Protein AF-A0A1E5NXL1-F1 (afdb_monomer_lite)

Foldseek 3Di:
DDDDDDDDDDDDDDDDPPPDDDDPPDDDDDDDDDDDDDPVVVVVVVVVLLLVLLVLVLLLWFFDQKFFAALVRHTQDDPDGDGDPVVNVVCCVVVVGLWMKTFTPPQKKKKWAADPAQPLLVVLVVQLVVLLVVQVKQWDKDAQDDDHSTMMIIIGGPDPVSVVVSVVSLVVSCVVVVHDCVRTPIDRMGGGQNIANNNPRDRGHDPCSSVSSVPCDVVSVVPPRPPDLPDPPPDDLDLDADWFDAFPQDPPDPPDLLVCQLDVDPPNDPDLLVLLQVNLLLCVLNRDTLVRSVVSLCDPSRVSNPVCNVVDSSCCSRRRRNVSSCLLRSQAFDFDPDDLFQLCLPWLQQLLVLCLVQPLVVDDLLLLLLLNLLSNQVSSQCSRGPQNKDFDDLLVSCLLAVDDSVSNVVSVVVCCVSQQKPFGDPFDLVVFLPGGGMIHGPPSSGDSVLSPFGQLAPRAYDDPQSQLNLLSSLLRSDVDFADLLRSLVSSCNDPDPDDDPVSSVSSVVSVVVSVQQQSWDADPVRTIHGPSDHGDDDPVRVVSSVVSVVVSVVVSVVRNVVRVVVVVVVVVVVVVVVLVVLLVVLVVVVVVVVVVLVPDDPVRNVVVVVVVVVVLVPDDPVVNVVVVVVVVVQVVCSVVSNHD

Sequence (644 aa):
MSRTPLGAAPAAASIPKQTAFLEPLFAVTVQPKSAKRLAGDDTANAEERARLAALLLDDLLFAAPVFCIDSGNAKVPTDRPLKFLSEAAELVRAGQAASYVATLRENVVAVDIDGDDDDWSTSALEHLTDRAEELGAWYLTRRSGGGAGRWHLIAVLPTQAARDALKLTVDTVRTHWGATARQIDWRRTLRPLSAPHRKSGRVALPEFIEMAKNTLPAWAENLPRYSGGRRRGMVLQRETPVTPWRRSFSSIPSGEFWERLRNPGADYYGDRSLSELLSTARLIIAGYDGEAAWKVVDDVRHRGFARARQRGHRWWVKHCWNPAAEYVDSQRGSRTKNAPADRWKRVVGPLLAGVRELHWGGWTVAMRHSAEKTLGAIGDRMARQGLGCCPLPQRDVEEETVQSRNTISKVLRQLVDDGVLVKTREYDQASGTEASDEFSLNLLTLDFRAEKTEPPCSHSPAPRSRSWYTLAVTLALHPRPLTVTELYHLSGYTPCPKPTRAQLTNVETGLDALLELRVARRTEQGEWELTGQAARETPSMKKRKEATAARIENERRAFRSVWKATREKLHRRWEEQREKALQRRAASDQKRRDGWWSSLSAEQRKSRREEWQARFRALTPAQQKLRVVELRDRRYLAELGAAA

Radius of gyration: 36.06 Å; chains: 1; bounding box: 96×86×107 Å

pLDDT: mean 72.76, std 17.88, range [26.98, 95.25]

Organism: NCBI:txid36818

Structure (mmCIF, N/CA/C/O backbone):
data_AF-A0A1E5NXL1-F1
#
_entry.id   AF-A0A1E5NXL1-F1
#
loop_
_atom_site.group_PDB
_atom_site.id
_atom_site.type_symbol
_atom_site.label_atom_id
_atom_site.label_alt_id
_atom_site.label_comp_id
_atom_site.label_asym_id
_atom_site.label_entity_id
_atom_site.label_seq_id
_atom_site.pdbx_PDB_ins_code
_atom_site.Cartn_x
_atom_site.Cartn_y
_atom_site.Cartn_z
_atom_site.occupancy
_atom_site.B_iso_or_equiv
_atom_site.auth_seq_id
_atom_site.auth_comp_id
_atom_site.auth_asym_id
_atom_site.auth_atom_id
_atom_site.pdbx_PDB_model_num
ATOM 1 N N . MET A 1 1 ? 9.407 -61.250 -54.028 1.00 41.34 1 MET A N 1
ATOM 2 C CA . MET A 1 1 ? 9.338 -60.345 -52.862 1.00 41.34 1 MET A CA 1
ATOM 3 C C . MET A 1 1 ? 9.579 -58.935 -53.350 1.00 41.34 1 MET A C 1
ATOM 5 O O . MET A 1 1 ? 10.596 -58.653 -53.964 1.00 41.34 1 MET A O 1
ATOM 9 N N . SER A 1 2 ? 8.543 -58.131 -53.199 1.00 30.80 2 SER A N 1
ATOM 10 C CA . SER A 1 2 ? 8.236 -56.931 -53.962 1.00 30.80 2 SER A CA 1
ATOM 11 C C . SER A 1 2 ? 8.831 -55.691 -53.303 1.00 30.80 2 SER A C 1
ATOM 13 O O . SER A 1 2 ? 8.689 -55.547 -52.092 1.00 30.80 2 SER A O 1
ATOM 15 N N . ARG A 1 3 ? 9.413 -54.774 -54.083 1.00 32.62 3 ARG A N 1
ATOM 16 C CA . ARG A 1 3 ? 9.440 -53.331 -53.778 1.00 32.62 3 ARG A CA 1
ATOM 17 C C . ARG A 1 3 ? 9.835 -52.539 -55.023 1.00 32.62 3 ARG A C 1
ATOM 19 O O . ARG A 1 3 ? 10.994 -52.236 -55.270 1.00 32.62 3 ARG A O 1
ATOM 26 N N . THR A 1 4 ? 8.817 -52.237 -55.813 1.00 34.06 4 THR A N 1
ATOM 27 C CA . THR A 1 4 ? 8.808 -51.203 -56.845 1.00 34.06 4 THR A CA 1
ATOM 28 C C . THR A 1 4 ? 8.890 -49.823 -56.174 1.00 34.06 4 THR A C 1
ATOM 30 O O . THR A 1 4 ? 8.103 -49.576 -55.257 1.00 34.06 4 THR A O 1
ATOM 33 N N . PRO A 1 5 ? 9.767 -48.903 -56.610 1.00 37.28 5 PRO A N 1
ATOM 34 C CA . PRO A 1 5 ? 9.640 -47.486 -56.302 1.00 37.28 5 PRO A CA 1
ATOM 35 C C . PRO A 1 5 ? 8.824 -46.797 -57.408 1.00 37.28 5 PRO A C 1
ATOM 37 O O . PRO A 1 5 ? 9.291 -46.598 -58.526 1.00 37.28 5 PRO A O 1
ATOM 40 N N . LEU A 1 6 ? 7.576 -46.456 -57.083 1.00 33.88 6 LEU A N 1
ATOM 41 C CA . LEU A 1 6 ? 6.816 -45.376 -57.726 1.00 33.88 6 LEU A CA 1
ATOM 42 C C . LEU A 1 6 ? 7.484 -44.050 -57.312 1.00 33.88 6 LEU A C 1
ATOM 44 O O . LEU A 1 6 ? 7.923 -43.929 -56.175 1.00 33.88 6 LEU A O 1
ATOM 48 N N . GLY A 1 7 ? 7.602 -43.001 -58.110 1.00 29.94 7 GLY A N 1
ATOM 49 C CA . GLY A 1 7 ? 6.957 -42.647 -59.362 1.00 29.94 7 GLY A CA 1
ATOM 50 C C . GLY A 1 7 ? 7.024 -41.118 -59.449 1.00 29.94 7 GLY A C 1
ATOM 51 O O . GLY A 1 7 ? 6.900 -40.431 -58.438 1.00 29.94 7 GLY A O 1
ATOM 52 N N . ALA A 1 8 ? 7.317 -40.626 -60.646 1.00 30.50 8 ALA A N 1
ATOM 53 C CA . ALA A 1 8 ? 7.637 -39.255 -61.016 1.00 30.50 8 ALA A CA 1
ATOM 54 C C . ALA A 1 8 ? 6.763 -38.141 -60.404 1.00 30.50 8 ALA A C 1
ATOM 56 O O . ALA A 1 8 ? 5.544 -38.253 -60.287 1.00 30.50 8 ALA A O 1
ATOM 57 N N . ALA A 1 9 ? 7.418 -37.009 -60.139 1.00 34.19 9 ALA A N 1
ATOM 58 C CA . ALA A 1 9 ? 6.791 -35.702 -60.027 1.00 34.19 9 ALA A CA 1
ATOM 59 C C . ALA A 1 9 ? 6.187 -35.262 -61.373 1.00 34.19 9 ALA A C 1
ATOM 61 O O . ALA A 1 9 ? 6.841 -35.416 -62.409 1.00 34.19 9 ALA A O 1
ATOM 62 N N . PRO A 1 10 ? 5.019 -34.601 -61.348 1.00 33.00 10 PRO A N 1
ATOM 63 C CA . PRO A 1 10 ? 4.682 -33.631 -62.372 1.00 33.00 10 PRO A CA 1
ATOM 64 C C . PRO A 1 10 ? 4.396 -32.241 -61.786 1.00 33.00 10 PRO A C 1
ATOM 66 O O . PRO A 1 10 ? 3.635 -32.067 -60.839 1.00 33.00 10 PRO A O 1
ATOM 69 N N . ALA A 1 11 ? 5.069 -31.276 -62.410 1.00 29.41 11 ALA A N 1
ATOM 70 C CA . ALA A 1 11 ? 4.646 -29.927 -62.772 1.00 29.41 11 ALA A CA 1
ATOM 71 C C . ALA A 1 11 ? 3.667 -29.163 -61.859 1.00 29.41 11 ALA A C 1
ATOM 73 O O . ALA A 1 11 ? 2.485 -29.474 -61.730 1.00 29.41 11 ALA A O 1
ATOM 74 N N . ALA A 1 12 ? 4.176 -28.034 -61.362 1.00 33.84 12 ALA A N 1
ATOM 75 C CA . ALA A 1 12 ? 3.412 -26.933 -60.807 1.00 33.84 12 ALA A CA 1
ATOM 76 C C . ALA A 1 12 ? 2.339 -26.436 -61.794 1.00 33.84 12 ALA A C 1
ATOM 78 O O . ALA A 1 12 ? 2.654 -25.849 -62.829 1.00 33.84 12 ALA A O 1
ATOM 79 N N . ALA A 1 13 ? 1.070 -26.627 -61.434 1.00 30.72 13 ALA A N 1
ATOM 80 C CA . ALA A 1 13 ? -0.042 -25.900 -62.024 1.00 30.72 13 ALA A CA 1
ATOM 81 C C . ALA A 1 13 ? -0.185 -24.550 -61.304 1.00 30.72 13 ALA A C 1
ATOM 83 O O . ALA A 1 13 ? -0.409 -24.477 -60.095 1.00 30.72 13 ALA A O 1
ATOM 84 N N . SER A 1 14 ? -0.014 -23.474 -62.065 1.00 34.94 14 SER A N 1
ATOM 85 C CA . SER A 1 14 ? -0.216 -22.087 -61.659 1.00 34.94 14 SER A CA 1
ATOM 86 C C . SER A 1 14 ? -1.673 -21.831 -61.267 1.00 34.94 14 SER A C 1
ATOM 88 O O . SER A 1 14 ? -2.561 -21.882 -62.117 1.00 34.94 14 SER A O 1
ATOM 90 N N . ILE A 1 15 ? -1.916 -21.503 -59.998 1.00 32.22 15 ILE A N 1
ATOM 91 C CA . ILE A 1 15 ? -3.207 -20.978 -59.538 1.00 32.22 15 ILE A CA 1
ATOM 92 C C . ILE A 1 15 ? -3.289 -19.491 -59.936 1.00 32.22 15 ILE A C 1
ATOM 94 O O . ILE A 1 15 ? -2.342 -18.741 -59.674 1.00 32.22 15 ILE A O 1
ATOM 98 N N . PRO A 1 16 ? -4.381 -19.042 -60.581 1.00 30.12 16 PRO A N 1
ATOM 99 C CA . PRO A 1 16 ? -4.521 -17.673 -61.059 1.00 30.12 16 PRO A CA 1
ATOM 100 C C . PRO A 1 16 ? -4.574 -16.682 -59.891 1.00 30.12 16 PRO A C 1
ATOM 102 O O . PRO A 1 16 ? -5.363 -16.829 -58.958 1.00 30.12 16 PRO A O 1
ATOM 105 N N . LYS A 1 17 ? -3.744 -15.634 -59.967 1.00 31.50 17 LYS A N 1
ATOM 106 C CA . LYS A 1 17 ? -3.854 -14.442 -59.121 1.00 31.50 17 LYS A CA 1
ATOM 107 C C . LYS A 1 17 ? -5.204 -13.775 -59.398 1.00 31.50 17 LYS A C 1
ATOM 109 O O . LYS A 1 17 ? -5.334 -13.048 -60.377 1.00 31.50 17 LYS A O 1
ATOM 114 N N . GLN A 1 18 ? -6.191 -13.987 -58.531 1.00 29.14 18 GLN A N 1
ATOM 115 C CA . GLN A 1 18 ? -7.307 -13.053 -58.416 1.00 29.14 18 GLN A CA 1
ATOM 116 C C . GLN A 1 18 ? -6.764 -11.751 -57.823 1.00 29.14 18 GLN A C 1
ATOM 118 O O . GLN A 1 18 ? -6.480 -11.640 -56.633 1.00 29.14 18 GLN A O 1
ATOM 123 N N . THR A 1 19 ? -6.566 -10.772 -58.698 1.00 33.81 19 THR A N 1
ATOM 124 C CA . THR A 1 19 ? -6.398 -9.362 -58.362 1.00 33.81 19 THR A CA 1
ATOM 125 C C . THR A 1 19 ? -7.672 -8.865 -57.684 1.00 33.81 19 THR A C 1
ATOM 127 O O . THR A 1 19 ? -8.650 -8.543 -58.356 1.00 33.81 19 THR A O 1
ATOM 130 N N . ALA A 1 20 ? -7.674 -8.815 -56.352 1.00 29.14 20 ALA A N 1
ATOM 131 C CA . ALA A 1 20 ? -8.644 -8.011 -55.625 1.00 29.14 20 ALA A CA 1
ATOM 132 C C . ALA A 1 20 ? -8.283 -6.535 -55.838 1.00 29.14 20 ALA A C 1
ATOM 134 O O . ALA A 1 20 ? -7.178 -6.096 -55.516 1.00 29.14 20 ALA A O 1
ATOM 135 N N . PHE A 1 21 ? -9.214 -5.816 -56.456 1.00 27.53 21 PHE A N 1
ATOM 136 C CA . PHE A 1 21 ? -9.178 -4.383 -56.697 1.00 27.53 21 PHE A CA 1
ATOM 137 C C . PHE A 1 21 ? -8.856 -3.622 -55.403 1.00 27.53 21 PHE A C 1
ATOM 139 O O . PHE A 1 21 ? -9.572 -3.725 -54.409 1.00 27.53 21 PHE A O 1
ATOM 146 N N . LEU A 1 22 ? -7.773 -2.845 -55.430 1.00 32.06 22 LEU A N 1
ATOM 147 C CA . LEU A 1 22 ? -7.512 -1.785 -54.463 1.00 32.06 22 LEU A CA 1
ATOM 148 C C . LEU A 1 22 ? -8.349 -0.570 -54.873 1.00 32.06 22 LEU A C 1
ATOM 150 O O . LEU A 1 22 ? -7.892 0.247 -55.669 1.00 32.06 22 LEU A O 1
ATOM 154 N N . GLU A 1 23 ? -9.561 -0.446 -54.335 1.00 30.27 23 GLU A N 1
ATOM 155 C CA . GLU A 1 23 ? -10.211 0.862 -54.262 1.00 30.27 23 GLU A CA 1
ATOM 156 C C . GLU A 1 23 ? -9.774 1.573 -52.970 1.00 30.27 23 GLU A C 1
ATOM 158 O O . GLU A 1 23 ? -9.881 1.006 -51.877 1.00 30.27 23 GLU A O 1
ATOM 163 N N . PRO A 1 24 ? -9.240 2.803 -53.055 1.00 31.83 24 PRO A N 1
ATOM 164 C CA . PRO A 1 24 ? -8.893 3.587 -51.881 1.00 31.83 24 PRO A CA 1
ATOM 165 C C . PRO A 1 24 ? -10.165 4.080 -51.177 1.00 31.83 24 PRO A C 1
ATOM 167 O O . PRO A 1 24 ? -10.949 4.840 -51.735 1.00 31.83 24 PRO A O 1
ATOM 170 N N . LEU A 1 25 ? -10.325 3.702 -49.907 1.00 31.19 25 LEU A N 1
ATOM 171 C CA . LEU A 1 25 ? -11.473 4.029 -49.048 1.00 31.19 25 LEU A CA 1
ATOM 172 C C . LEU A 1 25 ? -11.627 5.519 -48.665 1.00 31.19 25 LEU A C 1
ATOM 174 O O . LEU A 1 25 ? -12.449 5.828 -47.808 1.00 31.19 25 LEU A O 1
ATOM 178 N N . PHE A 1 26 ? -10.893 6.455 -49.279 1.00 27.98 26 PHE A N 1
ATOM 179 C CA . PHE A 1 26 ? -11.054 7.892 -49.015 1.00 27.98 26 PHE A CA 1
ATOM 180 C C . PHE A 1 26 ? -10.758 8.745 -50.256 1.00 27.98 26 PHE A C 1
ATOM 182 O O . PHE A 1 26 ? -9.610 9.097 -50.525 1.00 27.98 26 PHE A O 1
ATOM 189 N N . ALA A 1 27 ? -11.808 9.149 -50.973 1.00 27.00 27 ALA A N 1
ATOM 190 C CA . ALA A 1 27 ? -11.757 10.325 -51.834 1.00 27.00 27 ALA A CA 1
ATOM 191 C C . ALA A 1 27 ? -12.098 11.557 -50.983 1.00 27.00 27 ALA A C 1
ATOM 193 O O . ALA A 1 27 ? -13.247 11.770 -50.600 1.00 27.00 27 ALA A O 1
ATOM 194 N N . VAL A 1 28 ? -11.092 12.374 -50.663 1.00 31.36 28 VAL A N 1
ATOM 195 C CA . VAL A 1 28 ? -11.318 13.710 -50.101 1.00 31.36 28 VAL A CA 1
ATOM 196 C C . VAL A 1 28 ? -11.787 14.607 -51.241 1.00 31.36 28 VAL A C 1
ATOM 198 O O . VAL A 1 28 ? -10.992 15.017 -52.081 1.00 31.36 28 VAL A O 1
ATOM 201 N N . THR A 1 29 ? -13.080 14.919 -51.273 1.00 26.98 29 THR A N 1
ATOM 202 C CA . THR A 1 29 ? -13.615 16.033 -52.064 1.00 26.98 29 THR A CA 1
ATOM 203 C C . THR A 1 29 ? -14.220 17.058 -51.118 1.00 26.98 29 THR A C 1
ATOM 205 O O . THR A 1 29 ? -15.041 16.750 -50.256 1.00 26.98 29 THR A O 1
ATOM 208 N N . VAL A 1 30 ? -13.741 18.290 -51.243 1.00 31.78 30 VAL A N 1
ATOM 209 C CA . VAL A 1 30 ? -14.092 19.426 -50.397 1.00 31.78 30 VAL A CA 1
ATOM 210 C C . VAL A 1 30 ? -15.080 20.323 -51.159 1.00 31.78 30 VAL A C 1
ATOM 212 O O . VAL A 1 30 ? -14.736 20.811 -52.230 1.00 31.78 30 VAL A O 1
ATOM 215 N N . GLN A 1 31 ? -16.232 20.584 -50.508 1.00 29.88 31 GLN A N 1
ATOM 216 C CA . GLN A 1 31 ? -17.220 21.692 -50.658 1.00 29.88 31 GLN A CA 1
ATOM 217 C C . GLN A 1 31 ? -18.302 21.600 -51.766 1.00 29.88 31 GLN A C 1
ATOM 219 O O . GLN A 1 31 ? -18.046 20.965 -52.783 1.00 29.88 31 GLN A O 1
ATOM 224 N N . PRO A 1 32 ? -19.467 22.310 -51.656 1.00 38.00 32 PRO A N 1
ATOM 225 C CA . PRO A 1 32 ? -20.030 23.103 -50.539 1.00 38.00 32 PRO A CA 1
ATOM 226 C C . PRO A 1 32 ? -21.518 22.801 -50.167 1.00 38.00 32 PRO A C 1
ATOM 228 O O . PRO A 1 32 ? -22.251 22.109 -50.861 1.00 38.00 32 PRO A O 1
ATOM 231 N N . LYS A 1 33 ? -21.942 23.390 -49.033 1.00 44.25 33 LYS A N 1
ATOM 232 C CA . LYS A 1 33 ? -23.295 23.581 -48.445 1.00 44.25 33 LYS A CA 1
ATOM 233 C C . LYS A 1 33 ? -24.540 23.279 -49.318 1.00 44.25 33 LYS A C 1
ATOM 235 O O . LYS A 1 33 ? -24.760 23.958 -50.312 1.00 44.25 33 LYS A O 1
ATOM 240 N N . SER A 1 34 ? -25.483 22.474 -48.798 1.00 33.47 34 SER A N 1
ATOM 241 C CA . SER A 1 34 ? -26.908 22.867 -48.639 1.00 33.47 34 SER A CA 1
ATOM 242 C C . SER A 1 34 ? -27.799 21.786 -47.987 1.00 33.47 34 SER A C 1
ATOM 244 O O . SER A 1 34 ? -27.753 20.605 -48.306 1.00 33.47 34 SER A O 1
ATOM 246 N N . ALA A 1 35 ? -28.590 22.260 -47.020 1.00 42.88 35 ALA A N 1
ATOM 247 C CA . ALA A 1 35 ? -29.854 21.775 -46.461 1.00 42.88 35 ALA A CA 1
ATOM 248 C C . ALA A 1 35 ? -30.411 20.389 -46.873 1.00 42.88 35 ALA A C 1
ATOM 250 O O . ALA A 1 35 ? -31.180 20.271 -47.823 1.00 42.88 35 ALA A O 1
ATOM 251 N N . LYS A 1 36 ? -30.161 19.375 -46.032 1.00 35.50 36 LYS A N 1
ATOM 252 C CA . LYS A 1 36 ? -31.090 18.254 -45.756 1.00 35.50 36 LYS A CA 1
ATOM 253 C C . LYS A 1 36 ? -30.729 17.564 -44.426 1.00 35.50 36 LYS A C 1
ATOM 255 O O . LYS A 1 36 ? -30.568 16.355 -44.335 1.00 35.50 36 LYS A O 1
ATOM 260 N N . ARG A 1 37 ? -30.546 18.363 -43.370 1.00 45.03 37 ARG A N 1
ATOM 261 C CA . ARG A 1 37 ? -30.479 17.876 -41.983 1.00 45.03 37 ARG A CA 1
ATOM 262 C C . ARG A 1 37 ? -31.889 17.890 -41.424 1.00 45.03 37 ARG A C 1
ATOM 264 O O . ARG A 1 37 ? -32.493 18.951 -41.503 1.00 45.03 37 ARG A O 1
ATOM 271 N N . LEU A 1 38 ? -32.375 16.756 -40.910 1.00 43.38 38 LEU A N 1
ATOM 272 C CA . LEU A 1 38 ? -33.259 16.674 -39.726 1.00 43.38 38 LEU A CA 1
ATOM 273 C C . LEU A 1 38 ? -33.779 15.252 -39.410 1.00 43.38 38 LEU A C 1
ATOM 275 O O . LEU A 1 38 ? -34.341 15.081 -38.345 1.00 43.38 38 LEU A O 1
ATOM 279 N N . ALA A 1 39 ? -33.557 14.220 -40.243 1.00 40.97 39 ALA A N 1
ATOM 280 C CA . ALA A 1 39 ? -33.940 12.829 -39.893 1.00 40.97 39 ALA A CA 1
ATOM 281 C C . ALA A 1 39 ? -32.762 11.828 -39.847 1.00 40.97 39 ALA A C 1
ATOM 283 O O . ALA A 1 39 ? -32.745 10.916 -39.024 1.00 40.97 39 ALA A O 1
ATOM 284 N N . GLY A 1 40 ? -31.741 12.012 -40.694 1.00 40.09 40 GLY A N 1
ATOM 285 C CA . GLY A 1 40 ? -30.530 11.175 -40.677 1.00 40.09 40 GLY A CA 1
ATOM 286 C C . GLY A 1 40 ? -29.548 11.511 -39.546 1.00 40.09 40 GLY A C 1
ATOM 287 O O . GLY A 1 40 ? -28.794 10.644 -39.122 1.00 40.09 40 GLY A O 1
ATOM 288 N N . ASP A 1 41 ? -29.579 12.747 -39.031 1.00 46.12 41 ASP A N 1
ATOM 289 C CA . ASP A 1 41 ? -28.693 13.177 -37.937 1.00 46.12 41 ASP A CA 1
ATOM 290 C C . ASP A 1 41 ? -29.116 12.567 -36.587 1.00 46.12 41 ASP A C 1
ATOM 292 O O . ASP A 1 41 ? -28.248 12.257 -35.780 1.00 46.12 41 ASP A O 1
ATOM 296 N N . ASP A 1 42 ? -30.411 12.327 -36.340 1.00 51.91 42 ASP A N 1
ATOM 297 C CA . ASP A 1 42 ? -30.883 11.779 -35.055 1.00 51.91 42 ASP A CA 1
ATOM 298 C C . ASP A 1 42 ? -30.646 10.271 -34.916 1.00 51.91 42 ASP A C 1
ATOM 300 O O . ASP A 1 42 ? -30.300 9.803 -33.830 1.00 51.91 42 ASP A O 1
ATOM 304 N N . THR A 1 43 ? -30.771 9.516 -36.012 1.00 55.75 43 THR A N 1
ATOM 305 C CA . THR A 1 43 ? -30.518 8.064 -36.050 1.00 55.75 43 THR A CA 1
ATOM 306 C C . THR A 1 43 ? -29.026 7.750 -36.009 1.00 55.75 43 THR A C 1
ATOM 308 O O . THR A 1 43 ? -28.606 6.944 -35.182 1.00 55.75 43 THR A O 1
ATOM 311 N N . ALA A 1 44 ? -28.202 8.456 -36.792 1.00 54.56 44 ALA A N 1
ATOM 312 C CA . ALA A 1 44 ? -26.744 8.337 -36.719 1.00 54.56 44 ALA A CA 1
ATOM 313 C C . ALA A 1 44 ? -26.203 8.732 -35.331 1.00 54.56 44 ALA A C 1
ATOM 315 O O . ALA A 1 44 ? -25.274 8.113 -34.813 1.00 54.56 44 ALA A O 1
ATOM 316 N N . ASN A 1 45 ? -26.815 9.732 -34.691 1.00 64.50 45 ASN A N 1
ATOM 317 C CA . ASN A 1 45 ? -26.476 10.138 -33.330 1.00 64.50 45 ASN A CA 1
ATOM 318 C C . ASN A 1 45 ? -26.969 9.111 -32.288 1.00 64.50 45 ASN A C 1
ATOM 320 O O . ASN A 1 45 ? -26.273 8.877 -31.307 1.00 64.50 45 ASN A O 1
ATOM 324 N N . ALA A 1 46 ? -28.110 8.443 -32.496 1.00 68.12 46 ALA A N 1
ATOM 325 C CA . ALA A 1 46 ? -28.575 7.351 -31.632 1.00 68.12 46 ALA A CA 1
ATOM 326 C C . ALA A 1 46 ? -27.683 6.102 -31.719 1.00 68.12 46 ALA A C 1
ATOM 328 O O . ALA A 1 46 ? -27.295 5.553 -30.692 1.00 68.12 46 ALA A O 1
ATOM 329 N N . GLU A 1 47 ? -27.290 5.686 -32.924 1.00 71.25 47 GLU A N 1
ATOM 330 C CA . GLU A 1 47 ? -26.373 4.557 -33.113 1.00 71.25 47 GLU A CA 1
ATOM 331 C C . GLU A 1 47 ? -24.997 4.831 -32.492 1.00 71.25 47 GLU A C 1
ATOM 333 O O . GLU A 1 47 ? -24.431 3.965 -31.818 1.00 71.25 47 GLU A O 1
ATOM 338 N N . GLU A 1 48 ? -24.473 6.050 -32.648 1.00 67.81 48 GLU A N 1
ATOM 339 C CA . GLU A 1 48 ? -23.201 6.438 -32.037 1.00 67.81 48 GLU A CA 1
ATOM 340 C C . GLU A 1 48 ? -23.307 6.535 -30.505 1.00 67.81 48 GLU A C 1
ATOM 342 O O . GLU A 1 48 ? -22.408 6.075 -29.798 1.00 67.81 48 GLU A O 1
ATOM 347 N N . ARG A 1 49 ? -24.421 7.038 -29.951 1.00 69.31 49 ARG A N 1
ATOM 348 C CA . ARG A 1 49 ? -24.668 7.026 -28.496 1.00 69.31 49 ARG A CA 1
ATOM 349 C C . ARG A 1 49 ? -24.759 5.608 -27.936 1.00 69.31 49 ARG A C 1
ATOM 351 O O . ARG A 1 49 ? -24.103 5.321 -26.931 1.00 69.31 49 ARG A O 1
ATOM 358 N N . ALA A 1 50 ? -25.486 4.710 -28.599 1.00 71.69 50 ALA A N 1
ATOM 359 C CA . ALA A 1 50 ? -25.584 3.301 -28.224 1.00 71.69 50 ALA A CA 1
ATOM 360 C C . ALA A 1 50 ? -24.213 2.606 -28.272 1.00 71.69 50 ALA A C 1
ATOM 362 O O . ALA A 1 50 ? -23.846 1.857 -27.361 1.00 71.69 50 ALA A O 1
ATOM 363 N N . ARG A 1 51 ? -23.403 2.912 -29.291 1.00 70.81 51 ARG A N 1
ATOM 364 C CA . ARG A 1 51 ? -22.029 2.416 -29.423 1.00 70.81 51 ARG A CA 1
ATOM 365 C C . ARG A 1 51 ? -21.115 2.926 -28.310 1.00 70.81 51 ARG A C 1
ATOM 367 O O . ARG A 1 51 ? -20.367 2.139 -27.729 1.00 70.81 51 ARG A O 1
ATOM 374 N N . LEU A 1 52 ? -21.175 4.216 -27.986 1.00 63.75 52 LEU A N 1
ATOM 375 C CA . LEU A 1 52 ? -20.420 4.797 -26.873 1.00 63.75 52 LEU A CA 1
ATOM 376 C C . LEU A 1 52 ? -20.863 4.204 -25.530 1.00 63.75 52 LEU A C 1
ATOM 378 O O . LEU A 1 52 ? -20.018 3.916 -24.683 1.00 63.75 52 LEU A O 1
ATOM 382 N N . ALA A 1 53 ? -22.163 3.967 -25.337 1.00 67.06 53 ALA A N 1
ATOM 383 C CA . ALA A 1 53 ? -22.681 3.295 -24.149 1.00 67.06 53 ALA A CA 1
ATOM 384 C C . ALA A 1 53 ? -22.146 1.862 -24.023 1.00 67.06 53 ALA A C 1
ATOM 386 O O . ALA A 1 53 ? -21.708 1.472 -22.941 1.00 67.06 53 ALA A O 1
ATOM 387 N N . ALA A 1 54 ? -22.093 1.116 -25.129 1.00 73.62 54 ALA A N 1
ATOM 388 C CA . ALA A 1 54 ? -21.519 -0.224 -25.166 1.00 73.62 54 ALA A CA 1
ATOM 389 C C . ALA A 1 54 ? -20.022 -0.236 -24.821 1.00 73.62 54 ALA A C 1
ATOM 391 O O . ALA A 1 54 ? -19.592 -1.085 -24.048 1.00 73.62 54 ALA A O 1
ATOM 392 N N . LEU A 1 55 ? -19.237 0.717 -25.337 1.00 68.69 55 LEU A N 1
ATOM 393 C CA . LEU A 1 55 ? -17.810 0.843 -25.008 1.00 68.69 55 LEU A CA 1
ATOM 394 C C . LEU A 1 55 ? -17.584 1.164 -23.523 1.00 68.69 55 LEU A C 1
ATOM 396 O O . LEU A 1 55 ? -16.708 0.582 -22.890 1.00 68.69 55 LEU A O 1
ATOM 400 N N . LEU A 1 56 ? -18.398 2.055 -22.952 1.00 64.25 56 LEU A N 1
ATOM 401 C CA . LEU A 1 56 ? -18.315 2.404 -21.532 1.00 64.25 56 LEU A CA 1
ATOM 402 C C . LEU A 1 56 ? -18.696 1.225 -20.632 1.00 64.25 56 LEU A C 1
ATOM 404 O O . LEU A 1 56 ? -18.015 0.962 -19.642 1.00 64.25 56 LEU A O 1
ATOM 408 N N . LEU A 1 57 ? -19.759 0.500 -20.983 1.00 73.88 57 LEU A N 1
ATOM 409 C CA . LEU A 1 57 ? -20.137 -0.724 -20.284 1.00 73.88 57 LEU A CA 1
ATOM 410 C C . LEU A 1 57 ? -19.064 -1.804 -20.435 1.00 73.88 57 LEU A C 1
ATOM 412 O O . LEU A 1 57 ? -18.743 -2.475 -19.459 1.00 73.88 57 LEU A O 1
ATOM 416 N N . ASP A 1 58 ? -18.446 -1.935 -21.606 1.00 79.56 58 ASP A N 1
ATOM 417 C CA . ASP A 1 58 ? -17.361 -2.889 -21.815 1.00 79.56 58 ASP A CA 1
ATOM 418 C C . ASP A 1 58 ? -16.167 -2.628 -20.895 1.00 79.56 58 ASP A C 1
ATOM 420 O O . ASP A 1 58 ? -15.661 -3.556 -20.258 1.00 79.56 58 ASP A O 1
ATOM 424 N N . ASP A 1 59 ? -15.767 -1.365 -20.753 1.00 67.56 59 ASP A N 1
ATOM 425 C CA . ASP A 1 59 ? -14.707 -0.962 -19.828 1.00 67.56 59 ASP A CA 1
ATOM 426 C C . ASP A 1 59 ? -15.058 -1.265 -18.363 1.00 67.56 59 ASP A C 1
ATOM 428 O O . ASP A 1 59 ? -14.164 -1.554 -17.556 1.00 67.56 59 ASP A O 1
ATOM 432 N N . LEU A 1 60 ? -16.342 -1.214 -17.998 1.00 71.19 60 LEU A N 1
ATOM 433 C CA . LEU A 1 60 ? -16.830 -1.474 -16.640 1.00 71.19 60 LEU A CA 1
ATOM 434 C C . LEU A 1 60 ? -17.024 -2.965 -16.342 1.00 71.19 60 LEU A C 1
ATOM 436 O O . LEU A 1 60 ? -16.827 -3.370 -15.197 1.00 71.19 60 LEU A O 1
ATOM 440 N N . LEU A 1 61 ? -17.363 -3.778 -17.345 1.00 79.75 61 LEU A N 1
ATOM 441 C CA . LEU A 1 61 ? -17.727 -5.192 -17.188 1.00 79.75 61 LEU A CA 1
ATOM 442 C C . LEU A 1 61 ? -16.560 -6.153 -17.462 1.00 79.75 61 LEU A C 1
ATOM 444 O O . LEU A 1 61 ? -16.451 -7.202 -16.818 1.00 79.75 61 LEU A O 1
ATOM 448 N N . PHE A 1 62 ? -15.653 -5.789 -18.370 1.00 79.06 62 PHE A N 1
ATOM 449 C CA . PHE A 1 62 ? -14.579 -6.662 -18.841 1.00 79.06 62 PHE A CA 1
ATOM 450 C C . PHE A 1 62 ? -13.190 -6.215 -18.370 1.00 79.06 62 PHE A C 1
ATOM 452 O O . PHE A 1 62 ? -12.936 -5.065 -18.004 1.00 79.06 62 PHE A O 1
ATOM 459 N N . ALA A 1 63 ? -12.274 -7.176 -18.350 1.00 69.38 63 ALA A N 1
ATOM 460 C CA . ALA A 1 63 ? -10.875 -7.050 -17.986 1.00 69.38 63 ALA A CA 1
ATOM 461 C C . ALA A 1 63 ? -10.001 -7.962 -18.866 1.00 69.38 63 ALA A C 1
ATOM 463 O O . ALA A 1 63 ? -10.471 -8.844 -19.591 1.00 69.38 63 ALA A O 1
ATOM 464 N N . ALA A 1 64 ? -8.690 -7.754 -18.781 1.00 59.00 64 ALA A N 1
ATOM 465 C CA . ALA A 1 64 ? -7.709 -8.669 -19.347 1.00 59.00 64 ALA A CA 1
ATOM 466 C C . ALA A 1 64 ? -7.683 -10.009 -18.570 1.00 59.00 64 ALA A C 1
ATOM 468 O O . ALA A 1 64 ? -7.983 -10.022 -17.373 1.00 59.00 64 ALA A O 1
ATOM 469 N N . PRO A 1 65 ? -7.263 -11.126 -19.197 1.00 60.25 65 PRO A N 1
ATOM 470 C CA . PRO A 1 65 ? -6.748 -11.244 -20.567 1.00 60.25 65 PRO A CA 1
ATOM 471 C C . PRO A 1 65 ? -7.822 -11.089 -21.657 1.00 60.25 65 PRO A C 1
ATOM 473 O O . PRO A 1 65 ? -8.969 -11.499 -21.472 1.00 60.25 65 PRO A O 1
ATOM 476 N N . VAL A 1 66 ? -7.407 -10.531 -22.801 1.00 73.25 66 VAL A N 1
ATOM 477 C CA . VAL A 1 66 ? -8.190 -10.417 -24.042 1.00 73.25 66 VAL A CA 1
ATOM 478 C C . VAL A 1 66 ? -7.501 -11.245 -25.124 1.00 73.25 66 VAL A C 1
ATOM 480 O O . VAL A 1 66 ? -6.271 -11.284 -25.194 1.00 73.25 66 VAL A O 1
ATOM 483 N N . PHE A 1 67 ? -8.271 -11.927 -25.965 1.00 82.19 67 PHE A N 1
ATOM 484 C CA . PHE A 1 67 ? -7.727 -12.631 -27.122 1.00 82.19 67 PHE A CA 1
ATOM 485 C C . PHE A 1 67 ? -8.658 -12.547 -28.325 1.00 82.19 67 PHE A C 1
ATOM 487 O O . PHE A 1 67 ? -9.879 -12.484 -28.192 1.00 82.19 67 PHE A O 1
ATOM 494 N N . CYS A 1 68 ? -8.057 -12.566 -29.507 1.00 87.12 68 CYS A N 1
ATOM 495 C CA . CYS A 1 68 ? -8.769 -12.570 -30.772 1.00 87.12 68 CYS A CA 1
ATOM 496 C C . CYS A 1 68 ? -9.181 -13.989 -31.172 1.00 87.12 68 CYS A C 1
ATOM 498 O O . CYS A 1 68 ? -8.505 -14.965 -30.836 1.00 87.12 68 CYS A O 1
ATOM 500 N N . ILE A 1 69 ? -10.284 -14.091 -31.907 1.00 88.19 69 ILE A N 1
ATOM 501 C CA . ILE A 1 69 ? -10.769 -15.335 -32.502 1.00 88.19 69 ILE A CA 1
ATOM 502 C C . ILE A 1 69 ? -11.047 -15.145 -33.992 1.00 88.19 69 ILE A C 1
ATOM 504 O O . ILE A 1 69 ? -11.388 -14.046 -34.439 1.00 88.19 69 ILE A O 1
ATOM 508 N N . ASP A 1 70 ? -10.907 -16.222 -34.755 1.00 90.25 70 ASP A N 1
ATOM 509 C CA . ASP A 1 70 ? -11.289 -16.273 -36.161 1.00 90.25 70 ASP A CA 1
ATOM 510 C C . ASP A 1 70 ? -12.784 -16.615 -36.331 1.00 90.25 70 ASP A C 1
ATOM 512 O O . ASP A 1 70 ? -13.544 -16.760 -35.362 1.00 90.25 70 ASP A O 1
ATOM 516 N N . SER A 1 71 ? -13.237 -16.720 -37.582 1.00 87.50 71 SER A N 1
ATOM 517 C CA . SER A 1 71 ? -14.626 -17.060 -37.915 1.00 87.50 71 SER A CA 1
ATOM 518 C C . SER A 1 71 ? -15.015 -18.482 -37.479 1.00 87.50 71 SER A C 1
ATOM 520 O O . SER A 1 71 ? -16.189 -18.740 -37.177 1.00 87.50 71 SER A O 1
ATOM 522 N N . GLY A 1 72 ? -14.025 -19.375 -37.366 1.00 84.94 72 GLY A N 1
ATOM 523 C CA . GLY A 1 72 ? -14.125 -20.749 -36.875 1.00 84.94 72 GLY A CA 1
ATOM 524 C C . GLY A 1 72 ? -14.137 -20.881 -35.349 1.00 84.94 72 GLY A C 1
ATOM 525 O O . GLY A 1 72 ? -14.278 -21.992 -34.847 1.00 84.94 72 GLY A O 1
ATOM 526 N N . ASN A 1 73 ? -14.071 -19.768 -34.606 1.00 82.56 73 ASN A N 1
ATOM 527 C CA . ASN A 1 73 ? -13.965 -19.738 -33.143 1.00 82.56 73 ASN A CA 1
ATOM 528 C C . ASN A 1 73 ? -12.630 -20.271 -32.594 1.00 82.56 73 ASN A C 1
ATOM 530 O O . ASN A 1 73 ? -12.552 -20.607 -31.410 1.00 82.56 73 ASN A O 1
ATOM 534 N N . ALA A 1 74 ? -11.587 -20.343 -33.419 1.00 85.25 74 ALA A N 1
ATOM 535 C CA . ALA A 1 74 ? -10.245 -20.659 -32.962 1.00 85.25 74 ALA A CA 1
ATOM 536 C C . ALA A 1 74 ? -9.524 -19.381 -32.526 1.00 85.25 74 ALA A C 1
ATOM 538 O O . ALA A 1 74 ? -9.736 -18.294 -33.066 1.00 85.25 74 ALA A O 1
ATOM 539 N N . LYS A 1 75 ? -8.676 -19.506 -31.503 1.00 86.25 75 LYS A N 1
ATOM 540 C CA . LYS A 1 75 ? -7.883 -18.388 -30.991 1.00 86.25 75 LYS A CA 1
ATOM 541 C C . LYS A 1 75 ? -6.845 -17.972 -32.034 1.00 86.25 75 LYS A C 1
ATOM 543 O O . LYS A 1 75 ? -6.013 -18.786 -32.424 1.00 86.25 75 LYS A O 1
ATOM 548 N N . VAL A 1 76 ? -6.856 -16.697 -32.415 1.00 85.31 76 VAL A N 1
ATOM 549 C CA . VAL A 1 76 ? -5.862 -16.114 -33.322 1.00 85.31 76 VAL A CA 1
ATOM 550 C C . VAL A 1 76 ? -4.567 -15.868 -32.539 1.00 85.31 76 VAL A C 1
ATOM 552 O O . VAL A 1 76 ? -4.608 -15.201 -31.497 1.00 85.31 76 VAL A O 1
ATOM 555 N N . PRO A 1 77 ? -3.418 -16.404 -32.990 1.00 76.69 77 PRO A N 1
ATOM 556 C CA . PRO A 1 77 ? -2.128 -16.108 -32.385 1.00 76.69 77 PRO A CA 1
ATOM 557 C C . PRO A 1 77 ? -1.781 -14.630 -32.562 1.00 76.69 77 PRO A C 1
ATOM 559 O O . PRO A 1 77 ? -1.866 -14.094 -33.663 1.00 76.69 77 PRO A O 1
ATOM 562 N N . THR A 1 78 ? -1.352 -13.984 -31.483 1.00 71.00 78 THR A N 1
ATOM 563 C CA . THR A 1 78 ? -0.810 -12.624 -31.517 1.00 71.00 78 THR A CA 1
ATOM 564 C C . THR A 1 78 ? 0.661 -12.657 -31.114 1.00 71.00 78 THR A C 1
ATOM 566 O O . THR A 1 78 ? 1.082 -13.495 -30.315 1.00 71.00 78 THR A O 1
ATOM 569 N N . ASP A 1 79 ? 1.447 -11.740 -31.671 1.00 67.31 79 ASP A N 1
ATOM 570 C CA . ASP A 1 79 ? 2.869 -11.531 -31.364 1.00 67.31 79 ASP A CA 1
ATOM 571 C C . ASP A 1 79 ? 3.116 -11.244 -29.872 1.00 67.31 79 ASP A C 1
ATOM 573 O O . ASP A 1 79 ? 4.141 -11.622 -29.300 1.00 67.31 79 ASP A O 1
ATOM 577 N N . ARG A 1 80 ? 2.141 -10.606 -29.220 1.00 60.81 80 ARG A N 1
ATOM 578 C CA . ARG A 1 80 ? 2.103 -10.332 -27.785 1.00 60.81 80 ARG A CA 1
ATOM 579 C C . ARG A 1 80 ? 0.681 -10.494 -27.238 1.00 60.81 80 ARG A C 1
ATOM 581 O O . ARG A 1 80 ? -0.284 -10.251 -27.963 1.00 60.81 80 ARG A O 1
ATOM 588 N N . PRO A 1 81 ? 0.504 -10.869 -25.960 1.00 59.34 81 PRO A N 1
ATOM 589 C CA . PRO A 1 81 ? -0.826 -10.878 -25.361 1.00 59.34 81 PRO A CA 1
ATOM 590 C C . PRO A 1 81 ? -1.449 -9.471 -25.324 1.00 59.34 81 PRO A C 1
ATOM 592 O O . PRO A 1 81 ? -0.774 -8.491 -24.996 1.00 59.34 81 PRO A O 1
ATOM 595 N N . LEU A 1 82 ? -2.737 -9.391 -25.656 1.00 55.88 82 LEU A N 1
ATOM 596 C CA . LEU A 1 82 ? -3.492 -8.140 -25.737 1.00 55.88 82 LEU A CA 1
ATOM 597 C C . LEU A 1 82 ? -3.888 -7.670 -24.335 1.00 55.88 82 LEU A C 1
ATOM 599 O O . LEU A 1 82 ? -4.384 -8.452 -23.516 1.00 55.88 82 LEU A O 1
ATOM 603 N N . LYS A 1 83 ? -3.643 -6.390 -24.054 1.00 56.81 83 LYS A N 1
ATOM 604 C CA . LYS A 1 83 ? -3.823 -5.774 -22.732 1.00 56.81 83 LYS A CA 1
ATOM 605 C C . LYS A 1 83 ? -5.101 -4.958 -22.639 1.00 56.81 83 LYS A C 1
ATOM 607 O O . LYS A 1 83 ? -5.624 -4.798 -21.538 1.00 56.81 83 LYS A O 1
ATOM 612 N N . PHE A 1 84 ? -5.587 -4.460 -23.771 1.00 60.16 84 PHE A N 1
ATOM 613 C CA . PHE A 1 84 ? -6.773 -3.617 -23.847 1.00 60.16 84 PHE A CA 1
ATOM 614 C C . PHE A 1 84 ? -7.763 -4.149 -24.881 1.00 60.16 84 PHE A C 1
ATOM 616 O O . PHE A 1 84 ? -7.377 -4.758 -25.879 1.00 60.16 84 PHE A O 1
ATOM 623 N N . LEU A 1 85 ? -9.048 -3.869 -24.658 1.00 64.56 85 LEU A N 1
ATOM 624 C CA . LEU A 1 85 ? -10.102 -4.152 -25.634 1.00 64.56 85 LEU A CA 1
ATOM 625 C C . LEU A 1 85 ? -9.857 -3.407 -26.953 1.00 64.56 85 LEU A C 1
ATOM 627 O O . LEU A 1 85 ? -10.104 -3.960 -28.020 1.00 64.56 85 LEU A O 1
ATOM 631 N N . SER A 1 86 ? -9.298 -2.193 -26.884 1.00 70.75 86 SER A N 1
ATOM 632 C CA . SER A 1 86 ? -8.950 -1.381 -28.054 1.00 70.75 86 SER A CA 1
ATOM 633 C C . SER A 1 86 ? -7.903 -2.041 -28.955 1.00 70.75 86 SER A C 1
ATOM 635 O O . SER A 1 86 ? -8.069 -2.017 -30.169 1.00 70.75 86 SER A O 1
ATOM 637 N N . GLU A 1 87 ? -6.880 -2.692 -28.386 1.00 74.44 87 GLU A N 1
ATOM 638 C CA . GLU A 1 87 ? -5.862 -3.423 -29.160 1.00 74.44 87 GLU A CA 1
ATOM 639 C C . GLU A 1 87 ? -6.494 -4.602 -29.919 1.00 74.44 87 GLU A C 1
ATOM 641 O O . GLU A 1 87 ? -6.198 -4.832 -31.088 1.00 74.44 87 GLU A O 1
ATOM 646 N N . ALA A 1 88 ? -7.416 -5.330 -29.283 1.00 76.50 88 ALA A N 1
ATOM 647 C CA . ALA A 1 88 ? -8.142 -6.416 -29.939 1.00 76.50 88 ALA A CA 1
ATOM 648 C C . ALA A 1 88 ? -9.105 -5.903 -31.022 1.00 76.50 88 ALA A C 1
ATOM 650 O O . ALA A 1 88 ? -9.219 -6.501 -32.092 1.00 76.50 88 ALA A O 1
ATOM 651 N N . ALA A 1 89 ? -9.756 -4.765 -30.773 1.00 78.00 89 ALA A N 1
ATOM 652 C CA . ALA A 1 89 ? -10.603 -4.098 -31.752 1.00 78.00 89 ALA A CA 1
ATOM 653 C C . ALA A 1 89 ? -9.800 -3.574 -32.957 1.00 78.00 89 ALA A C 1
ATOM 655 O O . ALA A 1 89 ? -10.310 -3.579 -34.073 1.00 78.00 89 ALA A O 1
ATOM 656 N N . GLU A 1 90 ? -8.549 -3.140 -32.775 1.00 80.75 90 GLU A N 1
ATOM 657 C CA . GLU A 1 90 ? -7.642 -2.775 -33.874 1.00 80.75 90 GLU A CA 1
ATOM 658 C C . GLU A 1 90 ? -7.298 -3.967 -34.761 1.00 80.75 90 GLU A C 1
ATOM 660 O O . GLU A 1 90 ? -7.401 -3.845 -35.978 1.00 80.75 90 GLU A O 1
ATOM 665 N N . LEU A 1 91 ? -6.986 -5.127 -34.179 1.00 81.62 91 LEU A N 1
ATOM 666 C CA . LEU A 1 91 ? -6.714 -6.343 -34.953 1.00 81.62 91 LEU A CA 1
ATOM 667 C C . LEU A 1 91 ? -7.935 -6.793 -35.763 1.00 81.62 91 LEU A C 1
ATOM 669 O O . LEU A 1 91 ? -7.801 -7.209 -36.913 1.00 81.62 91 LEU A O 1
ATOM 673 N N . VAL A 1 92 ? -9.136 -6.668 -35.194 1.00 85.31 92 VAL A N 1
ATOM 674 C CA . VAL A 1 92 ? -10.374 -6.947 -35.932 1.00 85.31 92 VAL A CA 1
ATOM 675 C C . VAL A 1 92 ? -10.620 -5.908 -37.031 1.00 85.31 92 VAL A C 1
ATOM 677 O O . VAL A 1 92 ? -10.948 -6.281 -38.154 1.00 85.31 92 VAL A O 1
ATOM 680 N N . ARG A 1 93 ? -10.392 -4.614 -36.762 1.00 82.25 93 ARG A N 1
ATOM 681 C CA . ARG A 1 93 ? -10.495 -3.547 -37.778 1.00 82.25 93 ARG A CA 1
ATOM 682 C C . ARG A 1 93 ? -9.489 -3.714 -38.917 1.00 82.25 93 ARG A C 1
ATOM 684 O O . ARG A 1 93 ? -9.820 -3.413 -40.056 1.00 82.25 93 ARG A O 1
ATOM 691 N N . ALA A 1 94 ? -8.293 -4.214 -38.620 1.00 82.38 94 ALA A N 1
ATOM 692 C CA . ALA A 1 94 ? -7.261 -4.527 -39.603 1.00 82.38 94 ALA A CA 1
ATOM 693 C C . ALA A 1 94 ? -7.534 -5.833 -40.378 1.00 82.38 94 ALA A C 1
ATOM 695 O O . ALA A 1 94 ? -6.712 -6.233 -41.200 1.00 82.38 94 ALA A O 1
ATOM 696 N N . GLY A 1 95 ? -8.648 -6.526 -40.104 1.00 85.06 95 GLY A N 1
ATOM 697 C CA . GLY A 1 95 ? -9.007 -7.795 -40.745 1.00 85.06 95 GLY A CA 1
ATOM 698 C C . GLY A 1 95 ? -8.147 -8.985 -40.312 1.00 85.06 95 GLY A C 1
ATOM 699 O O . GLY A 1 95 ? -8.219 -10.050 -40.917 1.00 85.06 95 GLY A O 1
ATOM 700 N N . GLN A 1 96 ? -7.335 -8.829 -39.265 1.00 85.44 96 GLN A N 1
ATOM 701 C CA . GLN A 1 96 ? -6.429 -9.866 -38.758 1.00 85.44 96 GLN A CA 1
ATOM 702 C C . GLN A 1 96 ? -7.134 -10.856 -37.819 1.00 85.44 96 GLN A C 1
ATOM 704 O O . GLN A 1 96 ? -6.598 -11.918 -37.510 1.00 85.44 96 GLN A O 1
ATOM 709 N N . ALA A 1 97 ? -8.341 -10.521 -37.361 1.00 89.31 97 ALA A N 1
ATOM 710 C CA . ALA A 1 97 ? -9.199 -11.380 -36.558 1.00 89.31 97 ALA A CA 1
ATOM 711 C C . ALA A 1 97 ? -10.675 -11.120 -36.875 1.00 89.31 97 ALA A C 1
ATOM 713 O O . ALA A 1 97 ? -11.040 -10.033 -37.313 1.00 89.31 97 ALA A O 1
ATOM 714 N N . ALA A 1 98 ? -11.540 -12.099 -36.608 1.00 89.00 98 ALA A N 1
ATOM 715 C CA . ALA A 1 98 ? -12.975 -11.966 -36.858 1.00 89.00 98 ALA A CA 1
ATOM 716 C C . ALA A 1 98 ? -13.742 -11.387 -35.656 1.00 89.00 98 ALA A C 1
ATOM 718 O O . ALA A 1 98 ? -14.807 -10.795 -35.817 1.00 89.00 98 ALA A O 1
ATOM 719 N N . SER A 1 99 ? -13.245 -11.602 -34.435 1.00 92.25 99 SER A N 1
ATOM 720 C CA . SER A 1 99 ? -13.832 -11.091 -33.191 1.00 92.25 99 SER A CA 1
ATOM 721 C C . SER A 1 99 ? -12.812 -11.160 -32.045 1.00 92.25 99 SER A C 1
ATOM 723 O O . SER A 1 99 ? -11.677 -11.605 -32.235 1.00 92.25 99 SER A O 1
ATOM 725 N N . TYR A 1 100 ? -13.209 -10.750 -30.841 1.00 88.75 100 TYR A N 1
ATOM 726 C CA . TYR A 1 100 ? -12.400 -10.864 -29.630 1.00 88.75 100 TYR A CA 1
ATOM 727 C C . TYR A 1 100 ? -13.233 -11.238 -28.404 1.00 88.75 100 TYR A C 1
ATOM 729 O O . TYR A 1 100 ? -14.425 -10.947 -28.310 1.00 88.75 100 TYR A O 1
ATOM 737 N N . VAL A 1 101 ? -12.577 -11.908 -27.460 1.00 87.12 101 VAL A N 1
ATOM 738 C CA . VAL A 1 101 ? -13.131 -12.389 -26.193 1.00 87.12 101 VAL A CA 1
ATOM 739 C C . VAL A 1 101 ? -12.316 -11.788 -25.057 1.00 87.12 101 VAL A C 1
ATOM 741 O O . VAL A 1 101 ? -11.086 -11.740 -25.128 1.00 87.12 101 VAL A O 1
ATOM 744 N N . ALA A 1 102 ? -12.998 -11.345 -24.007 1.00 80.25 102 ALA A N 1
ATOM 745 C CA . ALA A 1 102 ? -12.380 -10.774 -22.821 1.00 80.25 102 ALA A CA 1
ATOM 746 C C . ALA A 1 102 ? -12.839 -11.497 -21.554 1.00 80.25 102 ALA A C 1
ATOM 748 O O . ALA A 1 102 ? -13.822 -12.244 -21.547 1.00 80.25 102 ALA A O 1
ATOM 749 N N . THR A 1 103 ? -12.096 -11.282 -20.476 1.00 83.19 103 THR A N 1
ATOM 750 C CA . THR A 1 103 ? -12.393 -11.861 -19.166 1.00 83.19 103 THR A CA 1
ATOM 751 C C . THR A 1 103 ? -13.350 -10.953 -18.410 1.00 83.19 103 THR A C 1
ATOM 753 O O . THR A 1 103 ? -13.184 -9.740 -18.423 1.00 83.19 103 THR A O 1
ATOM 756 N N . LEU A 1 104 ? -14.358 -11.516 -17.755 1.00 83.81 104 LEU A N 1
ATOM 757 C CA . LEU A 1 104 ? -15.267 -10.748 -16.909 1.00 83.81 104 LEU A CA 1
ATOM 758 C C . LEU A 1 104 ? -14.557 -10.332 -15.618 1.00 83.81 104 LEU A C 1
ATOM 760 O O . LEU A 1 104 ? -13.704 -11.057 -15.096 1.00 83.81 104 LEU A O 1
ATOM 764 N N . ARG A 1 105 ? -14.899 -9.156 -15.094 1.00 76.75 105 ARG A N 1
ATOM 765 C CA . ARG A 1 105 ? -14.403 -8.706 -13.785 1.00 76.75 105 ARG A CA 1
ATOM 766 C C . ARG A 1 105 ? -14.953 -9.587 -12.662 1.00 76.75 105 ARG A C 1
ATOM 768 O O . ARG A 1 105 ? -15.951 -10.268 -12.827 1.00 76.75 105 ARG A O 1
ATOM 775 N N . GLU A 1 106 ? -14.288 -9.574 -11.509 1.00 73.81 106 GLU A N 1
ATOM 776 C CA . GLU A 1 106 ? -14.497 -10.550 -10.425 1.00 73.81 106 GLU A CA 1
ATOM 777 C C . GLU A 1 106 ? -15.953 -10.666 -9.933 1.00 73.81 106 GLU A C 1
ATOM 779 O O . GLU A 1 106 ? -16.433 -11.778 -9.714 1.00 73.81 106 GLU A O 1
ATOM 784 N N . ASN A 1 107 ? -16.667 -9.538 -9.852 1.00 73.62 107 ASN A N 1
ATOM 785 C CA . ASN A 1 107 ? -18.069 -9.466 -9.415 1.00 73.62 107 ASN A CA 1
ATOM 786 C C . ASN A 1 107 ? -19.076 -9.484 -10.578 1.00 73.62 107 ASN A C 1
ATOM 788 O O . ASN A 1 107 ? -20.268 -9.255 -10.373 1.00 73.62 107 ASN A O 1
ATOM 792 N N . VAL A 1 108 ? -18.592 -9.737 -11.796 1.00 86.69 108 VAL A N 1
ATOM 793 C CA . VAL A 1 108 ? -19.401 -9.854 -13.006 1.00 86.69 108 VAL A CA 1
ATOM 794 C C . VAL A 1 108 ? -19.448 -11.317 -13.408 1.00 86.69 108 VAL A C 1
ATOM 796 O O . VAL A 1 108 ? -18.427 -12.005 -13.488 1.00 86.69 108 VAL A O 1
ATOM 799 N N . VAL A 1 109 ? -20.648 -11.803 -13.670 1.00 90.31 109 VAL A N 1
ATOM 800 C CA . VAL A 1 109 ? -20.877 -13.167 -14.135 1.00 90.31 109 VAL A CA 1
ATOM 801 C C . VAL A 1 109 ? -21.630 -13.116 -15.445 1.00 90.31 109 VAL A C 1
ATOM 803 O O . VAL A 1 109 ? -22.404 -12.188 -15.682 1.00 90.31 109 VAL A O 1
ATOM 806 N N . ALA A 1 110 ? -21.391 -14.104 -16.300 1.00 93.94 110 ALA A N 1
ATOM 807 C CA . ALA A 1 110 ? -22.220 -14.300 -17.470 1.00 93.94 110 ALA A CA 1
ATOM 808 C C . ALA A 1 110 ? -22.759 -15.721 -17.510 1.00 93.94 110 ALA A C 1
ATOM 810 O O . ALA A 1 110 ? -22.038 -16.675 -17.207 1.00 93.94 110 ALA A O 1
ATOM 811 N N . VAL A 1 111 ? -24.013 -15.837 -17.921 1.00 95.06 111 VAL A N 1
ATOM 812 C CA . VAL A 1 111 ? -24.653 -17.103 -18.256 1.00 95.06 111 VAL A CA 1
ATOM 813 C C . VAL A 1 111 ? -24.890 -17.103 -19.759 1.00 95.06 111 VAL A C 1
ATOM 815 O O . VAL A 1 111 ? -25.499 -16.178 -20.296 1.00 95.06 111 VAL A O 1
ATOM 818 N N . ASP A 1 112 ? -24.335 -18.100 -20.436 1.00 93.94 112 ASP A N 1
ATOM 819 C CA . ASP A 1 112 ? -24.475 -18.316 -21.873 1.00 93.94 112 ASP A CA 1
ATOM 820 C C . ASP A 1 112 ? -25.504 -19.420 -22.093 1.00 93.94 112 ASP A C 1
ATOM 822 O O . ASP A 1 112 ? -25.286 -20.561 -21.688 1.00 93.94 112 ASP A O 1
ATOM 826 N N . ILE A 1 113 ? -26.644 -19.043 -22.664 1.00 92.31 113 ILE A N 1
ATOM 827 C CA . ILE A 1 113 ? -27.766 -19.923 -22.965 1.00 92.31 113 ILE A CA 1
ATOM 828 C C . ILE A 1 113 ? -27.712 -20.221 -24.465 1.00 92.31 113 ILE A C 1
ATOM 830 O O . ILE A 1 113 ? -27.847 -19.318 -25.292 1.00 92.31 113 ILE A O 1
ATOM 834 N N . ASP A 1 114 ? -27.485 -21.483 -24.808 1.00 90.50 114 ASP A N 1
ATOM 835 C CA . ASP A 1 114 ? -27.487 -22.021 -26.168 1.00 90.50 114 ASP A CA 1
ATOM 836 C C . ASP A 1 114 ? -28.636 -23.024 -26.288 1.00 90.50 114 ASP A C 1
ATOM 838 O O . ASP A 1 114 ? -28.437 -24.238 -26.185 1.00 90.50 114 ASP A O 1
ATOM 842 N N . GLY A 1 115 ? -29.851 -22.485 -26.414 1.00 83.00 115 GLY A N 1
ATOM 843 C CA . GLY A 1 115 ? -31.053 -23.266 -26.657 1.00 83.00 115 GLY A CA 1
ATOM 844 C C . GLY A 1 115 ? -31.250 -23.627 -28.125 1.00 83.00 115 GLY A C 1
ATOM 845 O O . GLY A 1 115 ? -30.677 -23.010 -29.024 1.00 83.00 115 GLY A O 1
ATOM 846 N N . ASP A 1 116 ? -32.050 -24.661 -28.350 1.00 80.44 116 ASP A N 1
ATOM 847 C CA . ASP A 1 116 ? -32.511 -25.132 -29.656 1.00 80.44 116 ASP A CA 1
ATOM 848 C C . ASP A 1 116 ? -33.831 -24.481 -30.105 1.00 80.44 116 ASP A C 1
ATOM 850 O O . ASP A 1 116 ? -34.079 -24.413 -31.310 1.00 80.44 116 ASP A O 1
ATOM 854 N N . ASP A 1 117 ? -34.611 -23.919 -29.175 1.00 78.31 117 ASP A N 1
ATOM 855 C CA . ASP A 1 117 ? -35.783 -23.081 -29.449 1.00 78.31 117 ASP A CA 1
ATOM 856 C C . ASP A 1 117 ? -35.868 -21.857 -28.514 1.00 78.31 117 ASP A C 1
ATOM 858 O O . ASP A 1 117 ? -35.146 -21.743 -27.517 1.00 78.31 117 ASP A O 1
ATOM 862 N N . ASP A 1 118 ? -36.705 -20.884 -28.886 1.00 78.00 118 ASP A N 1
ATOM 863 C CA . ASP A 1 118 ? -36.892 -19.636 -28.135 1.00 78.00 118 ASP A CA 1
ATOM 864 C C . ASP A 1 118 ? -37.756 -19.809 -26.875 1.00 78.00 118 ASP A C 1
ATOM 866 O O . ASP A 1 118 ? -37.614 -19.007 -25.952 1.00 78.00 118 ASP A O 1
ATOM 870 N N . ASP A 1 119 ? -38.607 -20.831 -26.796 1.00 77.81 119 ASP A N 1
ATOM 871 C CA . ASP A 1 119 ? -39.641 -20.920 -25.763 1.00 77.81 119 ASP A CA 1
ATOM 872 C C . ASP A 1 119 ? -39.023 -21.252 -24.401 1.00 77.81 119 ASP A C 1
ATOM 874 O O . ASP A 1 119 ? -39.147 -20.480 -23.442 1.00 77.81 119 ASP A O 1
ATOM 878 N N . TRP A 1 120 ? -38.276 -22.357 -24.300 1.00 83.94 120 TRP A N 1
ATOM 879 C CA . TRP A 1 120 ? -37.679 -22.730 -23.013 1.00 83.94 120 TRP A CA 1
ATOM 880 C C . TRP A 1 120 ? -36.484 -21.846 -22.657 1.00 83.94 120 TRP A C 1
ATOM 882 O O . TRP A 1 120 ? -36.241 -21.566 -21.485 1.00 83.94 120 TRP A O 1
ATOM 892 N N . SER A 1 121 ? -35.726 -21.384 -23.651 1.00 87.00 121 SER A N 1
ATOM 893 C CA . SER A 1 121 ? -34.530 -20.566 -23.427 1.00 87.00 121 SER A CA 1
ATOM 894 C C . SER A 1 121 ? -34.873 -19.152 -22.951 1.00 87.00 121 SER A C 1
ATOM 896 O O . SER A 1 121 ? -34.140 -18.599 -22.128 1.00 87.00 121 SER A O 1
ATOM 898 N N . THR A 1 122 ? -35.998 -18.588 -23.408 1.00 85.62 122 THR A N 1
ATOM 899 C CA . THR A 1 122 ? -36.540 -17.324 -22.888 1.00 85.62 122 THR A CA 1
ATOM 900 C C . THR A 1 122 ? -37.068 -17.521 -21.472 1.00 85.62 122 THR A C 1
ATOM 902 O O . THR A 1 122 ? -36.706 -16.754 -20.588 1.00 85.62 122 THR A O 1
ATOM 905 N N . SER A 1 123 ? -37.794 -18.609 -21.208 1.00 83.62 123 SER A N 1
ATOM 906 C CA . SER A 1 123 ? -38.289 -18.911 -19.859 1.00 83.62 123 SER A CA 1
ATOM 907 C C . SER A 1 123 ? -37.150 -19.193 -18.856 1.00 83.62 123 SER A C 1
ATOM 909 O O . SER A 1 123 ? -37.182 -18.779 -17.697 1.00 83.62 123 SER A O 1
ATOM 911 N N . ALA A 1 124 ? -36.069 -19.845 -19.296 1.00 87.44 124 ALA A N 1
ATOM 912 C CA . ALA A 1 124 ? -34.848 -20.011 -18.508 1.00 87.44 124 ALA A CA 1
ATOM 913 C C . ALA A 1 124 ? -34.134 -18.674 -18.257 1.00 87.44 124 ALA A C 1
ATOM 915 O O . ALA A 1 124 ? -33.600 -18.467 -17.167 1.00 87.44 124 ALA A O 1
A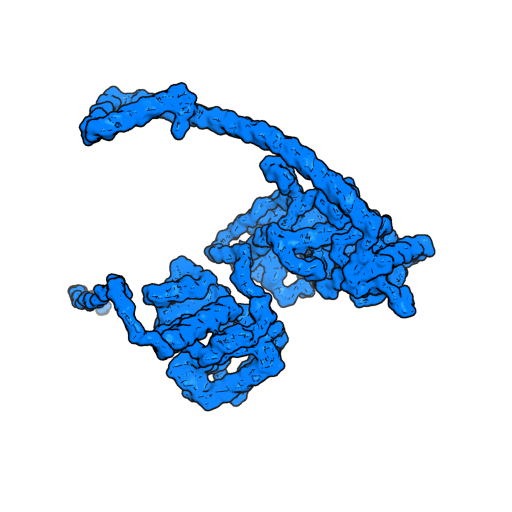TOM 916 N N . LEU A 1 125 ? -34.115 -17.773 -19.245 1.00 92.25 125 LEU A N 1
ATOM 917 C CA . LEU A 1 125 ? -33.564 -16.430 -19.088 1.00 92.25 125 LEU A CA 1
ATOM 918 C C . LEU A 1 125 ? -34.362 -15.619 -18.061 1.00 92.25 125 LEU A C 1
ATOM 920 O O . LEU A 1 125 ? -33.734 -15.037 -17.182 1.00 92.25 125 LEU A O 1
ATOM 924 N N . GLU A 1 126 ? -35.695 -15.637 -18.137 1.00 89.06 126 GLU A N 1
ATOM 925 C CA . GLU A 1 126 ? -36.612 -14.942 -17.219 1.00 89.06 126 GLU A CA 1
ATOM 926 C C . GLU A 1 126 ? -36.391 -15.373 -15.764 1.00 89.06 126 GLU A C 1
ATOM 928 O O . GLU A 1 126 ? -36.109 -14.543 -14.903 1.00 89.06 126 GLU A O 1
ATOM 933 N N . HIS A 1 127 ? -36.353 -16.682 -15.493 1.00 89.88 127 HIS A N 1
ATOM 934 C CA . HIS A 1 127 ? -36.061 -17.183 -14.145 1.00 89.88 127 HIS A CA 1
ATOM 935 C C . HIS A 1 127 ? -34.694 -16.727 -13.608 1.00 89.88 127 HIS A C 1
ATOM 937 O O . HIS A 1 127 ? -34.521 -16.513 -12.405 1.00 89.88 127 HIS A O 1
ATOM 943 N N . LEU A 1 128 ? -33.691 -16.599 -14.481 1.00 94.31 128 LEU A N 1
ATOM 944 C CA . LEU A 1 128 ? -32.364 -16.134 -14.085 1.00 94.31 128 LEU A CA 1
ATOM 945 C C . LEU A 1 128 ? -32.314 -14.616 -13.885 1.00 94.31 128 LEU A C 1
ATOM 947 O O . LEU A 1 128 ? -31.575 -14.162 -13.008 1.00 94.31 128 LEU A O 1
ATOM 951 N N . THR A 1 129 ? -33.067 -13.839 -14.668 1.00 93.62 129 THR A N 1
ATOM 952 C CA . THR A 1 129 ? -33.177 -12.385 -14.494 1.00 93.62 129 THR A CA 1
ATOM 953 C C . THR A 1 129 ? -33.955 -12.032 -13.237 1.00 93.62 129 THR A C 1
ATOM 955 O O . THR A 1 129 ? -33.449 -11.234 -12.451 1.00 93.62 129 THR A O 1
ATOM 958 N N . ASP A 1 130 ? -35.082 -12.698 -12.976 1.00 90.44 130 ASP A N 1
ATOM 959 C CA . ASP A 1 130 ? -35.888 -12.498 -11.765 1.00 90.44 130 ASP A CA 1
ATOM 960 C C . ASP A 1 130 ? -35.047 -12.770 -10.523 1.00 90.44 130 ASP A C 1
ATOM 962 O O . ASP A 1 130 ? -34.967 -11.965 -9.593 1.00 90.44 130 ASP A O 1
ATOM 966 N N . ARG A 1 131 ? -34.298 -13.878 -10.540 1.00 94.44 131 ARG A N 1
ATOM 967 C CA . ARG A 1 131 ? -33.414 -14.201 -9.428 1.00 94.44 131 ARG A CA 1
ATOM 968 C C . ARG A 1 131 ? -32.263 -13.212 -9.279 1.00 94.44 131 ARG A C 1
ATOM 970 O O . ARG A 1 131 ? -31.845 -12.925 -8.157 1.00 94.44 131 ARG A O 1
ATOM 977 N N . ALA A 1 132 ? -31.698 -12.723 -10.380 1.00 91.69 132 ALA A N 1
ATOM 978 C CA . ALA A 1 132 ? -30.667 -11.694 -10.318 1.00 91.69 132 ALA A CA 1
ATOM 979 C C . ALA A 1 132 ? -31.222 -10.411 -9.674 1.00 91.69 132 ALA A C 1
ATOM 981 O O . ALA A 1 132 ? -30.556 -9.828 -8.817 1.00 91.69 132 ALA A O 1
ATOM 982 N N . GLU A 1 133 ? -32.449 -10.027 -10.019 1.00 90.06 133 GLU A N 1
ATOM 983 C CA . GLU A 1 133 ? -33.149 -8.874 -9.454 1.00 90.06 133 GLU A CA 1
ATOM 984 C C . GLU A 1 133 ? -33.420 -9.029 -7.951 1.00 90.06 133 GLU A C 1
ATOM 986 O O . GLU A 1 133 ? -33.041 -8.155 -7.170 1.00 90.06 133 GLU A O 1
ATOM 991 N N . GLU A 1 134 ? -33.953 -10.175 -7.514 1.00 91.50 134 GLU A N 1
ATOM 992 C CA . GLU A 1 134 ? -34.161 -10.496 -6.091 1.00 91.50 134 GLU A CA 1
ATOM 993 C C . GLU A 1 134 ? -32.870 -10.399 -5.263 1.00 91.50 134 GLU A C 1
ATOM 995 O O . GLU A 1 134 ? -32.881 -10.020 -4.090 1.00 91.50 134 GLU A O 1
ATOM 1000 N N . LEU A 1 135 ? -31.735 -10.749 -5.872 1.00 90.81 135 LEU A N 1
ATOM 1001 C CA . LEU A 1 135 ? -30.411 -10.688 -5.252 1.00 90.81 135 LEU A CA 1
ATOM 1002 C C . LEU A 1 135 ? -29.797 -9.276 -5.278 1.00 90.81 135 LEU A C 1
ATOM 1004 O O . LEU A 1 135 ? -28.642 -9.100 -4.871 1.00 90.81 135 LEU A O 1
ATOM 1008 N N . GLY A 1 136 ? -30.544 -8.276 -5.754 1.00 87.56 136 GLY A N 1
ATOM 1009 C CA . GLY A 1 136 ? -30.101 -6.892 -5.887 1.00 87.56 136 GLY A CA 1
ATOM 1010 C C . GLY A 1 136 ? -29.004 -6.713 -6.937 1.00 87.56 136 GLY A C 1
ATOM 1011 O O . GLY A 1 136 ? -28.176 -5.804 -6.814 1.00 87.56 136 GLY A O 1
ATOM 1012 N N . ALA A 1 137 ? -28.933 -7.606 -7.927 1.00 89.19 137 ALA A N 1
ATOM 1013 C CA . ALA A 1 137 ? -27.979 -7.499 -9.017 1.00 89.19 137 ALA A CA 1
ATOM 1014 C C . ALA A 1 137 ? -28.469 -6.500 -10.067 1.00 89.19 137 ALA A C 1
ATOM 1016 O O . ALA A 1 137 ? -29.652 -6.422 -10.385 1.00 89.19 137 ALA A O 1
ATOM 1017 N N . TRP A 1 138 ? -27.524 -5.791 -10.676 1.00 91.81 138 TRP A N 1
ATOM 1018 C CA . TRP A 1 138 ? -27.774 -5.176 -11.975 1.00 91.81 138 TRP A CA 1
ATOM 1019 C C . TRP A 1 138 ? -27.523 -6.217 -13.058 1.00 91.81 138 TRP A C 1
ATOM 1021 O O . TRP A 1 138 ? -26.551 -6.971 -12.958 1.00 91.81 138 TRP A O 1
ATOM 1031 N N . TYR A 1 139 ? -28.349 -6.260 -14.097 1.00 92.00 139 TYR A N 1
ATOM 1032 C CA . TYR A 1 139 ? -28.166 -7.211 -15.184 1.00 92.00 139 TYR A CA 1
ATOM 1033 C C . TYR A 1 139 ? -28.455 -6.612 -16.559 1.00 92.00 139 TYR A C 1
ATOM 1035 O O . TYR A 1 139 ? -29.106 -5.583 -16.708 1.00 92.00 139 TYR A O 1
ATOM 1043 N N . LEU A 1 140 ? -27.933 -7.289 -17.577 1.00 91.94 140 LEU A N 1
ATOM 1044 C CA . LEU A 1 140 ? -28.123 -6.986 -18.983 1.00 91.94 140 LEU A CA 1
ATOM 1045 C C . LEU A 1 140 ? -28.270 -8.293 -19.752 1.00 91.94 140 LEU A C 1
ATOM 1047 O O . LEU A 1 140 ? -27.435 -9.191 -19.622 1.00 91.94 140 LEU A O 1
ATOM 1051 N N . THR A 1 141 ? -29.281 -8.372 -20.607 1.00 91.06 141 THR A N 1
ATOM 1052 C CA . THR A 1 141 ? -29.469 -9.496 -21.522 1.00 91.06 141 THR A CA 1
ATOM 1053 C C . THR A 1 141 ? -29.179 -9.076 -22.957 1.00 91.06 141 THR A C 1
ATOM 1055 O O . THR A 1 141 ? -29.319 -7.914 -23.340 1.00 91.06 141 THR A O 1
ATOM 1058 N N . ARG A 1 142 ? -28.713 -10.022 -23.772 1.00 87.75 142 ARG A N 1
ATOM 1059 C CA . ARG A 1 142 ? -28.611 -9.847 -25.226 1.00 87.75 142 ARG A CA 1
ATOM 1060 C C . ARG A 1 142 ? -28.622 -11.181 -25.940 1.00 87.75 142 ARG A C 1
ATOM 1062 O O . ARG A 1 142 ? -28.235 -12.196 -25.366 1.00 87.75 142 ARG A O 1
ATOM 1069 N N . ARG A 1 143 ? -28.919 -11.159 -27.234 1.00 84.62 143 ARG A N 1
ATOM 1070 C CA . ARG A 1 143 ? -28.731 -12.327 -28.098 1.00 84.62 143 ARG A CA 1
ATOM 1071 C C . ARG A 1 143 ? -27.235 -12.665 -28.228 1.00 84.62 143 ARG A C 1
ATOM 1073 O O . ARG A 1 143 ? -26.407 -11.783 -28.476 1.00 84.62 143 ARG A O 1
ATOM 1080 N N . SER A 1 144 ? -26.865 -13.935 -28.039 1.00 71.88 144 SER A N 1
ATOM 1081 C CA . SER A 1 144 ? -25.464 -14.401 -28.105 1.00 71.88 144 SER A CA 1
ATOM 1082 C C . SER A 1 144 ? -24.993 -14.725 -29.532 1.00 71.88 144 SER A C 1
ATOM 1084 O O . SER A 1 144 ? -23.784 -14.754 -29.802 1.00 71.88 144 SER A O 1
ATOM 1086 N N . GLY A 1 145 ? -25.938 -14.884 -30.466 1.00 65.81 145 GLY A N 1
ATOM 1087 C CA . GLY A 1 145 ? -25.745 -15.122 -31.898 1.00 65.81 145 GLY A CA 1
ATOM 1088 C C . GLY A 1 145 ? -27.049 -14.925 -32.685 1.00 65.81 145 GLY A C 1
ATOM 1089 O O . GLY A 1 145 ? -28.049 -14.502 -32.123 1.00 65.81 145 GLY A O 1
ATOM 1090 N N . GLY A 1 146 ? -27.040 -15.215 -33.990 1.00 59.28 146 GLY A N 1
ATOM 1091 C CA . GLY A 1 146 ? -28.198 -15.002 -34.879 1.00 59.28 146 GLY A CA 1
ATOM 1092 C C . GLY A 1 146 ? -29.190 -16.169 -34.986 1.00 59.28 146 GLY A C 1
ATOM 1093 O O . GLY A 1 146 ? -29.921 -16.217 -35.964 1.00 59.28 146 GLY A O 1
ATOM 1094 N N . GLY A 1 147 ? -29.155 -17.137 -34.066 1.00 67.12 147 GLY A N 1
ATOM 1095 C CA . GLY A 1 147 ? -30.108 -18.257 -34.031 1.00 67.12 147 GLY A CA 1
ATOM 1096 C C . GLY A 1 147 ? -31.117 -18.078 -32.898 1.00 67.12 147 GLY A C 1
ATOM 1097 O O . GLY A 1 147 ? -30.780 -17.434 -31.903 1.00 67.12 147 GLY A O 1
ATOM 1098 N N . ALA A 1 148 ? -32.316 -18.643 -33.055 1.00 74.81 148 ALA A N 1
ATOM 1099 C CA . ALA A 1 148 ? -33.318 -18.715 -31.992 1.00 74.81 148 ALA A CA 1
ATOM 1100 C C . ALA A 1 148 ? -32.745 -19.429 -30.754 1.00 74.81 148 ALA A C 1
ATOM 1102 O O . ALA A 1 148 ? -31.865 -20.279 -30.871 1.00 74.81 148 ALA A O 1
ATOM 1103 N N . GLY A 1 149 ? -33.192 -19.011 -29.577 1.00 81.56 149 GLY A N 1
ATOM 1104 C CA . GLY A 1 149 ? -32.876 -19.603 -28.282 1.00 81.56 149 GLY A CA 1
ATOM 1105 C C . GLY A 1 149 ? -31.528 -19.245 -27.655 1.00 81.56 149 GLY A C 1
ATOM 1106 O O . GLY A 1 149 ? -31.115 -19.823 -26.649 1.00 81.56 149 GLY A O 1
ATOM 1107 N N . ARG A 1 150 ? -30.811 -18.283 -28.245 1.00 87.50 150 ARG A N 1
ATOM 1108 C CA . ARG A 1 150 ? -29.417 -17.975 -27.899 1.00 87.50 150 ARG A CA 1
ATOM 1109 C C . ARG A 1 150 ? -29.258 -16.658 -27.157 1.00 87.50 150 ARG A C 1
ATOM 1111 O O . ARG A 1 150 ? -29.335 -15.585 -27.764 1.00 87.50 150 ARG A O 1
ATOM 1118 N N . TRP A 1 151 ? -28.953 -16.730 -25.865 1.00 89.44 151 TRP A N 1
ATOM 1119 C CA . TRP A 1 151 ? -28.914 -15.576 -24.969 1.00 89.44 151 TRP A CA 1
ATOM 1120 C C . TRP A 1 151 ? -27.632 -15.497 -24.143 1.00 89.44 151 TRP A C 1
ATOM 1122 O O . TRP A 1 151 ? -27.030 -16.494 -23.767 1.00 89.44 151 TRP A O 1
ATOM 1132 N N . HIS A 1 152 ? -27.223 -14.274 -23.828 1.00 91.75 152 HIS A N 1
ATOM 1133 C CA . HIS A 1 152 ? -26.284 -13.985 -22.758 1.00 91.75 152 HIS A CA 1
ATOM 1134 C C . HIS A 1 152 ? -27.009 -13.182 -21.683 1.00 91.75 152 HIS A C 1
ATOM 1136 O O . HIS A 1 152 ? -27.538 -12.112 -21.987 1.00 91.75 152 HIS A O 1
ATOM 1142 N N . LEU A 1 153 ? -26.940 -13.644 -20.441 1.00 94.06 153 LEU A N 1
ATOM 1143 C CA . LEU A 1 153 ? -27.205 -12.838 -19.254 1.00 94.06 153 LEU A CA 1
ATOM 1144 C C . LEU A 1 153 ? -25.866 -12.383 -18.683 1.00 94.06 153 LEU A C 1
ATOM 1146 O O . LEU A 1 153 ? -25.011 -13.220 -18.412 1.00 94.06 153 LEU A O 1
ATOM 1150 N N . ILE A 1 154 ? -25.674 -11.084 -18.490 1.00 94.19 154 ILE A N 1
ATOM 1151 C CA . ILE A 1 154 ? -24.527 -10.513 -17.780 1.00 94.19 154 ILE A CA 1
ATOM 1152 C C . ILE A 1 154 ? -25.065 -9.873 -16.507 1.00 94.19 154 ILE A C 1
ATOM 1154 O O . ILE A 1 154 ? -25.890 -8.972 -16.596 1.00 94.19 154 ILE A O 1
ATOM 1158 N N . ALA A 1 155 ? -24.599 -10.312 -15.340 1.00 92.81 155 ALA A N 1
ATOM 1159 C CA . ALA A 1 155 ? -25.053 -9.798 -14.051 1.00 92.81 155 ALA A CA 1
ATOM 1160 C C . ALA A 1 155 ? -23.878 -9.298 -13.204 1.00 92.81 155 ALA A C 1
ATOM 1162 O O . ALA A 1 155 ? -22.817 -9.926 -13.142 1.00 92.81 155 ALA A O 1
ATOM 1163 N N . VAL A 1 156 ? -24.083 -8.164 -12.537 1.00 90.50 156 VAL A N 1
ATOM 1164 C CA . VAL A 1 156 ? -23.158 -7.547 -11.588 1.00 90.50 156 VAL A CA 1
ATOM 1165 C C . VAL A 1 156 ? -23.757 -7.698 -10.199 1.00 90.50 156 VAL A C 1
ATOM 1167 O O . VAL A 1 156 ? -24.783 -7.098 -9.882 1.00 90.50 156 VAL A O 1
ATOM 1170 N N . LEU A 1 157 ? -23.112 -8.519 -9.376 1.00 86.31 157 LEU A N 1
ATOM 1171 C CA . LEU A 1 157 ? -23.646 -8.933 -8.082 1.00 86.31 157 LEU A CA 1
ATOM 1172 C C . LEU A 1 157 ? -22.987 -8.144 -6.942 1.00 86.31 157 LEU A C 1
ATOM 1174 O O . LEU A 1 157 ? -21.766 -7.957 -6.961 1.00 86.31 157 LEU A O 1
ATOM 1178 N N . PRO A 1 158 ? -23.757 -7.707 -5.929 1.00 79.62 158 PRO A N 1
ATOM 1179 C CA . PRO A 1 158 ? -23.238 -6.857 -4.858 1.00 79.62 158 PRO A CA 1
ATOM 1180 C C . PRO A 1 158 ? -22.322 -7.608 -3.880 1.00 79.62 158 PRO A C 1
ATOM 1182 O O . PRO A 1 158 ? -21.473 -6.995 -3.234 1.00 79.62 158 PRO A O 1
ATOM 1185 N N . THR A 1 159 ? -22.479 -8.932 -3.750 1.00 82.31 159 THR A N 1
ATOM 1186 C CA . THR A 1 159 ? -21.728 -9.756 -2.790 1.00 82.31 159 THR A CA 1
ATOM 1187 C C . THR A 1 159 ? -21.382 -11.139 -3.350 1.00 82.31 159 THR A C 1
ATOM 1189 O O . THR A 1 159 ? -22.042 -11.653 -4.255 1.00 82.31 159 THR A O 1
ATOM 1192 N N . GLN A 1 160 ? -20.369 -11.789 -2.765 1.00 82.69 160 GLN A N 1
ATOM 1193 C CA . GLN A 1 160 ? -20.002 -13.169 -3.104 1.00 82.69 160 GLN A CA 1
ATOM 1194 C C . GLN A 1 160 ? -21.121 -14.171 -2.749 1.00 82.69 160 GLN A C 1
ATOM 1196 O O . GLN A 1 160 ? -21.343 -15.118 -3.495 1.00 82.69 160 GLN A O 1
ATOM 1201 N N . ALA A 1 161 ? -21.892 -13.919 -1.684 1.00 86.06 161 ALA A N 1
ATOM 1202 C CA . ALA A 1 161 ? -23.050 -14.742 -1.328 1.00 86.06 161 ALA A CA 1
ATOM 1203 C C . ALA A 1 161 ? -24.156 -14.684 -2.398 1.00 86.06 161 ALA A C 1
ATOM 1205 O O . ALA A 1 161 ? -24.682 -15.723 -2.793 1.00 86.06 161 ALA A O 1
ATOM 1206 N N . ALA A 1 162 ? -24.456 -13.492 -2.931 1.00 86.69 162 ALA A N 1
ATOM 1207 C CA . ALA A 1 162 ? -25.393 -13.337 -4.047 1.00 86.69 162 ALA A CA 1
ATOM 1208 C C . ALA A 1 162 ? -24.907 -14.095 -5.295 1.00 86.69 162 ALA A C 1
ATOM 1210 O O . ALA A 1 162 ? -25.685 -14.754 -5.981 1.00 86.69 162 ALA A O 1
ATOM 1211 N N . ARG A 1 163 ? -23.597 -14.070 -5.560 1.00 89.38 163 ARG A N 1
ATOM 1212 C CA . ARG A 1 163 ? -22.988 -14.817 -6.666 1.00 89.38 163 ARG A CA 1
ATOM 1213 C C . ARG A 1 163 ? -23.154 -16.326 -6.538 1.00 89.38 163 ARG A C 1
ATOM 1215 O O . ARG A 1 163 ? -23.473 -16.981 -7.530 1.00 89.38 163 ARG A O 1
ATOM 1222 N N . ASP A 1 164 ? -22.945 -16.871 -5.348 1.00 90.19 164 ASP A N 1
ATOM 1223 C CA . ASP A 1 164 ? -23.102 -18.305 -5.110 1.00 90.19 164 ASP A CA 1
ATOM 1224 C C . ASP A 1 164 ? -24.581 -18.725 -5.171 1.00 90.19 164 ASP A C 1
ATOM 1226 O O . ASP A 1 164 ? -24.897 -19.763 -5.752 1.00 90.19 164 ASP A O 1
ATOM 1230 N N . ALA A 1 165 ? -25.499 -17.873 -4.695 1.00 92.00 165 ALA A N 1
ATOM 1231 C CA . ALA A 1 165 ? -26.942 -18.086 -4.815 1.00 92.00 165 ALA A CA 1
ATOM 1232 C C . ALA A 1 165 ? -27.432 -18.073 -6.275 1.00 92.00 165 ALA A C 1
ATOM 1234 O O . ALA A 1 165 ? -28.228 -18.930 -6.671 1.00 92.00 165 ALA A O 1
ATOM 1235 N N . LEU A 1 166 ? -26.938 -17.144 -7.103 1.00 94.31 166 LEU A N 1
ATOM 1236 C CA . LEU A 1 166 ? -27.277 -17.120 -8.528 1.00 94.31 166 LEU A CA 1
ATOM 1237 C C . LEU A 1 166 ? -26.705 -18.344 -9.253 1.00 94.31 166 LEU A C 1
ATOM 1239 O O . LEU A 1 166 ? -27.385 -18.942 -10.080 1.00 94.31 166 LEU A O 1
ATOM 1243 N N . LYS A 1 167 ? -25.482 -18.770 -8.912 1.00 94.88 167 LYS A N 1
ATOM 1244 C CA . LYS A 1 167 ? -24.890 -19.986 -9.483 1.00 94.88 167 LYS A CA 1
ATOM 1245 C C . LYS A 1 167 ? -25.710 -21.237 -9.149 1.00 94.88 167 LYS A C 1
ATOM 1247 O O . LYS A 1 167 ? -25.950 -22.046 -10.038 1.00 94.88 167 LYS A O 1
ATOM 1252 N N . LEU A 1 168 ? -26.178 -21.363 -7.907 1.00 93.88 168 LEU A N 1
ATOM 1253 C CA . LEU A 1 168 ? -27.088 -22.442 -7.519 1.00 93.88 168 LEU A CA 1
ATOM 1254 C C . LEU A 1 168 ? -28.378 -22.407 -8.350 1.00 93.88 168 LEU A C 1
ATOM 1256 O O . LEU A 1 168 ? -28.845 -23.443 -8.804 1.00 93.88 168 LEU A O 1
ATOM 1260 N N . THR A 1 169 ? -28.912 -21.213 -8.606 1.00 94.50 169 THR A N 1
ATOM 1261 C CA . THR A 1 169 ? -30.112 -21.038 -9.440 1.00 94.50 169 THR A CA 1
ATOM 1262 C C . THR A 1 169 ? -29.866 -21.485 -10.879 1.00 94.50 169 THR A C 1
ATOM 1264 O O . THR A 1 169 ? -30.708 -22.166 -11.450 1.00 94.50 169 THR A O 1
ATOM 1267 N N . VAL A 1 170 ? -28.693 -21.190 -11.449 1.00 95.25 170 VAL A N 1
ATOM 1268 C CA . VAL A 1 170 ? -28.292 -21.707 -12.769 1.00 95.25 170 VAL A CA 1
ATOM 1269 C C . VAL A 1 170 ? -28.304 -23.234 -12.795 1.00 95.25 170 VAL A C 1
ATOM 1271 O O . VAL A 1 170 ? -28.815 -23.820 -13.747 1.00 95.25 170 VAL A O 1
ATOM 1274 N N . ASP A 1 171 ? -27.787 -23.886 -11.754 1.00 93.50 171 ASP A N 1
ATOM 1275 C CA . ASP A 1 171 ? -27.797 -25.348 -11.664 1.00 93.50 171 ASP A CA 1
ATOM 1276 C C . ASP A 1 171 ? -29.231 -25.907 -11.494 1.00 93.50 171 ASP A C 1
ATOM 1278 O O . ASP A 1 171 ? -29.570 -26.927 -12.103 1.00 93.50 171 ASP A O 1
ATOM 1282 N N . THR A 1 172 ? -30.106 -25.209 -10.761 1.00 91.75 172 THR A N 1
ATOM 1283 C CA . THR A 1 172 ? -31.536 -25.548 -10.628 1.00 91.75 172 THR A CA 1
ATOM 1284 C C . THR A 1 172 ? -32.287 -25.415 -11.952 1.00 91.75 172 THR A C 1
ATOM 1286 O O . THR A 1 172 ? -32.957 -26.359 -12.365 1.00 91.75 172 THR A O 1
ATOM 1289 N N . VAL A 1 173 ? -32.149 -24.282 -12.649 1.00 90.00 173 VAL A N 1
ATOM 1290 C CA . VAL A 1 173 ? -32.779 -24.033 -13.959 1.00 90.00 173 VAL A CA 1
ATOM 1291 C C . VAL A 1 173 ? -32.292 -25.058 -14.978 1.00 90.00 173 VAL A C 1
ATOM 1293 O O . VAL A 1 173 ? -33.091 -25.635 -15.712 1.00 90.00 173 VAL A O 1
ATOM 1296 N N . ARG A 1 174 ? -30.988 -25.364 -14.973 1.00 92.50 174 ARG A N 1
ATOM 1297 C CA . ARG A 1 174 ? -30.413 -26.408 -15.825 1.00 92.50 174 ARG A CA 1
ATOM 1298 C C . ARG A 1 174 ? -31.061 -27.771 -15.570 1.00 92.50 174 ARG A C 1
ATOM 1300 O O . ARG A 1 174 ? -31.391 -28.472 -16.521 1.00 92.50 174 ARG A O 1
ATOM 1307 N N . THR A 1 175 ? -31.266 -28.128 -14.305 1.00 89.81 175 THR A N 1
ATOM 1308 C CA . THR A 1 175 ? -31.905 -29.395 -13.922 1.00 89.81 175 THR A CA 1
ATOM 1309 C C . THR A 1 175 ? -33.378 -29.431 -14.328 1.00 89.81 175 THR A C 1
ATOM 1311 O O . THR A 1 175 ? -33.825 -30.430 -14.881 1.00 89.81 175 THR A O 1
ATOM 1314 N N . HIS A 1 176 ? -34.115 -28.341 -14.096 1.00 86.06 176 HIS A N 1
ATOM 1315 C CA . HIS A 1 176 ? -35.540 -28.234 -14.410 1.00 86.06 176 HIS A CA 1
ATOM 1316 C C . HIS A 1 176 ? -35.830 -28.469 -15.898 1.00 86.06 176 HIS A C 1
ATOM 1318 O O . HIS A 1 176 ? -36.729 -29.233 -16.234 1.00 86.06 176 HIS A O 1
ATOM 1324 N N . TRP A 1 177 ? -35.021 -27.877 -16.780 1.00 83.94 177 TRP A N 1
ATOM 1325 C CA . TRP A 1 177 ? -35.180 -27.997 -18.233 1.00 83.94 177 TRP A CA 1
ATOM 1326 C C . TRP A 1 177 ? -34.418 -29.178 -18.853 1.00 83.94 177 TRP A C 1
ATOM 1328 O O . TRP A 1 177 ? -34.381 -29.311 -20.072 1.00 83.94 177 TRP A O 1
ATOM 1338 N N . GLY A 1 178 ? -33.758 -30.020 -18.049 1.00 85.69 178 GLY A N 1
ATOM 1339 C CA . GLY A 1 178 ? -32.923 -31.112 -18.565 1.00 85.69 178 GLY A CA 1
ATOM 1340 C C . GLY A 1 178 ? -31.752 -30.639 -19.442 1.00 85.69 178 GLY A C 1
ATOM 1341 O O . G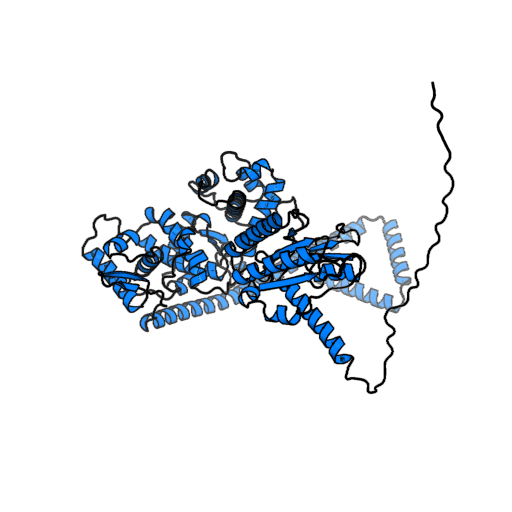LY A 1 178 ? -31.229 -31.407 -20.249 1.00 85.69 178 GLY A O 1
ATOM 1342 N N . ALA A 1 179 ? -31.335 -29.379 -19.300 1.00 88.31 179 ALA A N 1
ATOM 1343 C CA . ALA A 1 179 ? -30.311 -28.767 -20.132 1.00 88.31 179 ALA A CA 1
ATOM 1344 C C . ALA A 1 179 ? -28.905 -29.248 -19.740 1.00 88.31 179 ALA A C 1
ATOM 1346 O O . ALA A 1 179 ? -28.590 -29.527 -18.583 1.00 88.31 179 ALA A O 1
ATOM 1347 N N . THR A 1 180 ? -27.994 -29.307 -20.705 1.00 89.44 180 THR A N 1
ATOM 1348 C CA . THR A 1 180 ? -26.590 -29.632 -20.426 1.00 89.44 180 THR A CA 1
ATOM 1349 C C . THR A 1 180 ? -25.816 -28.413 -19.917 1.00 89.44 180 THR A C 1
ATOM 1351 O O . THR A 1 180 ? -26.180 -27.261 -20.154 1.00 89.44 180 THR A O 1
ATOM 1354 N N . ALA A 1 181 ? -24.656 -2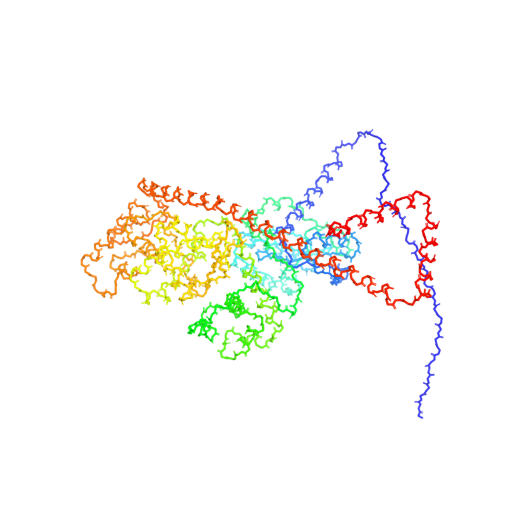8.646 -19.293 1.00 86.75 181 ALA A N 1
ATOM 1355 C CA . ALA A 1 181 ? -23.727 -27.571 -18.920 1.00 86.75 181 ALA A CA 1
ATOM 1356 C C . ALA A 1 181 ? -23.199 -26.760 -20.119 1.00 86.75 181 ALA A C 1
ATOM 1358 O O . ALA A 1 181 ? -22.637 -25.689 -19.925 1.00 86.75 181 ALA A O 1
ATOM 1359 N N . ARG A 1 182 ? -23.364 -27.267 -21.350 1.00 85.56 182 ARG A N 1
ATOM 1360 C CA . ARG A 1 182 ? -23.047 -26.530 -22.582 1.00 85.56 182 ARG A CA 1
ATOM 1361 C C . ARG A 1 182 ? -24.203 -25.653 -23.062 1.00 85.56 182 ARG A C 1
ATOM 1363 O O . ARG A 1 182 ? -23.926 -24.640 -23.686 1.00 85.56 182 ARG A O 1
ATOM 1370 N N . GLN A 1 183 ? -25.446 -26.051 -22.787 1.00 89.50 183 GLN A N 1
ATOM 1371 C CA . GLN A 1 183 ? -26.649 -25.304 -23.166 1.00 89.50 183 GLN A CA 1
ATOM 1372 C C . GLN A 1 183 ? -26.964 -24.176 -22.185 1.00 89.50 183 GLN A C 1
ATOM 1374 O O . GLN A 1 183 ? -27.496 -23.160 -22.595 1.00 89.50 183 GLN A O 1
ATOM 1379 N N . ILE A 1 184 ? -26.624 -24.321 -20.903 1.00 92.56 184 ILE A N 1
ATOM 1380 C CA . ILE A 1 184 ? -26.643 -23.215 -19.938 1.00 92.56 184 ILE A CA 1
ATOM 1381 C C . ILE A 1 184 ? -25.275 -23.200 -19.268 1.00 92.56 184 ILE A C 1
ATOM 1383 O O . ILE A 1 184 ? -25.045 -23.968 -18.334 1.00 92.56 184 ILE A O 1
ATOM 1387 N N . ASP A 1 185 ? -24.351 -22.377 -19.758 1.00 92.38 185 ASP A N 1
ATOM 1388 C CA . ASP A 1 185 ? -22.958 -22.342 -19.307 1.00 92.38 185 ASP A CA 1
ATOM 1389 C C . ASP A 1 185 ? -22.674 -21.130 -18.408 1.00 92.38 185 ASP A C 1
ATOM 1391 O O . ASP A 1 185 ? -23.015 -19.989 -18.719 1.00 92.38 185 ASP A O 1
ATOM 1395 N N . TRP A 1 186 ? -21.981 -21.377 -17.298 1.00 92.62 186 TRP A N 1
ATOM 1396 C CA . TRP A 1 186 ? -21.487 -20.342 -16.399 1.00 92.62 186 TRP A CA 1
ATOM 1397 C C . TRP A 1 186 ? -20.110 -19.863 -16.870 1.00 92.62 186 TRP A C 1
ATOM 1399 O O . TRP A 1 186 ? -19.083 -20.520 -16.669 1.00 92.62 186 TRP A O 1
ATOM 1409 N N . ARG A 1 187 ? -20.056 -18.674 -17.469 1.00 88.25 187 ARG A N 1
ATOM 1410 C CA . ARG A 1 187 ? -18.860 -18.160 -18.143 1.00 88.25 187 ARG A CA 1
ATOM 1411 C C . ARG A 1 187 ? -18.079 -17.175 -17.273 1.00 88.25 187 ARG A C 1
ATOM 1413 O O . ARG A 1 187 ? -18.631 -16.319 -16.586 1.00 88.25 187 ARG A O 1
ATOM 1420 N N . ARG A 1 188 ? -16.746 -17.247 -17.382 1.00 83.38 188 ARG A N 1
ATOM 1421 C CA . ARG A 1 188 ? -15.808 -16.191 -16.938 1.00 83.38 188 ARG A CA 1
ATOM 1422 C C . ARG A 1 188 ? -15.223 -15.371 -18.084 1.00 83.38 188 ARG A C 1
ATOM 1424 O O . ARG A 1 188 ? -14.596 -14.347 -17.839 1.00 83.38 188 ARG A O 1
ATOM 1431 N N . THR A 1 189 ? -15.405 -15.814 -19.320 1.00 87.19 189 THR A N 1
ATOM 1432 C CA . THR A 1 189 ? -14.953 -15.104 -20.516 1.00 87.19 189 THR A CA 1
ATOM 1433 C C . THR A 1 189 ? -16.103 -15.005 -21.494 1.00 87.19 189 THR A C 1
ATOM 1435 O O . THR A 1 189 ? -16.780 -16.002 -21.740 1.00 87.19 189 THR A O 1
ATOM 1438 N N . LEU A 1 190 ? -16.296 -13.825 -22.069 1.00 89.31 190 LEU A N 1
ATOM 1439 C CA . LEU A 1 190 ? -17.348 -13.560 -23.041 1.00 89.31 190 LEU A CA 1
ATOM 1440 C C . LEU A 1 190 ? -16.835 -12.576 -24.090 1.00 89.31 190 LEU A C 1
ATOM 1442 O O . LEU A 1 190 ? -15.880 -11.833 -23.854 1.00 89.31 190 LEU A O 1
ATOM 1446 N N . ARG A 1 191 ? -17.470 -12.555 -25.262 1.00 88.75 191 ARG A N 1
ATOM 1447 C CA . ARG A 1 191 ? -17.270 -11.455 -26.211 1.00 88.75 191 ARG A CA 1
ATOM 1448 C C . ARG A 1 191 ? -17.789 -10.158 -25.580 1.00 88.75 191 ARG A C 1
ATOM 1450 O O . ARG A 1 191 ? -18.898 -10.193 -25.052 1.00 88.75 191 ARG A O 1
ATOM 1457 N N . PRO A 1 192 ? -17.061 -9.040 -25.637 1.00 90.25 192 PRO A N 1
ATOM 1458 C CA . PRO A 1 192 ? -17.591 -7.740 -25.220 1.00 90.25 192 PRO A CA 1
ATOM 1459 C C . PRO A 1 192 ? -18.838 -7.306 -26.015 1.00 90.25 192 PRO A C 1
ATOM 1461 O O . PRO A 1 192 ? -19.196 -7.922 -27.026 1.00 90.25 192 PRO A O 1
ATOM 1464 N N . LEU A 1 193 ? -19.543 -6.282 -25.542 1.00 88.12 193 LEU A N 1
ATOM 1465 C CA . LEU A 1 193 ? -20.726 -5.691 -26.176 1.00 88.12 193 LEU A CA 1
ATOM 1466 C C . LEU A 1 193 ? -20.374 -5.032 -27.510 1.00 88.12 193 LEU A C 1
ATOM 1468 O O . LEU A 1 193 ? -21.089 -5.223 -28.486 1.00 88.12 193 LEU A O 1
ATOM 1472 N N . SER A 1 194 ? -19.233 -4.347 -27.569 1.00 84.62 194 SER A N 1
ATOM 1473 C CA . SER A 1 194 ? -18.687 -3.715 -28.776 1.00 84.62 194 SER A CA 1
ATOM 1474 C C . SER A 1 194 ? -18.049 -4.693 -29.770 1.00 84.62 194 SER A C 1
ATOM 1476 O O . SER A 1 194 ? -17.730 -4.302 -30.894 1.00 84.62 194 SER A O 1
ATOM 1478 N N . ALA A 1 195 ? -17.840 -5.957 -29.383 1.00 87.81 195 ALA A N 1
ATOM 1479 C CA . ALA A 1 195 ? -17.158 -6.927 -30.228 1.00 87.81 195 ALA A CA 1
ATOM 1480 C C . ALA A 1 195 ? -18.077 -7.418 -31.361 1.00 87.81 195 ALA A C 1
ATOM 1482 O O . ALA A 1 195 ? -19.195 -7.871 -31.093 1.00 87.81 195 ALA A O 1
ATOM 1483 N N . PRO A 1 196 ? -17.618 -7.412 -32.625 1.00 86.69 196 PRO A N 1
ATOM 1484 C CA . PRO A 1 196 ? -18.429 -7.893 -33.731 1.00 86.69 196 PRO A CA 1
ATOM 1485 C C . PRO A 1 196 ? -18.589 -9.410 -33.678 1.00 86.69 196 PRO A C 1
ATOM 1487 O O . PRO A 1 196 ? -17.733 -10.150 -33.184 1.00 86.69 196 PRO A O 1
ATOM 1490 N N . HIS A 1 197 ? -19.692 -9.906 -34.219 1.00 86.75 197 HIS A N 1
ATOM 1491 C CA . HIS A 1 197 ? -19.937 -11.332 -34.313 1.00 86.75 197 HIS A CA 1
ATOM 1492 C C . HIS A 1 197 ? -19.016 -11.982 -35.361 1.00 86.75 197 HIS A C 1
ATOM 1494 O O . HIS A 1 197 ? -19.032 -11.610 -36.530 1.00 86.75 197 HIS A O 1
ATOM 1500 N N . ARG A 1 198 ? -18.280 -13.032 -34.968 1.00 84.88 198 ARG A N 1
ATOM 1501 C CA . ARG A 1 198 ? -17.220 -13.673 -35.780 1.00 84.88 198 ARG A CA 1
ATOM 1502 C C . ARG A 1 198 ? -17.624 -14.144 -37.188 1.00 84.88 198 ARG A C 1
ATOM 1504 O O . ARG A 1 198 ? -16.757 -14.322 -38.030 1.00 84.88 198 ARG A O 1
ATOM 1511 N N . LYS A 1 199 ? -18.915 -14.407 -37.437 1.00 83.81 199 LYS A N 1
ATOM 1512 C CA . LYS A 1 199 ? -19.410 -14.833 -38.763 1.00 83.81 199 LYS A CA 1
ATOM 1513 C C . LYS A 1 199 ? -20.007 -13.697 -39.589 1.00 83.81 199 LYS A C 1
ATOM 1515 O O . LYS A 1 199 ? -19.921 -13.736 -40.805 1.00 83.81 199 LYS A O 1
ATOM 1520 N N . SER A 1 200 ? -20.657 -12.732 -38.942 1.00 80.56 200 SER A N 1
ATOM 1521 C CA . SER A 1 200 ? -21.438 -11.697 -39.633 1.00 80.56 200 SER A CA 1
ATOM 1522 C C . SER A 1 200 ? -20.766 -10.328 -39.616 1.00 80.56 200 SER A C 1
ATOM 1524 O O . SER A 1 200 ? -21.239 -9.426 -40.294 1.00 80.56 200 SER A O 1
ATOM 1526 N N . GLY A 1 201 ? -19.717 -10.135 -38.810 1.00 78.00 201 GLY A N 1
ATOM 1527 C CA . GLY A 1 201 ? -19.030 -8.853 -38.636 1.00 78.00 201 GLY A CA 1
ATOM 1528 C C . GLY A 1 201 ? -19.866 -7.770 -37.942 1.00 78.00 201 GLY A C 1
ATOM 1529 O O . GLY A 1 201 ? -19.346 -6.700 -37.646 1.00 78.00 201 GLY A O 1
ATOM 1530 N N . ARG A 1 202 ? -21.147 -8.032 -37.650 1.00 80.81 202 ARG A N 1
ATOM 1531 C CA . ARG A 1 202 ? -22.072 -7.068 -37.038 1.00 80.81 202 ARG A CA 1
ATOM 1532 C C . ARG A 1 202 ? -21.928 -7.041 -35.520 1.00 80.81 202 ARG A C 1
ATOM 1534 O O . ARG A 1 202 ? -21.762 -8.091 -34.896 1.00 80.81 202 ARG A O 1
ATOM 1541 N N . VAL A 1 203 ? -22.045 -5.853 -34.935 1.00 80.62 203 VAL A N 1
ATOM 1542 C CA . VAL A 1 203 ? -22.175 -5.653 -33.486 1.00 80.62 203 VAL A CA 1
ATOM 1543 C C . VAL A 1 203 ? -23.665 -5.659 -33.150 1.00 80.62 203 VAL A C 1
ATOM 1545 O O . VAL A 1 203 ? -24.407 -4.820 -33.648 1.00 80.62 203 VAL A O 1
ATOM 1548 N N . ALA A 1 204 ? -24.111 -6.629 -32.351 1.00 74.94 204 ALA A N 1
ATOM 1549 C CA . ALA A 1 204 ? -25.492 -6.704 -31.879 1.00 74.94 204 ALA A CA 1
ATOM 1550 C C . ALA A 1 204 ? -25.566 -6.093 -30.476 1.00 74.94 204 ALA A C 1
ATOM 1552 O O . ALA A 1 204 ? -25.159 -6.725 -29.495 1.00 74.94 204 ALA A O 1
ATOM 1553 N N . LEU A 1 205 ? -26.025 -4.844 -30.404 1.00 80.75 205 LEU A N 1
ATOM 1554 C CA . LEU A 1 205 ? -26.219 -4.142 -29.141 1.00 80.75 205 LEU A CA 1
ATOM 1555 C C . LEU A 1 205 ? -27.603 -4.470 -28.553 1.00 80.75 205 LEU A C 1
ATOM 1557 O O . LEU A 1 205 ? -28.556 -4.621 -29.315 1.00 80.75 205 LEU A O 1
ATOM 1561 N N . PRO A 1 206 ? -27.728 -4.586 -27.220 1.00 80.69 206 PRO A N 1
ATOM 1562 C CA . PRO A 1 206 ? -29.027 -4.641 -26.553 1.00 80.69 206 PRO A CA 1
ATOM 1563 C C . PRO A 1 206 ? -29.855 -3.380 -26.838 1.00 80.69 206 PRO A C 1
ATOM 1565 O O . PRO A 1 206 ? -29.303 -2.279 -26.838 1.00 80.69 206 PRO A O 1
ATOM 1568 N N . GLU A 1 207 ? -31.173 -3.527 -26.988 1.00 74.56 207 GLU A N 1
ATOM 1569 C CA . GLU A 1 207 ? -32.096 -2.411 -27.270 1.00 74.56 207 GLU A CA 1
ATOM 1570 C C . GLU A 1 207 ? -32.026 -1.301 -26.209 1.00 74.56 207 GLU A C 1
ATOM 1572 O O . GLU A 1 207 ? -32.100 -0.118 -26.528 1.00 74.56 207 GLU A O 1
ATOM 1577 N N . PHE A 1 208 ? -31.777 -1.666 -24.949 1.00 79.19 208 PHE A N 1
ATOM 1578 C CA . PHE A 1 208 ? -31.748 -0.735 -23.819 1.00 79.19 208 PHE A CA 1
ATOM 1579 C C . PHE A 1 208 ? -30.335 -0.378 -23.346 1.00 79.19 208 PHE A C 1
ATOM 1581 O O . PHE A 1 208 ? -30.148 -0.014 -22.187 1.00 79.19 208 PHE A O 1
ATOM 1588 N N . ILE A 1 209 ? -29.318 -0.481 -24.208 1.00 81.00 209 ILE A N 1
ATOM 1589 C CA . ILE A 1 209 ? -27.909 -0.298 -23.817 1.00 81.00 209 ILE A CA 1
ATOM 1590 C C . ILE A 1 209 ? -27.620 1.065 -23.160 1.00 81.00 209 ILE A C 1
ATOM 1592 O O . ILE A 1 209 ? -26.842 1.141 -22.207 1.00 81.00 209 ILE A O 1
ATOM 1596 N N . GLU A 1 210 ? -28.268 2.142 -23.615 1.00 77.06 210 GLU A N 1
ATOM 1597 C CA . GLU A 1 210 ? -28.110 3.479 -23.026 1.00 77.06 210 GLU A CA 1
ATOM 1598 C C . GLU A 1 210 ? -28.716 3.562 -21.617 1.00 77.06 210 GLU A C 1
ATOM 1600 O O . GLU A 1 210 ? -28.099 4.112 -20.704 1.00 77.06 210 GLU A O 1
ATOM 1605 N N . MET A 1 211 ? -29.894 2.964 -21.412 1.00 76.25 211 MET A N 1
ATOM 1606 C CA . MET A 1 211 ? -30.533 2.882 -20.096 1.00 76.25 211 MET A CA 1
ATOM 1607 C C . MET A 1 211 ? -29.741 1.969 -19.158 1.00 76.25 211 MET A C 1
ATOM 1609 O O . MET A 1 211 ? -29.515 2.314 -18.000 1.00 76.25 211 MET A O 1
ATOM 1613 N N . ALA A 1 212 ? -29.255 0.837 -19.665 1.00 77.25 212 ALA A N 1
ATOM 1614 C CA . ALA A 1 212 ? -28.423 -0.106 -18.931 1.00 77.25 212 ALA A CA 1
ATOM 1615 C C . ALA A 1 212 ? -27.163 0.586 -18.385 1.00 77.25 212 ALA A C 1
ATOM 1617 O O . ALA A 1 212 ? -26.842 0.461 -17.206 1.00 77.25 212 ALA A O 1
ATOM 1618 N N . LYS A 1 213 ? -26.497 1.406 -19.208 1.00 75.12 213 LYS A N 1
ATOM 1619 C CA . LYS A 1 213 ? -25.354 2.223 -18.778 1.00 75.12 213 LYS A CA 1
ATOM 1620 C C . LYS A 1 213 ? -25.705 3.126 -17.588 1.00 75.12 213 LYS A C 1
ATOM 1622 O O . LYS A 1 213 ? -24.914 3.218 -16.659 1.00 75.12 213 LYS A O 1
ATOM 1627 N N . ASN A 1 214 ? -26.860 3.788 -17.620 1.00 73.44 214 ASN A N 1
ATOM 1628 C CA . ASN A 1 214 ? -27.254 4.766 -16.599 1.00 73.44 214 ASN A CA 1
ATOM 1629 C C . ASN A 1 214 ? -27.845 4.131 -15.328 1.00 73.44 214 ASN A C 1
ATOM 1631 O O . ASN A 1 214 ? -27.913 4.782 -14.291 1.00 73.44 214 ASN A O 1
ATOM 1635 N N . THR A 1 215 ? -28.299 2.882 -15.414 1.00 76.56 215 THR A N 1
ATOM 1636 C CA . THR A 1 215 ? -28.887 2.126 -14.296 1.00 76.56 215 THR A CA 1
ATOM 1637 C C . THR A 1 215 ? -27.865 1.261 -13.571 1.00 76.56 215 THR A C 1
ATOM 1639 O O . THR A 1 215 ? -28.190 0.685 -12.533 1.00 76.56 215 THR A O 1
ATOM 1642 N N . LEU A 1 216 ? -26.631 1.177 -14.086 1.00 70.00 216 LEU A N 1
ATOM 1643 C CA . LEU A 1 216 ? -25.547 0.491 -13.403 1.00 70.00 216 LEU A CA 1
ATOM 1644 C C . LEU A 1 216 ? -25.336 1.156 -12.030 1.00 70.00 216 LEU A C 1
ATOM 1646 O O . LEU A 1 216 ? -25.064 2.355 -11.967 1.00 70.00 216 LEU A O 1
ATOM 1650 N N . PRO A 1 217 ? -25.462 0.419 -10.912 1.00 63.59 217 PRO A N 1
ATOM 1651 C CA . PRO A 1 217 ? -25.401 1.028 -9.597 1.00 63.59 217 PRO A CA 1
ATOM 1652 C C . PRO A 1 217 ? -24.082 1.765 -9.364 1.00 63.59 217 PRO A C 1
ATOM 1654 O O . PRO A 1 217 ? -23.013 1.288 -9.737 1.00 63.59 217 PRO A O 1
ATOM 1657 N N . ALA A 1 218 ? -24.116 2.890 -8.650 1.00 59.03 218 ALA A N 1
ATOM 1658 C CA . ALA A 1 218 ? -22.901 3.657 -8.360 1.00 59.03 218 ALA A CA 1
ATOM 1659 C C . ALA A 1 218 ? -21.842 2.831 -7.596 1.00 59.03 218 ALA A C 1
ATOM 1661 O O . ALA A 1 218 ? -20.642 3.066 -7.733 1.00 59.03 218 ALA A O 1
ATOM 1662 N N . TRP A 1 219 ? -22.251 1.828 -6.808 1.00 55.94 219 TRP A N 1
ATOM 1663 C CA . TRP A 1 219 ? -21.310 0.884 -6.197 1.00 55.94 219 TRP A CA 1
ATOM 1664 C C . TRP A 1 219 ? -20.611 0.011 -7.244 1.00 55.94 219 TRP A C 1
ATOM 1666 O O . TRP A 1 219 ? -19.434 -0.285 -7.074 1.00 55.94 219 TRP A O 1
ATOM 1676 N N . ALA A 1 220 ? -21.297 -0.338 -8.338 1.00 58.62 220 ALA A N 1
ATOM 1677 C CA . ALA A 1 220 ? -20.750 -1.064 -9.477 1.00 58.62 220 ALA A CA 1
ATOM 1678 C C . ALA A 1 220 ? -19.765 -0.196 -10.280 1.00 58.62 220 ALA A C 1
ATOM 1680 O O . ALA A 1 220 ? -18.723 -0.670 -10.725 1.00 58.62 220 ALA A O 1
ATOM 1681 N N . GLU A 1 221 ? -20.018 1.110 -10.379 1.00 52.03 221 GLU A N 1
ATOM 1682 C CA . GLU A 1 221 ? -19.083 2.070 -10.976 1.00 52.03 221 GLU A CA 1
ATOM 1683 C C . GLU A 1 221 ? -17.828 2.328 -10.129 1.00 52.03 221 GLU A C 1
ATOM 1685 O O . GLU A 1 221 ? -16.773 2.677 -10.675 1.00 52.03 221 GLU A O 1
ATOM 1690 N N . ASN A 1 222 ? -17.962 2.175 -8.807 1.00 45.53 222 ASN A N 1
ATOM 1691 C CA . ASN A 1 222 ? -16.893 2.246 -7.811 1.00 45.53 222 ASN A CA 1
ATOM 1692 C C . ASN A 1 222 ? -16.266 0.879 -7.510 1.00 45.53 222 ASN A C 1
ATOM 1694 O O . ASN A 1 222 ? -15.299 0.814 -6.741 1.00 45.53 222 ASN A O 1
ATOM 1698 N N . LEU A 1 223 ? -16.760 -0.205 -8.133 1.00 45.03 223 LEU A N 1
ATOM 1699 C CA . LEU A 1 223 ? -16.023 -1.465 -8.176 1.00 45.03 223 LEU A CA 1
ATOM 1700 C C . LEU A 1 223 ? -14.636 -1.145 -8.696 1.00 45.03 223 LEU A C 1
ATOM 1702 O O . LEU A 1 223 ? -14.539 -0.269 -9.559 1.00 45.03 223 LEU A O 1
ATOM 1706 N N . PRO A 1 224 ? -13.582 -1.822 -8.205 1.00 42.00 224 PRO A N 1
ATOM 1707 C CA . PRO A 1 224 ? -12.217 -1.540 -8.603 1.00 42.00 224 PRO A CA 1
ATOM 1708 C C . PRO A 1 224 ? -12.153 -1.457 -10.122 1.00 42.00 224 PRO A C 1
ATOM 1710 O O . PRO A 1 224 ? -12.124 -2.470 -10.826 1.00 42.00 224 PRO A O 1
ATOM 1713 N N . ARG A 1 225 ? -12.194 -0.230 -10.660 1.00 38.62 225 ARG A N 1
ATOM 1714 C CA . ARG A 1 225 ? -11.952 -0.007 -12.068 1.00 38.62 225 ARG A CA 1
ATOM 1715 C C . ARG A 1 225 ? -10.561 -0.580 -12.219 1.00 38.62 225 ARG A C 1
ATOM 1717 O O . ARG A 1 225 ? -9.677 -0.285 -11.412 1.00 38.62 225 ARG A O 1
ATOM 1724 N N . TYR A 1 226 ? -10.315 -1.341 -13.268 1.00 35.00 226 TYR A N 1
ATOM 1725 C CA . TYR A 1 226 ? -8.945 -1.513 -13.706 1.00 35.00 226 TYR A CA 1
ATOM 1726 C C . TYR A 1 226 ? -8.390 -0.155 -14.219 1.00 35.00 226 TYR A C 1
ATOM 1728 O O . TYR A 1 226 ? -7.655 -0.103 -15.192 1.00 35.00 226 TYR A O 1
ATOM 1736 N N . SER A 1 227 ? -8.729 0.981 -13.580 1.00 29.11 227 SER A N 1
ATOM 1737 C CA . SER A 1 227 ? -7.851 2.127 -13.431 1.00 29.11 227 SER A CA 1
ATOM 1738 C C . SER A 1 227 ? -6.555 1.559 -12.911 1.00 29.11 227 SER A C 1
ATOM 1740 O O . SER A 1 227 ? -6.521 1.059 -11.786 1.00 29.11 227 SER A O 1
ATOM 1742 N N . GLY A 1 228 ? -5.560 1.539 -13.795 1.00 29.95 228 GLY A N 1
ATOM 1743 C CA . GLY A 1 228 ? -4.313 0.839 -13.596 1.00 29.95 228 GLY A CA 1
ATOM 1744 C C . GLY A 1 228 ? -3.923 0.804 -12.129 1.00 29.95 228 GLY A C 1
ATOM 1745 O O . GLY A 1 228 ? -3.545 1.826 -11.552 1.00 29.95 228 GLY A O 1
ATOM 1746 N N . GLY A 1 229 ? -3.938 -0.407 -11.563 1.00 30.11 229 GLY A N 1
ATOM 1747 C CA . GLY A 1 229 ? -2.844 -0.770 -10.686 1.00 30.11 229 GLY A CA 1
ATOM 1748 C C . GLY A 1 229 ? -1.604 -0.346 -11.455 1.00 30.11 229 GLY A C 1
ATOM 1749 O O . GLY A 1 229 ? -1.305 -0.917 -12.509 1.00 30.11 229 GLY A O 1
ATOM 1750 N N . ARG A 1 230 ? -1.021 0.789 -11.049 1.00 31.06 230 ARG A N 1
ATOM 1751 C CA . ARG A 1 230 ? 0.167 1.351 -11.672 1.00 31.06 230 ARG A CA 1
ATOM 1752 C C . ARG A 1 230 ? 1.168 0.208 -11.689 1.00 31.06 230 ARG A C 1
ATOM 1754 O O . ARG A 1 230 ? 1.684 -0.181 -10.653 1.00 31.06 230 ARG A O 1
ATOM 1761 N N . ARG A 1 231 ? 1.343 -0.327 -12.900 1.00 31.80 231 ARG A N 1
ATOM 1762 C CA . ARG A 1 231 ? 2.129 -1.505 -13.262 1.00 31.80 231 ARG A CA 1
ATOM 1763 C C . ARG A 1 231 ? 1.680 -2.812 -12.589 1.00 31.80 231 ARG A C 1
ATOM 1765 O O . ARG A 1 231 ? 2.401 -3.354 -11.773 1.00 31.80 231 ARG A O 1
ATOM 1772 N N . ARG A 1 232 ? 0.597 -3.409 -13.101 1.00 32.78 232 ARG A N 1
ATOM 1773 C CA . ARG A 1 232 ? 0.742 -4.764 -13.665 1.00 32.78 232 ARG A CA 1
ATOM 1774 C C . ARG A 1 232 ? 1.316 -4.606 -15.058 1.00 32.78 232 ARG A C 1
ATOM 1776 O O . ARG A 1 232 ? 0.602 -4.526 -16.060 1.00 32.78 232 ARG A O 1
ATOM 1783 N N . GLY A 1 233 ? 2.634 -4.452 -15.110 1.00 27.48 233 GLY A N 1
ATOM 1784 C CA . GLY A 1 233 ? 3.320 -4.759 -16.344 1.00 27.48 233 GLY A CA 1
ATOM 1785 C C . GLY A 1 233 ? 2.983 -6.212 -16.612 1.00 27.48 233 GLY A C 1
ATOM 1786 O O . GLY A 1 233 ? 3.280 -7.074 -15.800 1.00 27.48 233 GLY A O 1
ATOM 1787 N N . MET A 1 234 ? 2.337 -6.492 -17.734 1.00 30.05 234 MET A N 1
ATOM 1788 C CA . MET A 1 234 ? 2.488 -7.793 -18.355 1.00 30.05 234 MET A CA 1
ATOM 1789 C C . MET A 1 234 ? 3.992 -7.963 -18.596 1.00 30.05 234 MET A C 1
ATOM 1791 O O . MET A 1 234 ? 4.523 -7.547 -19.627 1.00 30.05 234 MET A O 1
ATOM 1795 N N . VAL A 1 235 ? 4.701 -8.451 -17.581 1.00 33.59 235 VAL A N 1
ATOM 1796 C CA . VAL A 1 235 ? 5.991 -9.074 -17.759 1.00 33.59 235 VAL A CA 1
ATOM 1797 C C . VAL A 1 235 ? 5.626 -10.288 -18.590 1.00 33.59 235 VAL A C 1
ATOM 1799 O O . VAL A 1 235 ? 4.744 -11.070 -18.223 1.00 33.59 235 VAL A O 1
ATOM 1802 N N . LEU A 1 236 ? 6.242 -10.392 -19.765 1.00 34.16 236 LEU A N 1
ATOM 1803 C CA . LEU A 1 236 ? 6.506 -11.679 -20.392 1.00 34.16 236 LEU A CA 1
ATOM 1804 C C . LEU A 1 236 ? 6.584 -12.737 -19.297 1.00 34.16 236 LEU A C 1
ATOM 1806 O O . LEU A 1 236 ? 7.301 -12.520 -18.323 1.00 34.16 236 LEU A O 1
ATOM 1810 N N . GLN A 1 237 ? 5.822 -13.820 -19.416 1.00 40.88 237 GLN A N 1
ATOM 1811 C CA . GLN A 1 237 ? 5.937 -14.943 -18.498 1.00 40.88 237 GLN A CA 1
ATOM 1812 C C . GLN A 1 237 ? 7.366 -15.472 -18.579 1.00 40.88 237 GLN A C 1
ATOM 1814 O O . GLN A 1 237 ? 7.694 -16.319 -19.402 1.00 40.88 237 GLN A O 1
ATOM 1819 N N . ARG A 1 238 ? 8.242 -14.876 -17.778 1.00 41.94 238 ARG A N 1
ATOM 1820 C CA . ARG A 1 238 ? 9.631 -15.242 -17.670 1.00 41.94 238 ARG A CA 1
ATOM 1821 C C . ARG A 1 238 ? 9.631 -16.411 -16.713 1.00 41.94 238 ARG A C 1
ATOM 1823 O O . ARG A 1 238 ? 9.277 -16.276 -15.546 1.00 41.94 238 ARG A O 1
ATOM 1830 N N . GLU A 1 239 ? 10.058 -17.552 -17.230 1.00 52.38 239 GLU A N 1
ATOM 1831 C CA . GLU A 1 239 ? 10.579 -18.642 -16.405 1.00 52.38 239 GLU A CA 1
ATOM 1832 C C . GLU A 1 239 ? 11.839 -18.202 -15.635 1.00 52.38 239 GLU A C 1
ATOM 1834 O O . GLU A 1 239 ? 12.333 -18.925 -14.780 1.00 52.38 239 GLU A O 1
ATOM 1839 N N . THR A 1 240 ? 12.352 -17.004 -15.936 1.00 60.50 240 THR A N 1
ATOM 1840 C CA . THR A 1 240 ? 13.459 -16.345 -15.254 1.00 60.50 240 THR A CA 1
ATOM 1841 C C . THR A 1 240 ? 12.963 -15.567 -14.027 1.00 60.50 240 THR A C 1
ATOM 1843 O O . THR A 1 240 ? 12.057 -14.734 -14.171 1.00 60.50 240 THR A O 1
ATOM 1846 N N . PRO A 1 241 ? 13.553 -15.782 -12.839 1.00 68.81 241 PRO A N 1
ATOM 1847 C CA . PRO A 1 241 ? 13.209 -15.030 -11.638 1.00 68.81 241 PRO A CA 1
ATOM 1848 C C . PRO A 1 241 ? 13.521 -13.542 -11.816 1.00 68.81 241 PRO A C 1
ATOM 1850 O O . PRO A 1 241 ? 14.629 -13.157 -12.189 1.00 68.81 241 PRO A O 1
ATOM 1853 N N . VAL A 1 242 ? 12.528 -12.691 -11.555 1.00 69.25 242 VAL A N 1
ATOM 1854 C CA . VAL A 1 242 ? 12.713 -11.238 -11.484 1.00 69.25 242 VAL A CA 1
ATOM 1855 C C . VAL A 1 242 ? 13.633 -10.939 -10.308 1.00 69.25 242 VAL A C 1
ATOM 1857 O O . VAL A 1 242 ? 13.430 -11.471 -9.222 1.00 69.25 242 VAL A O 1
ATOM 1860 N N . THR A 1 243 ? 14.640 -10.093 -10.510 1.00 70.94 243 THR A N 1
ATOM 1861 C CA . THR A 1 243 ? 15.471 -9.595 -9.411 1.00 70.94 243 THR A CA 1
ATOM 1862 C C . THR A 1 243 ? 14.681 -8.526 -8.658 1.00 70.94 243 THR A C 1
ATOM 1864 O O . THR A 1 243 ? 14.421 -7.468 -9.241 1.00 70.94 243 THR A O 1
ATOM 1867 N N . PRO A 1 244 ? 14.279 -8.767 -7.397 1.00 61.78 244 PRO A N 1
ATOM 1868 C CA . PRO A 1 244 ? 13.622 -7.750 -6.590 1.00 61.78 244 PRO A CA 1
ATOM 1869 C C . PRO A 1 244 ? 14.574 -6.574 -6.368 1.00 61.78 244 PRO A C 1
ATOM 1871 O O . PRO A 1 244 ? 15.797 -6.723 -6.462 1.00 61.78 244 PRO A O 1
ATOM 1874 N N . TRP A 1 245 ? 14.036 -5.400 -6.042 1.00 51.66 245 TRP A N 1
ATOM 1875 C CA . TRP A 1 245 ? 14.885 -4.251 -5.714 1.00 51.66 245 TRP A CA 1
ATOM 1876 C C . TRP A 1 245 ? 15.918 -4.599 -4.618 1.00 51.66 245 TRP A C 1
ATOM 1878 O O . TRP A 1 245 ? 15.599 -5.324 -3.671 1.00 51.66 245 TRP A O 1
ATOM 1888 N N . ARG A 1 246 ? 17.169 -4.122 -4.760 1.00 49.22 246 ARG A N 1
ATOM 1889 C CA . ARG A 1 246 ? 18.279 -4.478 -3.853 1.00 49.22 246 ARG A CA 1
ATOM 1890 C C . ARG A 1 246 ? 17.926 -4.093 -2.415 1.00 49.22 246 ARG A C 1
ATOM 1892 O O . ARG A 1 246 ? 17.770 -2.916 -2.111 1.00 49.22 246 ARG A O 1
ATOM 1899 N N . ARG A 1 247 ? 17.859 -5.092 -1.539 1.00 54.16 247 ARG A N 1
ATOM 1900 C CA . ARG A 1 247 ? 17.728 -4.945 -0.086 1.00 54.16 247 ARG A CA 1
ATOM 1901 C C . ARG A 1 247 ? 19.046 -5.400 0.528 1.00 54.16 247 ARG A C 1
ATOM 1903 O O . ARG A 1 247 ? 19.617 -6.384 0.059 1.00 54.16 247 ARG A O 1
ATOM 1910 N N . SER A 1 248 ? 19.572 -4.681 1.518 1.00 41.78 248 SER A N 1
ATOM 1911 C CA . SER A 1 248 ? 20.712 -5.205 2.272 1.00 41.78 248 SER A CA 1
ATOM 1912 C C . SER A 1 248 ? 20.252 -6.469 2.982 1.00 41.78 248 SER A C 1
ATOM 1914 O O . SER A 1 248 ? 19.246 -6.432 3.691 1.00 41.78 248 SER A O 1
ATOM 1916 N N . PHE A 1 249 ? 20.975 -7.568 2.782 1.00 43.16 249 PHE A N 1
ATOM 1917 C CA . PHE A 1 249 ? 20.783 -8.781 3.559 1.00 43.16 249 PHE A CA 1
ATOM 1918 C C . PHE A 1 249 ? 21.024 -8.418 5.028 1.00 43.16 249 PHE A C 1
ATOM 1920 O O . PHE A 1 249 ? 22.166 -8.233 5.449 1.00 43.16 249 PHE A O 1
ATOM 1927 N N . SER A 1 250 ? 19.948 -8.212 5.786 1.00 39.06 250 SER A N 1
ATOM 1928 C CA . SER A 1 250 ? 20.060 -8.193 7.239 1.00 39.06 250 SER A CA 1
ATOM 1929 C C . SER A 1 250 ? 20.413 -9.616 7.650 1.00 39.06 250 SER A C 1
ATOM 1931 O O . SER A 1 250 ? 19.944 -10.576 7.034 1.00 39.06 250 SER A O 1
ATOM 1933 N N . SER A 1 251 ? 21.307 -9.769 8.624 1.00 42.22 251 SER A N 1
ATOM 1934 C CA . SER A 1 251 ? 21.564 -11.069 9.238 1.00 42.22 251 SER A CA 1
ATOM 1935 C C . SER A 1 251 ? 20.222 -11.737 9.524 1.00 42.22 251 SER A C 1
ATOM 1937 O O . SER A 1 251 ? 19.392 -11.164 10.229 1.00 42.22 251 SER A O 1
ATOM 1939 N N . ILE A 1 252 ? 20.012 -12.894 8.898 1.00 44.09 252 ILE A N 1
ATOM 1940 C CA . ILE A 1 252 ? 18.786 -13.688 8.946 1.00 44.09 252 ILE A CA 1
ATOM 1941 C C . ILE A 1 252 ? 18.218 -13.672 10.375 1.00 44.09 252 ILE A C 1
ATOM 1943 O O . ILE A 1 252 ? 18.950 -14.060 11.291 1.00 44.09 252 ILE A O 1
ATOM 1947 N N . PRO A 1 253 ? 16.941 -13.294 10.583 1.00 47.56 253 PRO A N 1
ATOM 1948 C CA . PRO A 1 253 ? 16.316 -13.402 11.894 1.00 47.56 253 PRO A CA 1
ATOM 1949 C C . PRO A 1 253 ? 16.412 -14.852 12.384 1.00 47.56 253 PRO A C 1
ATOM 1951 O O . PRO A 1 253 ? 15.930 -15.780 11.725 1.00 47.56 253 PRO A O 1
ATOM 1954 N N . SER A 1 254 ? 17.080 -15.075 13.514 1.00 42.44 254 SER A N 1
ATOM 1955 C CA . SER A 1 254 ? 17.054 -16.371 14.190 1.00 42.44 254 SER A CA 1
ATOM 1956 C C . SER A 1 254 ? 15.678 -16.590 14.842 1.00 42.44 254 SER A C 1
ATOM 1958 O O . SER A 1 254 ? 14.922 -15.648 15.069 1.00 42.44 254 SER A O 1
ATOM 1960 N N . GLY A 1 255 ? 15.310 -17.846 15.113 1.00 56.12 255 GLY A N 1
ATOM 1961 C CA . GLY A 1 255 ? 14.074 -18.167 15.844 1.00 56.12 255 GLY A CA 1
ATOM 1962 C C . GLY A 1 255 ? 12.806 -18.307 14.985 1.00 56.12 255 GLY A C 1
ATOM 1963 O O . GLY A 1 255 ? 12.794 -19.041 13.990 1.00 56.12 255 GLY A O 1
ATOM 1964 N N . GLU A 1 256 ? 11.721 -17.651 15.416 1.00 45.75 256 GLU A N 1
ATOM 1965 C CA . GLU A 1 256 ? 10.321 -17.910 15.022 1.00 45.75 256 GLU A CA 1
ATOM 1966 C C . GLU A 1 256 ? 10.022 -17.661 13.529 1.00 45.75 256 GLU A C 1
ATOM 1968 O O . GLU A 1 256 ? 9.152 -18.309 12.944 1.00 45.75 256 GLU A O 1
ATOM 1973 N N . PHE A 1 257 ? 10.795 -16.788 12.867 1.00 47.81 257 PHE A N 1
ATOM 1974 C CA . PHE A 1 257 ? 10.737 -16.579 11.411 1.00 47.81 257 PHE A CA 1
ATOM 1975 C C . PHE A 1 257 ? 10.834 -17.909 10.654 1.00 47.81 257 PHE A C 1
ATOM 1977 O O . PHE A 1 257 ? 10.018 -18.220 9.780 1.00 47.81 257 PHE A O 1
ATOM 1984 N N . TRP A 1 258 ? 11.807 -18.733 11.045 1.00 54.72 258 TRP A N 1
ATOM 1985 C CA . TRP A 1 258 ? 11.991 -20.041 10.450 1.00 54.72 258 TRP A CA 1
ATOM 1986 C C . TRP A 1 258 ? 10.957 -21.046 10.939 1.00 54.72 258 TRP A C 1
ATOM 1988 O O . TRP A 1 258 ? 10.547 -21.892 10.153 1.00 54.72 258 TRP A O 1
ATOM 1998 N N . GLU A 1 259 ? 10.497 -20.965 12.189 1.00 55.38 259 GLU A N 1
ATOM 1999 C CA . GLU A 1 259 ? 9.432 -21.847 12.683 1.00 55.38 259 GLU A CA 1
ATOM 2000 C C . GLU A 1 259 ? 8.114 -21.649 11.944 1.00 55.38 259 GLU A C 1
ATOM 2002 O O . GLU A 1 259 ? 7.472 -22.640 11.629 1.00 55.38 259 GLU A O 1
ATOM 2007 N N . ARG A 1 260 ? 7.752 -20.423 11.561 1.00 51.03 260 ARG A N 1
ATOM 2008 C CA . ARG A 1 260 ? 6.532 -20.145 10.784 1.00 51.03 260 ARG A CA 1
ATOM 2009 C C . ARG A 1 260 ? 6.645 -20.511 9.304 1.00 51.03 260 ARG A C 1
ATOM 2011 O O . ARG A 1 260 ? 5.642 -20.845 8.682 1.00 51.03 260 ARG A O 1
ATOM 2018 N N . LEU A 1 261 ? 7.851 -20.485 8.730 1.00 56.75 261 LEU A N 1
ATOM 2019 C CA . LEU A 1 261 ? 8.120 -21.078 7.408 1.00 56.75 261 LEU A CA 1
ATOM 2020 C C . LEU A 1 261 ? 8.100 -22.617 7.471 1.00 56.75 261 LEU A C 1
ATOM 2022 O O . LEU A 1 261 ? 7.662 -23.281 6.529 1.00 56.75 261 LEU A O 1
ATOM 2026 N N . ARG A 1 262 ? 8.581 -23.190 8.585 1.00 63.31 262 ARG A N 1
ATOM 2027 C CA . ARG A 1 262 ? 8.566 -24.634 8.869 1.00 63.31 262 ARG A CA 1
ATOM 2028 C C . ARG A 1 262 ? 7.166 -25.164 9.152 1.00 63.31 262 ARG A C 1
ATOM 2030 O O . ARG A 1 262 ? 6.818 -26.211 8.621 1.00 63.31 262 ARG A O 1
ATOM 2037 N N . ASN A 1 263 ? 6.369 -24.413 9.899 1.00 57.12 263 ASN A N 1
ATOM 2038 C CA . ASN A 1 263 ? 5.031 -24.745 10.365 1.00 57.12 263 ASN A CA 1
ATOM 2039 C C . ASN A 1 263 ? 4.106 -23.530 10.168 1.00 57.12 263 ASN A C 1
ATOM 2041 O O . ASN A 1 263 ? 3.774 -22.851 11.142 1.00 57.12 263 ASN A O 1
ATOM 2045 N N . PRO A 1 264 ? 3.683 -23.209 8.932 1.00 49.72 264 PRO A N 1
ATOM 2046 C CA . PRO A 1 264 ? 2.568 -22.286 8.768 1.00 49.72 264 PRO A CA 1
ATOM 2047 C C . PRO A 1 264 ? 1.370 -22.947 9.450 1.00 49.72 264 PRO A C 1
ATOM 2049 O O . PRO A 1 264 ? 1.020 -24.071 9.090 1.00 49.72 264 PRO A O 1
ATOM 2052 N N . GLY A 1 265 ? 0.824 -22.319 10.494 1.00 41.75 265 GLY A N 1
ATOM 2053 C CA . GLY A 1 265 ? -0.265 -22.902 11.277 1.00 41.75 265 GLY A CA 1
ATOM 2054 C C . GLY A 1 265 ? -1.367 -23.456 10.369 1.00 41.75 265 GLY A C 1
ATOM 2055 O O . GLY A 1 265 ? -1.660 -22.868 9.325 1.00 41.75 265 GLY A O 1
ATOM 2056 N N . ALA A 1 266 ? -1.959 -24.589 10.759 1.00 32.97 266 ALA A N 1
ATOM 2057 C CA . ALA A 1 266 ? -3.019 -25.256 9.996 1.00 32.97 266 ALA A CA 1
ATOM 2058 C C . ALA A 1 266 ? -4.214 -24.326 9.694 1.00 32.97 266 ALA A C 1
ATOM 2060 O O . ALA A 1 266 ? -4.911 -24.523 8.702 1.00 32.97 266 ALA A O 1
ATOM 2061 N N . ASP A 1 267 ? -4.366 -23.264 10.489 1.00 35.75 267 ASP A N 1
ATOM 2062 C CA . ASP A 1 267 ? -5.479 -22.318 10.434 1.00 35.75 267 ASP A CA 1
ATOM 2063 C C . ASP A 1 267 ? -5.169 -21.023 9.663 1.00 35.75 267 ASP A C 1
ATOM 2065 O O . ASP A 1 267 ? -6.032 -20.155 9.544 1.00 35.75 267 ASP A O 1
ATOM 2069 N N . TYR A 1 268 ? -3.945 -20.837 9.149 1.00 38.09 268 TYR A N 1
ATOM 2070 C CA . TYR A 1 268 ? -3.493 -19.479 8.825 1.00 38.09 268 TYR A CA 1
ATOM 2071 C C . TYR A 1 268 ? -4.010 -18.915 7.494 1.00 38.09 268 TYR A C 1
ATOM 2073 O O . TYR A 1 268 ? -4.148 -17.706 7.401 1.00 38.09 268 TYR A O 1
ATOM 2081 N N . TYR A 1 269 ? -4.363 -19.739 6.500 1.00 41.53 269 TYR A N 1
ATOM 2082 C CA . TYR A 1 269 ? -5.206 -19.347 5.357 1.00 41.53 269 TYR A CA 1
ATOM 2083 C C . TYR A 1 269 ? -5.800 -20.621 4.751 1.00 41.53 269 TYR A C 1
ATOM 2085 O O . TYR A 1 269 ? -5.048 -21.502 4.340 1.00 41.53 269 TYR A O 1
ATOM 2093 N N . GLY A 1 270 ? -7.124 -20.719 4.618 1.00 37.78 270 GLY A N 1
ATOM 2094 C CA . GLY A 1 270 ? -7.811 -21.852 3.971 1.00 37.78 270 GLY A CA 1
ATOM 2095 C C . GLY A 1 270 ? -7.448 -22.104 2.490 1.00 37.78 270 GLY A C 1
ATOM 2096 O O . GLY A 1 270 ? -8.084 -22.930 1.843 1.00 37.78 270 GLY A O 1
ATOM 2097 N N . ASP A 1 271 ? -6.430 -21.422 1.944 1.00 49.38 271 ASP A N 1
ATOM 2098 C CA . ASP A 1 271 ? -5.883 -21.595 0.596 1.00 49.38 271 ASP A CA 1
ATOM 2099 C C . ASP A 1 271 ? -4.356 -21.807 0.627 1.00 49.38 271 ASP A C 1
ATOM 2101 O O . ASP A 1 271 ? -3.558 -20.906 0.913 1.00 49.38 271 ASP A O 1
ATOM 2105 N N . ARG A 1 272 ? -3.944 -23.018 0.236 1.00 54.22 272 ARG A N 1
ATOM 2106 C CA . ARG A 1 272 ? -2.540 -23.446 0.107 1.00 54.22 272 ARG A CA 1
ATOM 2107 C C . ARG A 1 272 ? -1.720 -22.553 -0.836 1.00 54.22 272 ARG A C 1
ATOM 2109 O O . ARG A 1 272 ? -0.522 -22.395 -0.634 1.00 54.22 272 ARG A O 1
ATOM 2116 N N . SER A 1 273 ? -2.348 -21.968 -1.854 1.00 50.84 273 SER A N 1
ATOM 2117 C CA . SER A 1 273 ? -1.693 -21.121 -2.865 1.00 50.84 273 SER A CA 1
ATOM 2118 C C . SER A 1 273 ? -1.297 -19.758 -2.298 1.00 50.84 273 SER A C 1
ATOM 2120 O O . SER A 1 273 ? -0.223 -19.238 -2.598 1.00 50.84 273 SER A O 1
ATOM 2122 N N . LEU A 1 274 ? -2.165 -19.189 -1.459 1.00 48.69 274 LEU A N 1
ATOM 2123 C CA . LEU A 1 274 ? -1.950 -17.896 -0.820 1.00 48.69 274 LEU A CA 1
ATOM 2124 C C . LEU A 1 274 ? -0.836 -17.976 0.229 1.00 48.69 274 LEU A C 1
ATOM 2126 O O . LEU A 1 274 ? 0.016 -17.091 0.295 1.00 48.69 274 LEU A O 1
ATOM 2130 N N . SER A 1 275 ? -0.796 -19.069 0.993 1.00 54.31 275 SER A N 1
ATOM 2131 C CA . SER A 1 275 ? 0.250 -19.311 1.991 1.00 54.31 275 SER A CA 1
ATOM 2132 C C . SER A 1 275 ? 1.653 -19.368 1.363 1.00 54.31 275 SER A C 1
ATOM 2134 O O . SER A 1 275 ? 2.588 -18.740 1.866 1.00 54.31 275 SER A O 1
ATOM 2136 N N . GLU A 1 276 ? 1.796 -20.027 0.207 1.00 64.19 276 GLU A N 1
ATOM 2137 C CA . GLU A 1 276 ? 3.057 -20.088 -0.551 1.00 64.19 276 GLU A CA 1
ATOM 2138 C C . GLU A 1 276 ? 3.478 -18.735 -1.129 1.00 64.19 276 GLU A C 1
ATOM 2140 O O . GLU A 1 276 ? 4.656 -18.367 -1.073 1.00 64.19 276 GLU A O 1
ATOM 2145 N N . LEU A 1 277 ? 2.522 -17.967 -1.656 1.00 57.25 277 LEU A N 1
ATOM 2146 C CA . LEU A 1 277 ? 2.768 -16.629 -2.189 1.00 57.25 277 LEU A CA 1
ATOM 2147 C C . LEU A 1 277 ? 3.248 -15.665 -1.093 1.00 57.25 277 LEU A C 1
ATOM 2149 O O . LEU A 1 277 ? 4.251 -14.975 -1.271 1.00 57.25 277 LEU A O 1
ATOM 2153 N N . LEU A 1 278 ? 2.573 -15.652 0.059 1.00 54.22 278 LEU A N 1
ATOM 2154 C CA . LEU A 1 278 ? 2.933 -14.804 1.198 1.00 54.22 278 LEU A CA 1
ATOM 2155 C C . LEU A 1 278 ? 4.263 -15.227 1.824 1.00 54.22 278 LEU A C 1
ATOM 2157 O O . LEU A 1 278 ? 5.083 -14.379 2.173 1.00 54.22 278 LEU A O 1
ATOM 2161 N N . SER A 1 279 ? 4.520 -16.532 1.911 1.00 62.38 279 SER A N 1
ATOM 2162 C CA . SER A 1 279 ? 5.802 -17.056 2.391 1.00 62.38 279 SER A CA 1
ATOM 2163 C C . SER A 1 279 ? 6.951 -16.706 1.442 1.00 62.38 279 SER A C 1
ATOM 2165 O O . SER A 1 279 ? 8.047 -16.389 1.895 1.00 62.38 279 SER A O 1
ATOM 2167 N N . THR A 1 280 ? 6.686 -16.648 0.135 1.00 69.50 280 THR A N 1
ATOM 2168 C CA . THR A 1 280 ? 7.650 -16.171 -0.867 1.00 69.50 280 THR A CA 1
ATOM 2169 C C . THR A 1 280 ? 7.882 -14.659 -0.769 1.00 69.50 280 THR A C 1
ATOM 2171 O O . THR A 1 280 ? 9.024 -14.208 -0.836 1.00 69.50 280 THR A O 1
ATOM 2174 N N . ALA A 1 281 ? 6.837 -13.864 -0.516 1.00 57.91 281 ALA A N 1
ATOM 2175 C CA . ALA A 1 281 ? 6.975 -12.427 -0.266 1.00 57.91 281 ALA A CA 1
ATOM 2176 C C . ALA A 1 281 ? 7.851 -12.126 0.961 1.00 57.91 281 ALA A C 1
ATOM 2178 O O . ALA A 1 281 ? 8.626 -11.172 0.942 1.00 57.91 281 ALA A O 1
ATOM 2179 N N . ARG A 1 282 ? 7.794 -12.969 2.002 1.00 61.44 282 ARG A N 1
ATOM 2180 C CA . ARG A 1 282 ? 8.648 -12.847 3.198 1.00 61.44 282 ARG A CA 1
ATOM 2181 C C . ARG A 1 282 ? 10.130 -13.030 2.882 1.00 61.44 282 ARG A C 1
ATOM 2183 O O . ARG A 1 282 ? 10.939 -12.258 3.384 1.00 61.44 282 ARG A O 1
ATOM 2190 N N . LEU A 1 283 ? 10.483 -13.991 2.024 1.00 66.00 283 LEU A N 1
ATOM 2191 C CA . LEU A 1 283 ? 11.869 -14.185 1.575 1.00 66.00 283 LEU A CA 1
ATOM 2192 C C . LEU A 1 283 ? 12.380 -12.945 0.825 1.00 66.00 283 LEU A C 1
ATOM 2194 O O . LEU A 1 283 ? 13.488 -12.477 1.076 1.00 66.00 283 LEU A O 1
ATOM 2198 N N . ILE A 1 284 ? 11.535 -12.348 -0.018 1.00 65.19 284 ILE A N 1
ATOM 2199 C CA . ILE A 1 284 ? 11.866 -11.129 -0.768 1.00 65.19 284 ILE A CA 1
ATOM 2200 C C . ILE A 1 284 ? 12.053 -9.927 0.167 1.00 65.19 284 ILE A C 1
ATOM 2202 O O . ILE A 1 284 ? 13.019 -9.182 0.016 1.00 65.19 284 ILE A O 1
ATOM 2206 N N . ILE A 1 285 ? 11.168 -9.742 1.153 1.00 54.91 285 ILE A N 1
ATOM 2207 C CA . ILE A 1 285 ? 11.279 -8.668 2.158 1.00 54.91 285 ILE A CA 1
ATOM 2208 C C . ILE A 1 285 ? 12.547 -8.840 3.006 1.00 54.91 285 ILE A C 1
ATOM 2210 O O . ILE A 1 285 ? 13.241 -7.857 3.258 1.00 54.91 285 ILE A O 1
ATOM 2214 N N . ALA A 1 286 ? 12.893 -10.079 3.370 1.00 54.38 286 ALA A N 1
ATOM 2215 C CA . ALA A 1 286 ? 14.123 -10.417 4.089 1.00 54.38 286 ALA A CA 1
ATOM 2216 C C . ALA A 1 286 ? 15.406 -10.231 3.248 1.00 54.38 286 ALA A C 1
ATOM 2218 O O . ALA A 1 286 ? 16.510 -10.389 3.762 1.00 54.38 286 ALA A O 1
ATOM 2219 N N . GLY A 1 287 ? 15.278 -9.871 1.967 1.00 57.47 287 GLY A N 1
ATOM 2220 C CA . GLY A 1 287 ? 16.403 -9.573 1.086 1.00 57.47 287 GLY A CA 1
ATOM 2221 C C . GLY A 1 287 ? 17.024 -10.795 0.414 1.00 57.47 287 GLY A C 1
ATOM 2222 O O . GLY A 1 287 ? 18.143 -10.695 -0.086 1.00 57.47 287 GLY A O 1
ATOM 2223 N N . TYR A 1 288 ? 16.318 -11.929 0.373 1.00 63.56 288 TYR A N 1
ATOM 2224 C CA . TYR A 1 288 ? 16.745 -13.078 -0.422 1.00 63.56 288 TYR A CA 1
ATOM 2225 C C . TYR A 1 288 ? 16.634 -12.755 -1.913 1.00 63.56 288 TYR A C 1
ATOM 2227 O O . TYR A 1 288 ? 15.691 -12.093 -2.354 1.00 63.56 288 TYR A O 1
ATOM 2235 N N . ASP A 1 289 ? 17.588 -13.256 -2.694 1.00 75.94 289 ASP A N 1
ATOM 2236 C CA . ASP A 1 289 ? 17.460 -13.360 -4.145 1.00 75.94 289 ASP A CA 1
ATOM 2237 C C . ASP A 1 289 ? 16.759 -14.673 -4.538 1.00 75.94 289 ASP A C 1
ATOM 2239 O O . ASP A 1 289 ? 16.464 -15.515 -3.688 1.00 75.94 289 ASP A O 1
ATOM 2243 N N . GLY A 1 290 ? 16.437 -14.829 -5.826 1.00 77.62 290 GLY A N 1
ATOM 2244 C CA . GLY A 1 290 ? 15.622 -15.955 -6.300 1.00 77.62 290 GLY A CA 1
ATOM 2245 C C . GLY A 1 290 ? 16.259 -17.316 -6.028 1.00 77.62 290 GLY A C 1
ATOM 2246 O O . GLY A 1 290 ? 15.561 -18.253 -5.653 1.00 77.62 290 GLY A O 1
ATOM 2247 N N . GLU A 1 291 ? 17.584 -17.405 -6.137 1.00 81.50 291 GLU A N 1
ATOM 2248 C CA . GLU A 1 291 ? 18.340 -18.643 -5.926 1.00 81.50 291 GLU A CA 1
ATOM 2249 C C . GLU A 1 291 ? 18.468 -18.981 -4.435 1.00 81.50 291 GLU A C 1
ATOM 2251 O O . GLU A 1 291 ? 18.256 -20.123 -4.022 1.00 81.50 291 GLU A O 1
ATOM 2256 N N . ALA A 1 292 ? 18.765 -17.990 -3.592 1.00 79.88 292 ALA A N 1
ATOM 2257 C CA . ALA A 1 292 ? 18.812 -18.166 -2.146 1.00 79.88 292 ALA A CA 1
ATOM 2258 C C . ALA A 1 292 ? 17.428 -18.515 -1.579 1.00 79.88 292 ALA A C 1
ATOM 2260 O O . ALA A 1 292 ? 17.321 -19.350 -0.681 1.00 79.88 292 ALA A O 1
ATOM 2261 N N . ALA A 1 293 ? 16.368 -17.903 -2.109 1.00 81.69 293 ALA A N 1
ATOM 2262 C CA . ALA A 1 293 ? 14.997 -18.205 -1.728 1.00 81.69 293 ALA A CA 1
ATOM 2263 C C . ALA A 1 293 ? 14.573 -19.607 -2.185 1.00 81.69 293 ALA A C 1
ATOM 2265 O O . ALA A 1 293 ? 13.933 -20.318 -1.412 1.00 81.69 293 ALA A O 1
ATOM 2266 N N . TRP A 1 294 ? 14.974 -20.050 -3.382 1.00 86.38 294 TRP A N 1
ATOM 2267 C CA . TRP A 1 294 ? 14.671 -21.406 -3.840 1.00 86.38 294 TRP A CA 1
ATOM 2268 C C . TRP A 1 294 ? 15.285 -22.477 -2.931 1.00 86.38 294 TRP A C 1
ATOM 2270 O O . TRP A 1 294 ? 14.606 -23.445 -2.605 1.00 86.38 294 TRP A O 1
ATOM 2280 N N . LYS A 1 295 ? 16.506 -22.276 -2.413 1.00 85.19 295 LYS A N 1
ATOM 2281 C CA . LYS A 1 295 ? 17.113 -23.198 -1.427 1.00 85.19 295 LYS A CA 1
ATOM 2282 C C . LYS A 1 295 ? 16.264 -23.370 -0.163 1.00 85.19 295 LYS A C 1
ATOM 2284 O O . LYS A 1 295 ? 16.242 -24.450 0.414 1.00 85.19 295 LYS A O 1
ATOM 2289 N N . VAL A 1 296 ? 15.559 -22.319 0.260 1.00 82.12 296 VAL A N 1
ATOM 2290 C CA . VAL A 1 296 ? 14.617 -22.377 1.391 1.00 82.12 296 VAL A CA 1
ATOM 2291 C C . VAL A 1 296 ? 13.332 -23.109 1.005 1.00 82.12 296 VAL A C 1
ATOM 2293 O O . VAL A 1 296 ? 12.786 -23.874 1.791 1.00 82.12 296 VAL A O 1
ATOM 2296 N N . VAL A 1 297 ? 12.833 -22.880 -0.206 1.00 82.38 297 VAL A N 1
ATOM 2297 C CA . VAL A 1 297 ? 11.608 -23.507 -0.722 1.00 82.38 297 VAL A CA 1
ATOM 2298 C C . VAL A 1 297 ? 11.795 -25.017 -0.918 1.00 82.38 297 VAL A C 1
ATOM 2300 O O . VAL A 1 297 ? 10.904 -25.797 -0.571 1.00 82.38 297 VAL A O 1
ATOM 2303 N N . ASP A 1 298 ? 12.961 -25.419 -1.427 1.00 85.38 298 ASP A N 1
ATOM 2304 C CA . ASP A 1 298 ? 13.340 -26.805 -1.715 1.00 85.38 298 ASP A CA 1
ATOM 2305 C C . ASP A 1 298 ? 13.619 -27.631 -0.446 1.00 85.38 298 ASP A C 1
ATOM 2307 O O . ASP A 1 298 ? 13.445 -28.849 -0.432 1.00 85.38 298 ASP A O 1
ATOM 2311 N N . ASP A 1 299 ? 13.961 -26.980 0.668 1.00 81.75 299 ASP A N 1
ATOM 2312 C CA . ASP A 1 299 ? 14.186 -27.665 1.938 1.00 81.75 299 ASP A CA 1
ATOM 2313 C C . ASP A 1 299 ? 12.861 -28.162 2.555 1.00 81.75 299 ASP A C 1
ATOM 2315 O O . ASP A 1 299 ? 11.946 -27.408 2.908 1.00 81.75 299 ASP A O 1
ATOM 2319 N N . VAL A 1 300 ? 12.775 -29.488 2.705 1.00 77.75 300 VAL A N 1
ATOM 2320 C CA . VAL A 1 300 ? 11.610 -30.236 3.204 1.00 77.75 300 VAL A CA 1
ATOM 2321 C C . VAL A 1 300 ? 11.201 -29.814 4.616 1.00 77.75 300 VAL A C 1
ATOM 2323 O O . VAL A 1 300 ? 10.026 -29.939 4.977 1.00 77.75 300 VAL A O 1
ATOM 2326 N N . ARG A 1 301 ? 12.126 -29.255 5.408 1.00 73.94 301 ARG A N 1
ATOM 2327 C CA . ARG A 1 301 ? 11.825 -28.710 6.738 1.00 73.94 301 ARG A CA 1
ATOM 2328 C C . ARG A 1 301 ? 10.798 -27.576 6.658 1.00 73.94 301 ARG A C 1
ATOM 2330 O O . ARG A 1 301 ? 10.055 -27.383 7.616 1.00 73.94 301 ARG A O 1
ATOM 2337 N N . HIS A 1 302 ? 10.693 -26.872 5.526 1.00 70.94 302 HIS A N 1
ATOM 2338 C CA . HIS A 1 302 ? 9.735 -25.788 5.301 1.00 70.94 302 HIS A CA 1
ATOM 2339 C C . HIS A 1 302 ? 8.398 -26.295 4.748 1.00 70.94 302 HIS A C 1
ATOM 2341 O O . HIS A 1 302 ? 8.182 -26.357 3.536 1.00 70.94 302 HIS A O 1
ATOM 2347 N N . ARG A 1 303 ? 7.452 -26.676 5.619 1.00 65.62 303 ARG A N 1
ATOM 2348 C CA . ARG A 1 303 ? 6.175 -27.285 5.189 1.00 65.62 303 ARG A CA 1
ATOM 2349 C C . ARG A 1 303 ? 5.277 -26.335 4.390 1.00 65.62 303 ARG A C 1
ATOM 2351 O O . ARG A 1 303 ? 4.423 -26.811 3.647 1.00 65.62 303 ARG A O 1
ATOM 2358 N N . GLY A 1 304 ? 5.511 -25.022 4.466 1.00 62.62 304 GLY A N 1
ATOM 2359 C CA . GLY A 1 304 ? 4.742 -24.003 3.748 1.00 62.62 304 GLY A CA 1
ATOM 2360 C C . GLY A 1 304 ? 4.933 -23.920 2.239 1.00 62.62 304 GLY A C 1
ATOM 2361 O O . GLY A 1 304 ? 4.287 -23.076 1.636 1.00 62.62 304 GLY A O 1
ATOM 2362 N N . PHE A 1 305 ? 5.770 -24.774 1.639 1.00 71.06 305 PHE A N 1
ATOM 2363 C CA . PHE A 1 305 ? 6.087 -24.772 0.204 1.00 71.06 305 PHE A CA 1
ATOM 2364 C C . PHE A 1 305 ? 5.839 -26.117 -0.497 1.00 71.06 305 PHE A C 1
ATOM 2366 O O . PHE A 1 305 ? 6.485 -26.452 -1.492 1.00 71.06 305 PHE A O 1
ATOM 2373 N N . ALA A 1 306 ? 4.935 -26.939 0.037 1.00 71.00 306 ALA A N 1
ATOM 2374 C CA . ALA A 1 306 ? 4.704 -28.293 -0.461 1.00 71.00 306 ALA A CA 1
ATOM 2375 C C . ALA A 1 306 ? 4.302 -28.346 -1.951 1.00 71.00 306 ALA A C 1
ATOM 2377 O O . ALA A 1 306 ? 4.777 -29.213 -2.685 1.00 71.00 306 ALA A O 1
ATOM 2378 N N . ARG A 1 307 ? 3.464 -27.417 -2.420 1.00 67.44 307 ARG A N 1
ATOM 2379 C CA . ARG A 1 307 ? 3.021 -27.338 -3.818 1.00 67.44 307 ARG A CA 1
ATOM 2380 C C . ARG A 1 307 ? 4.097 -26.714 -4.703 1.00 67.44 307 ARG A C 1
ATOM 2382 O O . ARG A 1 307 ? 4.302 -27.213 -5.809 1.00 67.44 307 ARG A O 1
ATOM 2389 N N . ALA A 1 308 ? 4.815 -25.703 -4.221 1.00 76.44 308 ALA A N 1
ATOM 2390 C CA . ALA A 1 308 ? 5.973 -25.138 -4.911 1.00 76.44 308 ALA A CA 1
ATOM 2391 C C . ALA A 1 308 ? 7.062 -26.194 -5.172 1.00 76.44 308 ALA A C 1
ATOM 2393 O O . ALA A 1 308 ? 7.542 -26.303 -6.300 1.00 76.44 308 ALA A O 1
ATOM 2394 N N . ARG A 1 309 ? 7.370 -27.045 -4.182 1.00 84.44 309 ARG A N 1
ATOM 2395 C CA . ARG A 1 309 ? 8.274 -28.195 -4.354 1.00 84.44 309 ARG A CA 1
ATOM 2396 C C . ARG A 1 309 ? 7.732 -29.223 -5.337 1.00 84.44 309 ARG A C 1
ATOM 2398 O O . ARG A 1 309 ? 8.435 -29.607 -6.263 1.00 84.44 309 ARG A O 1
ATOM 2405 N N . GLN A 1 310 ? 6.468 -29.629 -5.185 1.00 79.25 310 GLN A N 1
ATOM 2406 C CA . GLN A 1 310 ? 5.845 -30.628 -6.063 1.00 79.25 310 GLN A CA 1
ATOM 2407 C C . GLN A 1 310 ? 5.825 -30.187 -7.536 1.00 79.25 310 GLN A C 1
ATOM 2409 O O . GLN A 1 310 ? 5.943 -31.011 -8.439 1.00 79.25 310 GLN A O 1
ATOM 2414 N N . ARG A 1 311 ? 5.623 -28.891 -7.792 1.00 73.75 311 ARG A N 1
ATOM 2415 C CA . ARG A 1 311 ? 5.515 -28.324 -9.145 1.00 73.75 311 ARG A CA 1
ATOM 2416 C C . ARG A 1 311 ? 6.848 -27.804 -9.695 1.00 73.75 311 ARG A C 1
ATOM 2418 O O . ARG A 1 311 ? 6.927 -27.515 -10.888 1.00 73.75 311 ARG A O 1
ATOM 2425 N N . GLY A 1 312 ? 7.874 -27.719 -8.852 1.00 81.50 312 GLY A N 1
ATOM 2426 C CA . GLY A 1 312 ? 9.246 -27.386 -9.216 1.00 81.50 312 GLY A CA 1
ATOM 2427 C C . GLY A 1 312 ? 9.542 -25.889 -9.357 1.00 81.50 312 GLY A C 1
ATOM 2428 O O . GLY A 1 312 ? 8.653 -25.032 -9.392 1.00 81.50 312 GLY A O 1
ATOM 2429 N N . HIS A 1 313 ? 10.838 -25.590 -9.491 1.00 82.56 313 HIS A N 1
ATOM 2430 C CA . HIS A 1 313 ? 11.400 -24.235 -9.460 1.00 82.56 313 HIS A CA 1
ATOM 2431 C C . HIS A 1 313 ? 10.724 -23.276 -10.447 1.00 82.56 313 HIS A C 1
ATOM 2433 O O . HIS A 1 313 ? 10.293 -22.190 -10.067 1.00 82.56 313 HIS A O 1
ATOM 2439 N N . ARG A 1 314 ? 10.531 -23.699 -11.703 1.00 78.12 314 ARG A N 1
ATOM 2440 C CA . ARG A 1 314 ? 9.886 -22.874 -12.741 1.00 78.12 314 ARG A CA 1
ATOM 2441 C C . ARG A 1 314 ? 8.455 -22.475 -12.389 1.00 78.12 314 ARG A C 1
ATOM 2443 O O . ARG A 1 314 ? 8.039 -21.351 -12.674 1.00 78.12 314 ARG A O 1
ATOM 2450 N N . TRP A 1 315 ? 7.698 -23.381 -11.772 1.00 82.94 315 TRP A N 1
ATOM 2451 C CA . TRP A 1 315 ? 6.334 -23.088 -11.347 1.00 82.94 315 TRP A CA 1
ATOM 2452 C C . TRP A 1 315 ? 6.331 -22.074 -10.205 1.00 82.94 315 TRP A C 1
ATOM 2454 O O . TRP A 1 315 ? 5.594 -21.091 -10.268 1.00 82.94 315 TRP A O 1
ATOM 2464 N N . TRP A 1 316 ? 7.199 -22.261 -9.209 1.00 82.69 316 TRP A N 1
ATOM 2465 C CA . TRP A 1 316 ? 7.335 -21.325 -8.095 1.00 82.69 316 TRP A CA 1
ATOM 2466 C C . TRP A 1 316 ? 7.793 -19.939 -8.560 1.00 82.69 316 TRP A C 1
ATOM 2468 O O . TRP A 1 316 ? 7.205 -18.938 -8.151 1.00 82.69 316 TRP A O 1
ATOM 2478 N N . VAL A 1 317 ? 8.755 -19.862 -9.487 1.00 78.62 317 VAL A N 1
ATOM 2479 C CA . VAL A 1 317 ? 9.204 -18.588 -10.068 1.00 78.62 317 VAL A CA 1
ATOM 2480 C C . VAL A 1 317 ? 8.026 -17.827 -10.680 1.00 78.62 317 VAL A C 1
ATOM 2482 O O . VAL A 1 317 ? 7.819 -16.639 -10.432 1.00 78.62 317 VAL A O 1
ATOM 2485 N N . LYS A 1 318 ? 7.211 -18.542 -11.455 1.00 70.38 318 LYS A N 1
ATOM 2486 C CA . LYS A 1 318 ? 6.079 -17.992 -12.196 1.00 70.38 318 LYS A CA 1
ATOM 2487 C C . LYS A 1 318 ? 4.898 -17.593 -11.309 1.00 70.38 318 LYS A C 1
ATOM 2489 O O . LYS A 1 318 ? 4.266 -16.573 -11.573 1.00 70.38 318 LYS A O 1
ATOM 2494 N N . HIS A 1 319 ? 4.568 -18.409 -10.311 1.00 59.53 319 HIS A N 1
ATOM 2495 C CA . HIS A 1 319 ? 3.313 -18.301 -9.559 1.00 59.53 319 HIS A CA 1
ATOM 2496 C C . HIS A 1 319 ? 3.475 -17.756 -8.139 1.00 59.53 319 HIS A C 1
ATOM 2498 O O . HIS A 1 319 ? 2.486 -17.321 -7.554 1.00 59.53 319 HIS A O 1
ATOM 2504 N N . CYS A 1 320 ? 4.697 -17.729 -7.609 1.00 66.81 320 CYS A N 1
ATOM 2505 C CA . CYS A 1 320 ? 4.985 -17.250 -6.263 1.00 66.81 320 CYS A CA 1
ATOM 2506 C C . CYS A 1 320 ? 6.030 -16.128 -6.286 1.00 66.81 320 CYS A C 1
ATOM 2508 O O . CYS A 1 320 ? 5.720 -15.022 -5.862 1.00 66.81 320 CYS A O 1
ATOM 2510 N N . TRP A 1 321 ? 7.225 -16.362 -6.839 1.00 75.00 321 TRP A N 1
ATOM 2511 C CA . TRP A 1 321 ? 8.340 -15.403 -6.793 1.00 75.00 321 TRP A CA 1
ATOM 2512 C C . TRP A 1 321 ? 8.057 -14.104 -7.547 1.00 75.00 321 TRP A C 1
ATOM 2514 O O . TRP A 1 321 ? 8.061 -13.033 -6.947 1.00 75.00 321 TRP A O 1
ATOM 2524 N N . ASN A 1 322 ? 7.769 -14.185 -8.849 1.00 69.00 322 ASN A N 1
ATOM 2525 C CA . ASN A 1 322 ? 7.539 -13.001 -9.677 1.00 69.00 322 ASN A CA 1
ATOM 2526 C C . ASN A 1 322 ? 6.319 -12.187 -9.194 1.00 69.00 322 ASN A C 1
ATOM 2528 O O . ASN A 1 322 ? 6.453 -10.970 -9.057 1.00 69.00 322 ASN A O 1
ATOM 2532 N N . PRO A 1 323 ? 5.167 -12.811 -8.856 1.00 52.16 323 PRO A N 1
ATOM 2533 C CA . PRO A 1 323 ? 4.032 -12.085 -8.288 1.00 52.16 323 PRO A CA 1
ATOM 2534 C C . PRO A 1 323 ? 4.318 -11.477 -6.910 1.00 52.16 323 PRO A C 1
ATOM 2536 O O . PRO A 1 323 ? 3.866 -10.369 -6.632 1.00 52.16 323 PRO A O 1
ATOM 2539 N N . ALA A 1 324 ? 5.075 -12.163 -6.049 1.00 58.28 324 ALA A N 1
ATOM 2540 C CA . ALA A 1 324 ? 5.448 -11.634 -4.741 1.00 58.28 324 ALA A CA 1
ATOM 2541 C C . ALA A 1 324 ? 6.428 -10.457 -4.857 1.00 58.28 324 ALA A C 1
ATOM 2543 O O . ALA A 1 324 ? 6.253 -9.454 -4.171 1.00 58.28 324 ALA A O 1
ATOM 2544 N N . ALA A 1 325 ? 7.413 -10.537 -5.755 1.00 62.28 325 ALA A N 1
ATOM 2545 C CA . ALA A 1 325 ? 8.353 -9.449 -6.021 1.00 62.28 325 ALA A CA 1
ATOM 2546 C C . ALA A 1 325 ? 7.620 -8.209 -6.539 1.00 62.28 325 ALA A C 1
ATOM 2548 O O . ALA A 1 325 ? 7.823 -7.108 -6.034 1.00 62.28 325 ALA A O 1
ATOM 2549 N N . GLU A 1 326 ? 6.702 -8.399 -7.489 1.00 57.78 326 GLU A N 1
ATOM 2550 C CA . GLU A 1 326 ? 5.869 -7.323 -8.023 1.00 57.78 326 GLU A CA 1
ATOM 2551 C C . GLU A 1 326 ? 4.942 -6.732 -6.951 1.00 57.78 326 GLU A C 1
ATOM 2553 O O . GLU A 1 326 ? 4.818 -5.512 -6.851 1.00 57.78 326 GLU A O 1
ATOM 2558 N N . TYR A 1 327 ? 4.325 -7.564 -6.109 1.00 50.16 327 TYR A N 1
ATOM 2559 C CA . TYR A 1 327 ? 3.486 -7.099 -5.003 1.00 50.16 327 TYR A CA 1
ATOM 2560 C C . TYR A 1 327 ? 4.271 -6.230 -4.014 1.00 50.16 327 TYR A C 1
ATOM 2562 O O . TYR A 1 327 ? 3.838 -5.126 -3.688 1.00 50.16 327 TYR A O 1
ATOM 2570 N N . VAL A 1 328 ? 5.444 -6.689 -3.574 1.00 51.19 328 VAL A N 1
ATOM 2571 C CA . VAL A 1 328 ? 6.269 -5.950 -2.612 1.00 51.19 328 VAL A CA 1
ATOM 2572 C C . VAL A 1 328 ? 6.805 -4.652 -3.232 1.00 51.19 328 VAL A C 1
ATOM 2574 O O . VAL A 1 328 ? 6.775 -3.606 -2.582 1.00 51.19 328 VAL A O 1
ATOM 2577 N N . ASP A 1 329 ? 7.244 -4.684 -4.493 1.00 56.00 329 ASP A N 1
ATOM 2578 C CA . ASP A 1 329 ? 7.867 -3.531 -5.153 1.00 56.00 329 ASP A CA 1
ATOM 2579 C C . ASP A 1 329 ? 6.837 -2.494 -5.667 1.00 56.00 329 ASP A C 1
ATOM 2581 O O . ASP A 1 329 ? 7.141 -1.299 -5.724 1.00 56.00 329 ASP A O 1
ATOM 2585 N N . SER A 1 330 ? 5.605 -2.902 -6.006 1.00 45.91 330 SER A N 1
ATOM 2586 C CA . SER A 1 330 ? 4.534 -2.009 -6.504 1.00 45.91 330 SER A CA 1
ATOM 2587 C C . SER A 1 330 ? 3.866 -1.158 -5.419 1.00 45.91 330 SER A C 1
ATOM 2589 O O . SER A 1 330 ? 3.300 -0.107 -5.719 1.00 45.91 330 SER A O 1
ATOM 2591 N N . GLN A 1 331 ? 3.967 -1.562 -4.151 1.00 44.28 331 GLN A N 1
ATOM 2592 C CA . GLN A 1 331 ? 3.417 -0.831 -3.001 1.00 44.28 331 GLN A CA 1
ATOM 2593 C C . GLN A 1 331 ? 4.351 0.281 -2.491 1.00 44.28 331 GLN A C 1
ATOM 2595 O O . GLN A 1 331 ? 4.152 0.815 -1.402 1.00 44.28 331 GLN A O 1
ATOM 2600 N N . ARG A 1 332 ? 5.381 0.649 -3.258 1.00 42.41 332 ARG A N 1
ATOM 2601 C CA . ARG A 1 332 ? 6.331 1.705 -2.901 1.00 42.41 332 ARG A CA 1
ATOM 2602 C C . ARG A 1 332 ? 5.777 3.091 -3.259 1.00 42.41 332 ARG A C 1
ATOM 2604 O O . ARG A 1 332 ? 5.630 3.420 -4.434 1.00 42.41 332 ARG A O 1
ATOM 2611 N N . GLY A 1 333 ? 5.511 3.927 -2.252 1.00 37.50 333 GLY A N 1
ATOM 2612 C CA . GLY A 1 333 ? 5.178 5.351 -2.422 1.00 37.50 333 GLY A CA 1
ATOM 2613 C C . GLY A 1 333 ? 3.768 5.654 -2.951 1.00 37.50 333 GLY A C 1
ATOM 2614 O O . GLY A 1 333 ? 3.507 6.773 -3.402 1.00 37.50 333 GLY A O 1
ATOM 2615 N N . SER A 1 334 ? 2.848 4.686 -2.914 1.00 36.88 334 SER A N 1
ATOM 2616 C CA . SER A 1 334 ? 1.453 4.899 -3.304 1.00 36.88 334 SER A CA 1
ATOM 2617 C C . SER A 1 334 ? 0.699 5.621 -2.188 1.00 36.88 334 SER A C 1
ATOM 2619 O O . SER A 1 334 ? 0.446 5.053 -1.128 1.00 36.88 334 SER A O 1
ATOM 2621 N N . ARG A 1 335 ? 0.317 6.884 -2.423 1.00 38.47 335 ARG A N 1
ATOM 2622 C CA . ARG A 1 335 ? -0.562 7.623 -1.508 1.00 38.47 335 ARG A CA 1
ATOM 2623 C C . ARG A 1 335 ? -1.970 7.018 -1.527 1.00 38.47 335 ARG A C 1
ATOM 2625 O O . ARG A 1 335 ? -2.705 7.238 -2.488 1.00 38.47 335 ARG A O 1
ATOM 2632 N N . THR A 1 336 ? -2.378 6.285 -0.492 1.00 41.84 336 THR A N 1
ATOM 2633 C CA . THR A 1 336 ? -3.756 5.777 -0.401 1.00 41.84 336 THR A CA 1
ATOM 2634 C C . THR A 1 336 ? -4.722 6.929 -0.126 1.00 41.84 336 THR A C 1
ATOM 2636 O O . THR A 1 336 ? -4.487 7.717 0.790 1.00 41.84 336 THR A O 1
ATOM 2639 N N . LYS A 1 337 ? -5.840 6.993 -0.859 1.00 46.91 337 LYS A N 1
ATOM 2640 C CA . LYS A 1 337 ? -6.954 7.923 -0.583 1.00 46.91 337 LYS A CA 1
ATOM 2641 C C . LYS A 1 337 ? -7.900 7.432 0.528 1.00 46.91 337 LYS A C 1
ATOM 2643 O O . LYS A 1 337 ? -8.909 8.075 0.789 1.00 46.91 337 LYS A O 1
ATOM 2648 N N . ASN A 1 338 ? -7.590 6.299 1.155 1.00 53.72 338 ASN A N 1
ATOM 2649 C CA . ASN A 1 338 ? -8.467 5.629 2.113 1.00 53.72 338 ASN A CA 1
ATOM 2650 C C . ASN A 1 338 ? -8.673 6.475 3.376 1.00 53.72 338 ASN A C 1
ATOM 2652 O O . ASN A 1 338 ? -7.732 7.129 3.851 1.00 53.72 338 ASN A O 1
ATOM 2656 N N . ALA A 1 339 ? -9.884 6.433 3.936 1.00 63.81 339 ALA A N 1
ATOM 2657 C CA . ALA A 1 339 ? -10.209 7.151 5.161 1.00 63.81 339 ALA A CA 1
ATOM 2658 C C . ALA A 1 339 ? -9.342 6.641 6.335 1.00 63.81 339 ALA A C 1
ATOM 2660 O O . ALA A 1 339 ? -8.875 5.499 6.307 1.00 63.81 339 ALA A O 1
ATOM 2661 N N . PRO A 1 340 ? -9.091 7.448 7.384 1.00 65.56 340 PRO A N 1
ATOM 2662 C CA . PRO A 1 340 ? -8.302 7.008 8.539 1.00 65.56 340 PRO A CA 1
ATOM 2663 C C . PRO A 1 340 ? -8.794 5.701 9.178 1.00 65.56 340 PRO A C 1
ATOM 2665 O O . PRO A 1 340 ? -7.974 4.884 9.589 1.00 65.56 340 PRO A O 1
ATOM 2668 N N . ALA A 1 341 ? -10.110 5.471 9.194 1.00 68.81 341 ALA A N 1
ATOM 2669 C CA . ALA A 1 341 ? -10.698 4.228 9.687 1.00 68.81 341 ALA A CA 1
ATOM 2670 C C . ALA A 1 341 ? -10.304 3.006 8.842 1.00 68.81 341 ALA A C 1
ATOM 2672 O O . ALA A 1 341 ? -9.925 1.976 9.392 1.00 68.81 341 ALA A O 1
ATOM 2673 N N . ASP A 1 342 ? -10.291 3.132 7.516 1.00 68.31 342 ASP A N 1
ATOM 2674 C CA . ASP A 1 342 ? -9.873 2.049 6.619 1.00 68.31 342 ASP A CA 1
ATOM 2675 C C . ASP A 1 342 ? -8.385 1.725 6.775 1.00 68.31 342 ASP A C 1
ATOM 2677 O O . ASP A 1 342 ? -7.977 0.564 6.718 1.00 68.31 342 ASP A O 1
ATOM 2681 N N . ARG A 1 343 ? -7.556 2.759 6.974 1.00 72.69 343 ARG A N 1
ATOM 2682 C CA . ARG A 1 343 ? -6.116 2.600 7.223 1.00 72.69 343 ARG A CA 1
ATOM 2683 C C . ARG A 1 343 ? -5.856 1.881 8.540 1.00 72.69 343 ARG A C 1
ATOM 2685 O O . ARG A 1 343 ? -4.985 1.014 8.597 1.00 72.69 343 ARG A O 1
ATOM 2692 N N . TRP A 1 344 ? -6.629 2.211 9.573 1.00 74.94 344 TRP A N 1
ATOM 2693 C CA . TRP A 1 344 ? -6.586 1.499 10.841 1.00 74.94 344 TRP A CA 1
ATOM 2694 C C . TRP A 1 344 ? -6.940 0.028 10.661 1.00 74.94 344 TRP A C 1
ATOM 2696 O O . TRP A 1 344 ? -6.106 -0.829 10.939 1.00 74.94 344 TRP A O 1
ATOM 2706 N N . LYS A 1 345 ? -8.134 -0.248 10.127 1.00 72.94 345 LYS A N 1
ATOM 2707 C CA . LYS A 1 345 ? -8.667 -1.605 9.981 1.00 72.94 345 LYS A CA 1
ATOM 2708 C C . LYS A 1 345 ? -7.718 -2.509 9.199 1.00 72.94 345 LYS A C 1
ATOM 2710 O O . LYS A 1 345 ? -7.469 -3.628 9.613 1.00 72.94 345 LYS A O 1
ATOM 2715 N N . ARG A 1 346 ? -7.113 -2.013 8.117 1.00 70.38 346 ARG A N 1
ATOM 2716 C CA . ARG A 1 346 ? -6.260 -2.836 7.241 1.00 70.38 346 ARG A CA 1
ATOM 2717 C C . ARG A 1 346 ? -4.814 -2.997 7.702 1.00 70.38 346 ARG A C 1
ATOM 2719 O O . ARG A 1 346 ? -4.140 -3.910 7.239 1.00 70.38 346 ARG A O 1
ATOM 2726 N N . VAL A 1 347 ? -4.298 -2.071 8.511 1.00 73.62 347 VAL A N 1
ATOM 2727 C CA . VAL A 1 347 ? -2.857 -2.006 8.806 1.00 73.62 347 VAL A CA 1
ATOM 2728 C C . VAL A 1 347 ? -2.595 -1.761 10.278 1.00 73.62 347 VAL A C 1
ATOM 2730 O O . VAL A 1 347 ? -1.950 -2.583 10.916 1.00 73.62 347 VAL A O 1
ATOM 2733 N N . VAL A 1 348 ? -3.057 -0.631 10.819 1.00 83.12 348 VAL A N 1
ATOM 2734 C CA . VAL A 1 348 ? -2.647 -0.201 12.165 1.00 83.12 348 VAL A CA 1
ATOM 2735 C C . VAL A 1 348 ? -3.203 -1.130 13.240 1.00 83.12 348 VAL A C 1
ATOM 2737 O O . VAL A 1 348 ? -2.444 -1.575 14.091 1.00 83.12 348 VAL A O 1
ATOM 2740 N N . GLY A 1 349 ? -4.493 -1.467 13.176 1.00 83.12 349 GLY A N 1
ATOM 2741 C CA . GLY A 1 349 ? -5.132 -2.414 14.090 1.00 83.12 349 GLY A CA 1
ATOM 2742 C C . GLY A 1 349 ? -4.440 -3.781 14.064 1.00 83.12 349 GLY A C 1
ATOM 2743 O O . GLY A 1 349 ? -3.944 -4.206 15.108 1.00 83.12 349 GLY A O 1
ATOM 2744 N N . PRO A 1 350 ? -4.304 -4.424 12.886 1.00 81.06 350 PRO A N 1
ATOM 2745 C CA . PRO A 1 350 ? -3.568 -5.679 12.750 1.00 81.06 350 PRO A CA 1
ATOM 2746 C C . PRO A 1 350 ? -2.120 -5.626 13.240 1.00 81.06 350 PRO A C 1
ATOM 2748 O O . PRO A 1 350 ? -1.669 -6.547 13.917 1.00 81.06 350 PRO A O 1
ATOM 2751 N N . LEU A 1 351 ? -1.391 -4.545 12.948 1.00 84.25 351 LEU A N 1
ATOM 2752 C CA . LEU A 1 351 ? -0.014 -4.357 13.408 1.00 84.25 351 LEU A CA 1
ATOM 2753 C C . LEU A 1 351 ? 0.069 -4.282 14.928 1.00 84.25 351 LEU A C 1
ATOM 2755 O O . LEU A 1 351 ? 0.896 -4.954 15.537 1.00 84.25 351 LEU A O 1
ATOM 2759 N N . LEU A 1 352 ? -0.772 -3.458 15.549 1.00 88.25 352 LEU A N 1
ATOM 2760 C CA . LEU A 1 352 ? -0.749 -3.291 16.995 1.00 88.25 352 LEU A CA 1
ATOM 2761 C C . LEU A 1 352 ? -1.189 -4.576 17.700 1.00 88.25 352 LEU A C 1
ATOM 2763 O O . LEU A 1 352 ? -0.538 -4.963 18.666 1.00 88.25 352 LEU A O 1
ATOM 2767 N N . ALA A 1 353 ? -2.211 -5.268 17.187 1.00 84.69 353 ALA A N 1
ATOM 2768 C CA . ALA A 1 353 ? -2.663 -6.560 17.700 1.00 84.69 353 ALA A CA 1
ATOM 2769 C C . ALA A 1 353 ? -1.560 -7.626 17.656 1.00 84.69 353 ALA A C 1
ATOM 2771 O O . ALA A 1 353 ? -1.250 -8.221 18.688 1.00 84.69 353 ALA A O 1
ATOM 2772 N N . GLY A 1 354 ? -0.896 -7.810 16.512 1.00 78.81 354 GLY A N 1
ATOM 2773 C CA . GLY A 1 354 ? 0.176 -8.798 16.419 1.00 78.81 354 GLY A CA 1
ATOM 2774 C C . GLY A 1 354 ? 1.417 -8.408 17.229 1.00 78.81 354 GLY A C 1
ATOM 2775 O O . GLY A 1 354 ? 2.060 -9.271 17.816 1.00 78.81 354 GLY A O 1
ATOM 2776 N N . VAL A 1 355 ? 1.720 -7.114 17.396 1.00 84.50 355 VAL A N 1
ATOM 2777 C CA . VAL A 1 355 ? 2.770 -6.686 18.342 1.00 84.50 355 VAL A CA 1
ATOM 2778 C C . VAL A 1 355 ? 2.401 -7.010 19.795 1.00 84.50 355 VAL A C 1
ATOM 2780 O O . VAL A 1 355 ? 3.279 -7.429 20.558 1.00 84.50 355 VAL A O 1
ATOM 2783 N N . ARG A 1 356 ? 1.120 -6.863 20.178 1.00 87.38 356 ARG A N 1
ATOM 2784 C CA . ARG A 1 356 ? 0.610 -7.283 21.500 1.00 87.38 356 ARG A CA 1
ATOM 2785 C C . ARG A 1 356 ? 0.842 -8.761 21.748 1.00 87.38 356 ARG A C 1
ATOM 2787 O O . ARG A 1 356 ? 1.333 -9.130 22.809 1.00 87.38 356 ARG A O 1
ATOM 2794 N N . GLU A 1 357 ? 0.496 -9.578 20.767 1.00 82.44 357 GLU A N 1
ATOM 2795 C CA . GLU A 1 357 ? 0.580 -11.029 20.867 1.00 82.44 357 GLU A CA 1
ATOM 2796 C C . GLU A 1 357 ? 2.033 -11.522 20.897 1.00 82.44 357 GLU A C 1
ATOM 2798 O O . GLU A 1 357 ? 2.369 -12.387 21.701 1.00 82.44 357 GLU A O 1
ATOM 2803 N N . LEU A 1 358 ? 2.908 -10.947 20.066 1.00 74.50 358 LEU A N 1
ATOM 2804 C CA . LEU A 1 358 ? 4.223 -11.533 19.782 1.00 74.50 358 LEU A CA 1
ATOM 2805 C C . LEU A 1 358 ? 5.383 -10.927 20.575 1.00 74.50 358 LEU A C 1
ATOM 2807 O O . LEU A 1 358 ? 6.315 -11.641 20.933 1.00 74.50 358 LEU A O 1
ATOM 2811 N N . HIS A 1 359 ? 5.357 -9.622 20.862 1.00 81.81 359 HIS A N 1
ATOM 2812 C CA . HIS A 1 359 ? 6.541 -8.921 21.390 1.00 81.81 359 HIS A CA 1
ATOM 2813 C C . HIS A 1 359 ? 6.322 -8.309 22.775 1.00 81.81 359 HIS A C 1
ATOM 2815 O O . HIS A 1 359 ? 7.257 -8.130 23.557 1.00 81.81 359 HIS A O 1
ATOM 2821 N N . TRP A 1 360 ? 5.070 -8.017 23.117 1.00 84.31 360 TRP A N 1
ATOM 2822 C CA . TRP A 1 360 ? 4.709 -7.248 24.305 1.00 84.31 360 TRP A CA 1
ATOM 2823 C C . TRP A 1 360 ? 5.196 -7.886 25.612 1.00 84.31 360 TRP A C 1
ATOM 2825 O O . TRP A 1 360 ? 5.638 -7.173 26.520 1.00 84.31 360 TRP A O 1
ATOM 2835 N N . GLY A 1 361 ? 5.181 -9.220 25.704 1.00 81.12 361 GLY A N 1
ATOM 2836 C CA . GLY A 1 361 ? 5.675 -9.971 26.862 1.00 81.12 361 GLY A CA 1
ATOM 2837 C C . GLY A 1 361 ? 7.151 -9.707 27.181 1.00 81.12 361 GLY A C 1
ATOM 2838 O O . GLY A 1 361 ? 7.494 -9.556 28.352 1.00 81.12 361 GLY A O 1
ATOM 2839 N N . GLY A 1 362 ? 7.995 -9.551 26.155 1.00 81.94 362 GLY A N 1
ATOM 2840 C CA . GLY A 1 362 ? 9.437 -9.311 26.296 1.00 81.94 362 GLY A CA 1
ATOM 2841 C C . GLY A 1 362 ? 9.823 -7.852 26.562 1.00 81.94 362 GLY A C 1
ATOM 2842 O O . GLY A 1 362 ? 10.969 -7.560 26.899 1.00 81.94 362 GLY A O 1
ATOM 2843 N N . TRP A 1 363 ? 8.886 -6.912 26.430 1.00 86.69 363 TRP A N 1
ATOM 2844 C CA . TRP A 1 363 ? 9.164 -5.483 26.569 1.00 86.69 363 TRP A CA 1
ATOM 2845 C C . TRP A 1 363 ? 8.915 -4.950 27.979 1.00 86.69 363 TRP A C 1
ATOM 2847 O O . TRP A 1 363 ? 7.962 -5.327 28.659 1.00 86.69 363 TRP A O 1
ATOM 2857 N N . THR A 1 364 ? 9.724 -3.970 28.392 1.00 86.56 364 THR A N 1
ATOM 2858 C CA . THR A 1 364 ? 9.449 -3.178 29.603 1.00 86.56 364 THR A CA 1
ATOM 2859 C C . THR A 1 364 ? 8.190 -2.319 29.433 1.00 86.56 364 THR A C 1
ATOM 2861 O O . THR A 1 364 ? 7.835 -1.938 28.317 1.00 86.56 364 THR A O 1
ATOM 2864 N N . VAL A 1 365 ? 7.544 -1.930 30.539 1.00 81.94 365 VAL A N 1
ATOM 2865 C CA . VAL A 1 365 ? 6.350 -1.052 30.529 1.00 81.94 365 VAL A CA 1
ATOM 2866 C C . VAL A 1 365 ? 6.592 0.234 29.733 1.00 81.94 365 VAL A C 1
ATOM 2868 O O . VAL A 1 365 ? 5.825 0.572 28.834 1.00 81.94 365 VAL A O 1
ATOM 2871 N N . ALA A 1 366 ? 7.703 0.923 30.008 1.00 79.75 366 ALA A N 1
ATOM 2872 C CA . ALA A 1 366 ? 8.049 2.164 29.318 1.00 79.75 366 ALA A CA 1
ATOM 2873 C C . ALA A 1 366 ? 8.263 1.960 27.808 1.00 79.75 366 ALA A C 1
ATOM 2875 O O . ALA A 1 366 ? 7.946 2.850 27.011 1.00 79.75 366 ALA A O 1
ATOM 2876 N N . MET A 1 367 ? 8.790 0.793 27.423 1.00 86.00 367 MET A N 1
ATOM 2877 C CA . MET A 1 367 ? 8.977 0.429 26.026 1.00 86.00 367 MET A CA 1
ATOM 2878 C C . MET A 1 367 ? 7.641 0.167 25.337 1.00 86.00 367 MET A C 1
ATOM 2880 O O . MET A 1 367 ? 7.419 0.740 24.280 1.00 86.00 367 MET A O 1
ATOM 2884 N N . ARG A 1 368 ? 6.732 -0.601 25.952 1.00 87.38 368 ARG A N 1
ATOM 2885 C CA . ARG A 1 368 ? 5.403 -0.921 25.394 1.00 87.38 368 ARG A CA 1
ATOM 2886 C C . ARG A 1 368 ? 4.647 0.334 24.976 1.00 87.38 368 ARG A C 1
ATOM 2888 O O . ARG A 1 368 ? 4.306 0.481 23.809 1.00 87.38 368 ARG A O 1
ATOM 2895 N N . HIS A 1 369 ? 4.479 1.286 25.896 1.00 85.38 369 HIS A N 1
ATOM 2896 C CA . HIS A 1 369 ? 3.715 2.511 25.624 1.00 85.38 369 HIS A CA 1
ATOM 2897 C C . HIS A 1 369 ? 4.390 3.397 24.572 1.00 85.38 369 HIS A C 1
ATOM 2899 O O . HIS A 1 369 ? 3.727 3.981 23.714 1.00 85.38 369 HIS A O 1
ATOM 2905 N N . SER A 1 370 ? 5.725 3.485 24.605 1.00 86.50 370 SER A N 1
ATOM 2906 C CA . SER A 1 370 ? 6.480 4.279 23.629 1.00 86.50 370 SER A CA 1
ATOM 2907 C C . SER A 1 370 ? 6.475 3.645 22.237 1.00 86.50 370 SER A C 1
ATOM 2909 O O . SER A 1 370 ? 6.357 4.368 21.245 1.00 86.50 370 SER A O 1
ATOM 2911 N N . ALA A 1 371 ? 6.612 2.321 22.169 1.00 88.50 371 ALA A N 1
ATOM 2912 C CA . ALA A 1 371 ? 6.647 1.539 20.944 1.00 88.50 371 ALA A CA 1
ATOM 2913 C C . ALA A 1 371 ? 5.283 1.511 20.273 1.00 88.50 371 ALA A C 1
ATOM 2915 O O . ALA A 1 371 ? 5.202 1.818 19.093 1.00 88.50 371 ALA A O 1
ATOM 2916 N N . GLU A 1 372 ? 4.215 1.250 21.022 1.00 87.50 372 GLU A N 1
ATOM 2917 C CA . GLU A 1 372 ? 2.855 1.213 20.489 1.00 87.50 372 GLU A CA 1
ATOM 2918 C C . GLU A 1 372 ? 2.452 2.557 19.879 1.00 87.50 372 GLU A C 1
ATOM 2920 O O . GLU A 1 372 ? 1.940 2.611 18.765 1.00 87.50 372 GLU A O 1
ATOM 2925 N N . LYS A 1 373 ? 2.773 3.666 20.554 1.00 85.94 373 LYS A N 1
ATOM 2926 C CA . LYS A 1 373 ? 2.519 5.009 20.024 1.00 85.94 373 LYS A CA 1
ATOM 2927 C C . LYS A 1 373 ? 3.304 5.298 18.742 1.00 85.94 373 LYS A C 1
ATOM 2929 O O . LYS A 1 373 ? 2.757 5.869 17.798 1.00 85.94 373 LYS A O 1
ATOM 2934 N N . THR A 1 374 ? 4.568 4.878 18.696 1.00 88.31 374 THR A N 1
ATOM 2935 C CA . THR A 1 374 ? 5.415 5.020 17.502 1.00 88.31 374 THR A CA 1
ATOM 2936 C C . THR A 1 374 ? 4.890 4.143 16.361 1.00 88.31 374 THR A C 1
ATOM 2938 O O . THR A 1 374 ? 4.752 4.621 15.240 1.00 88.31 374 THR A O 1
ATOM 2941 N N . LEU A 1 375 ? 4.531 2.889 16.642 1.00 87.88 375 LEU A N 1
ATOM 2942 C CA . LEU A 1 375 ? 3.963 1.938 15.686 1.00 87.88 375 LEU A CA 1
ATOM 2943 C C . LEU A 1 375 ? 2.609 2.388 15.154 1.00 87.88 375 LEU A C 1
ATOM 2945 O O . LEU A 1 375 ? 2.345 2.205 13.974 1.00 87.88 375 LEU A O 1
ATOM 2949 N N . GLY A 1 376 ? 1.780 3.025 15.979 1.00 85.81 376 GLY A N 1
ATOM 2950 C CA . GLY A 1 376 ? 0.542 3.649 15.534 1.00 85.81 376 GLY A CA 1
ATOM 2951 C C . GLY A 1 376 ? 0.789 4.684 14.436 1.00 85.81 376 GLY A C 1
ATOM 2952 O O . GLY A 1 376 ? 0.164 4.632 13.379 1.00 85.81 376 GLY A O 1
ATOM 2953 N N . ALA A 1 377 ? 1.739 5.600 14.660 1.00 84.12 377 ALA A N 1
ATOM 2954 C CA . ALA A 1 377 ? 2.121 6.612 13.671 1.00 84.12 377 ALA A CA 1
ATOM 2955 C C . ALA A 1 377 ? 2.768 5.997 12.418 1.00 84.12 377 ALA A C 1
ATOM 2957 O O . ALA A 1 377 ? 2.387 6.333 11.296 1.00 84.12 377 ALA A O 1
ATOM 2958 N N . ILE A 1 378 ? 3.696 5.051 12.599 1.00 85.94 378 ILE A N 1
ATOM 2959 C CA . ILE A 1 378 ? 4.360 4.335 11.500 1.00 85.94 378 ILE A CA 1
ATOM 2960 C C . ILE A 1 378 ? 3.340 3.559 10.666 1.00 85.94 378 ILE A C 1
ATOM 2962 O O . ILE A 1 378 ? 3.349 3.674 9.445 1.00 85.94 378 ILE A O 1
ATOM 2966 N N . GLY A 1 379 ? 2.445 2.812 11.310 1.00 81.38 379 GLY A N 1
ATOM 2967 C CA . GLY A 1 379 ? 1.404 2.025 10.666 1.00 81.38 379 GLY A CA 1
ATOM 2968 C C . GLY A 1 379 ? 0.468 2.897 9.839 1.00 81.38 379 GLY A C 1
ATOM 2969 O O . GLY A 1 379 ? 0.175 2.550 8.701 1.00 81.38 379 GLY A O 1
ATOM 2970 N N . ASP A 1 380 ? 0.042 4.058 10.344 1.00 79.56 380 ASP A N 1
ATOM 2971 C CA . ASP A 1 380 ? -0.786 4.979 9.555 1.00 79.56 380 ASP A CA 1
ATOM 2972 C C . ASP A 1 380 ? -0.022 5.627 8.417 1.00 79.56 380 ASP A C 1
ATOM 2974 O O . ASP A 1 380 ? -0.553 5.761 7.317 1.00 79.56 380 ASP A O 1
ATOM 2978 N N . ARG A 1 381 ? 1.237 5.997 8.642 1.00 79.19 381 ARG A N 1
ATOM 2979 C CA . ARG A 1 381 ? 2.095 6.513 7.582 1.00 79.19 381 ARG A CA 1
ATOM 2980 C C . ARG A 1 381 ? 2.309 5.472 6.480 1.00 79.19 381 ARG A C 1
ATOM 2982 O O . ARG A 1 381 ? 2.182 5.808 5.306 1.00 79.19 381 ARG A O 1
ATOM 2989 N N . MET A 1 382 ? 2.567 4.221 6.837 1.00 74.38 382 MET A N 1
ATOM 2990 C CA . MET A 1 382 ? 2.715 3.108 5.898 1.00 74.38 382 MET A CA 1
ATOM 2991 C C . MET A 1 382 ? 1.387 2.737 5.245 1.00 74.38 382 MET A C 1
ATOM 2993 O O . MET A 1 382 ? 1.355 2.445 4.058 1.00 74.38 382 MET A O 1
ATOM 2997 N N . ALA A 1 383 ? 0.265 2.846 5.951 1.00 69.81 383 ALA A N 1
ATOM 2998 C CA . ALA A 1 383 ? -1.047 2.736 5.331 1.00 69.81 383 ALA A CA 1
ATOM 2999 C C . ALA A 1 383 ? -1.266 3.868 4.319 1.00 69.81 383 ALA A C 1
ATOM 3001 O O . ALA A 1 383 ? -1.773 3.609 3.237 1.00 69.81 383 ALA A O 1
ATOM 3002 N N . ARG A 1 384 ? -0.830 5.100 4.629 1.00 67.56 384 ARG A N 1
ATOM 3003 C CA . ARG A 1 384 ? -0.903 6.258 3.727 1.00 67.56 384 ARG A CA 1
ATOM 3004 C C . ARG A 1 384 ? 0.011 6.132 2.518 1.00 67.56 384 ARG A C 1
ATOM 3006 O O . ARG A 1 384 ? -0.366 6.674 1.492 1.00 67.56 384 ARG A O 1
ATOM 3013 N N . GLN A 1 385 ? 1.190 5.522 2.631 1.00 60.34 385 GLN A N 1
ATOM 3014 C CA . GLN A 1 385 ? 2.242 5.535 1.595 1.00 60.34 385 GLN A CA 1
ATOM 3015 C C . GLN A 1 385 ? 2.516 4.161 0.947 1.00 60.34 385 GLN A C 1
ATOM 3017 O O . GLN A 1 385 ? 3.300 4.083 -0.002 1.00 60.34 385 GLN A O 1
ATOM 3022 N N . GLY A 1 386 ? 1.859 3.104 1.432 1.00 53.03 386 GLY A N 1
ATOM 3023 C CA . GLY A 1 386 ? 2.076 1.704 1.068 1.00 53.03 386 GLY A CA 1
ATOM 3024 C C . GLY A 1 386 ? 3.019 0.962 2.033 1.00 53.03 386 GLY A C 1
ATOM 3025 O O . GLY A 1 386 ? 3.989 1.523 2.544 1.00 53.03 386 GLY A O 1
ATOM 3026 N N . LEU A 1 387 ? 2.727 -0.322 2.291 1.00 53.38 387 LEU A N 1
ATOM 3027 C CA . LEU A 1 387 ? 3.408 -1.155 3.305 1.00 53.38 387 LEU A CA 1
ATOM 3028 C C . LEU A 1 387 ? 4.814 -1.623 2.896 1.00 53.38 387 LEU A C 1
ATOM 3030 O O . LEU A 1 387 ? 5.581 -2.086 3.739 1.00 53.38 387 LEU A O 1
ATOM 3034 N N . GLY A 1 388 ? 5.132 -1.538 1.600 1.00 48.56 388 GLY A N 1
ATOM 3035 C CA . GLY A 1 388 ? 6.311 -2.173 1.013 1.00 48.56 388 GLY A CA 1
ATOM 3036 C C . GLY A 1 388 ? 7.629 -1.512 1.403 1.00 48.56 388 GLY A C 1
ATOM 3037 O O . GLY A 1 388 ? 8.594 -2.227 1.633 1.00 48.56 388 GLY A O 1
ATOM 3038 N N . CYS A 1 389 ? 7.673 -0.177 1.481 1.00 60.94 389 CYS A N 1
ATOM 3039 C CA . CYS A 1 389 ? 8.823 0.641 1.894 1.00 60.94 389 CYS A CA 1
ATOM 3040 C C . CYS A 1 389 ? 8.343 2.084 2.115 1.00 60.94 389 CYS A C 1
ATOM 3042 O O . CYS A 1 389 ? 7.796 2.694 1.193 1.00 60.94 389 CYS A O 1
ATOM 3044 N N . CYS A 1 390 ? 8.591 2.647 3.294 1.00 67.81 390 CYS A N 1
ATOM 3045 C CA . CYS A 1 390 ? 8.228 4.014 3.645 1.00 67.81 390 CYS A CA 1
ATOM 3046 C C . CYS A 1 390 ? 9.428 4.744 4.269 1.00 67.81 390 CYS A C 1
ATOM 3048 O O . CYS A 1 390 ? 10.027 4.220 5.214 1.00 67.81 390 CYS A O 1
ATOM 3050 N N . PRO A 1 391 ? 9.774 5.963 3.815 1.00 75.31 391 PRO A N 1
ATOM 3051 C CA . PRO A 1 391 ? 10.730 6.799 4.527 1.00 75.31 391 PRO A CA 1
ATOM 3052 C C . PRO A 1 391 ? 10.168 7.181 5.905 1.00 75.31 391 PRO A C 1
ATOM 3054 O O . PRO A 1 391 ? 9.045 7.689 6.019 1.00 75.31 391 PRO A O 1
ATOM 3057 N N . LEU A 1 392 ? 10.962 6.967 6.958 1.00 80.38 392 LEU A N 1
ATOM 3058 C CA . LEU A 1 392 ? 10.614 7.342 8.334 1.00 80.38 392 LEU A CA 1
ATOM 3059 C C . LEU A 1 392 ? 11.631 8.339 8.916 1.00 80.38 392 LEU A C 1
ATOM 3061 O O . LEU A 1 392 ? 12.410 7.979 9.803 1.00 80.38 392 LEU A O 1
ATOM 3065 N N . PRO A 1 393 ? 11.634 9.613 8.473 1.00 84.06 393 PRO A N 1
ATOM 3066 C CA . PRO A 1 393 ? 12.449 10.628 9.116 1.00 84.06 393 PRO A CA 1
ATOM 3067 C C . PRO A 1 393 ? 12.015 10.770 10.575 1.00 84.06 393 PRO A C 1
ATOM 3069 O O . PRO A 1 393 ? 10.841 11.009 10.859 1.00 84.06 393 PRO A O 1
ATOM 3072 N N . GLN A 1 394 ? 12.961 10.698 11.515 1.00 88.00 394 GLN A N 1
ATOM 3073 C CA . GLN A 1 394 ? 12.649 10.825 12.947 1.00 88.00 394 GLN A CA 1
ATOM 3074 C C . GLN A 1 394 ? 11.933 12.144 13.281 1.00 88.00 394 GLN A C 1
ATOM 3076 O O . GLN A 1 394 ? 11.136 12.185 14.212 1.00 88.00 394 GLN A O 1
ATOM 3081 N N . ARG A 1 395 ? 12.189 13.212 12.508 1.00 85.62 395 ARG A N 1
ATOM 3082 C CA . ARG A 1 395 ? 11.504 14.509 12.643 1.00 85.62 395 ARG A CA 1
ATOM 3083 C C . ARG A 1 395 ? 10.008 14.386 12.392 1.00 85.62 395 ARG A C 1
ATOM 3085 O O . ARG A 1 395 ? 9.212 14.962 13.118 1.00 85.62 395 ARG A O 1
ATOM 3092 N N . ASP A 1 396 ? 9.634 13.618 11.384 1.00 83.25 396 ASP A N 1
ATOM 3093 C CA . ASP A 1 396 ? 8.236 13.459 11.033 1.00 83.25 396 ASP A CA 1
ATOM 3094 C C . ASP A 1 396 ? 7.508 12.565 12.039 1.00 83.25 396 ASP A C 1
ATOM 3096 O O . ASP A 1 396 ? 6.375 12.842 12.416 1.00 83.25 396 ASP A O 1
ATOM 3100 N N . VAL A 1 397 ? 8.173 11.508 12.514 1.00 85.56 397 VAL A N 1
ATOM 3101 C CA . VAL A 1 397 ? 7.628 10.659 13.580 1.00 85.56 397 VAL A CA 1
ATOM 3102 C C . VAL A 1 397 ? 7.477 11.469 14.873 1.00 85.56 397 VAL A C 1
ATOM 3104 O O . VAL A 1 397 ? 6.507 11.291 15.603 1.00 85.56 397 VAL A O 1
ATOM 3107 N N . GLU A 1 398 ? 8.387 12.405 15.152 1.00 86.69 398 GLU A N 1
ATOM 3108 C CA . GLU A 1 398 ? 8.261 13.366 16.254 1.00 86.69 398 GLU A CA 1
ATOM 3109 C C . GLU A 1 398 ? 7.071 14.316 16.058 1.00 86.69 398 GLU A C 1
ATOM 3111 O O . GLU A 1 398 ? 6.364 14.594 17.021 1.00 86.69 398 GLU A O 1
ATOM 3116 N N . GLU A 1 399 ? 6.803 14.779 14.838 1.00 82.50 399 GLU A N 1
ATOM 3117 C CA . GLU A 1 399 ? 5.615 15.586 14.528 1.00 82.50 399 GLU A CA 1
ATOM 3118 C C . GLU A 1 399 ? 4.311 14.800 14.760 1.00 82.50 399 GLU A C 1
ATOM 3120 O O . GLU A 1 399 ? 3.355 15.327 15.329 1.00 82.50 399 GLU A O 1
ATOM 3125 N N . GLU A 1 400 ? 4.289 13.521 14.374 1.00 79.31 400 GLU A N 1
ATOM 3126 C CA . GLU A 1 400 ? 3.113 12.645 14.461 1.00 79.31 400 GLU A CA 1
ATOM 3127 C C . GLU A 1 400 ? 2.862 12.117 15.887 1.00 79.31 400 GLU A C 1
ATOM 3129 O O . GLU A 1 400 ? 1.714 11.935 16.297 1.00 79.31 400 GLU A O 1
ATOM 3134 N N . THR A 1 401 ? 3.918 11.895 16.674 1.00 79.44 401 THR A N 1
ATOM 3135 C CA . THR A 1 401 ? 3.821 11.303 18.022 1.00 79.44 401 THR A CA 1
ATOM 3136 C C . THR A 1 401 ? 4.042 12.305 19.155 1.00 79.44 401 THR A C 1
ATOM 3138 O O . THR A 1 401 ? 3.611 12.060 20.284 1.00 79.44 401 THR A O 1
ATOM 3141 N N . VAL A 1 402 ? 4.722 13.427 18.915 1.00 76.75 402 VAL A N 1
ATOM 3142 C CA . VAL A 1 402 ? 5.233 14.345 19.953 1.00 76.75 402 VAL A CA 1
ATOM 3143 C C . VAL A 1 402 ? 6.190 13.642 20.940 1.00 76.75 402 VAL A C 1
ATOM 3145 O O . VAL A 1 402 ? 6.369 14.076 22.078 1.00 76.75 402 VAL A O 1
ATOM 3148 N N . GLN A 1 403 ? 6.789 12.510 20.549 1.00 82.12 403 GLN A N 1
ATOM 3149 C CA . GLN A 1 403 ? 7.841 11.843 21.324 1.00 82.12 403 GLN A CA 1
ATOM 3150 C C . GLN A 1 403 ? 9.210 12.444 21.003 1.00 82.12 403 GLN A C 1
ATOM 3152 O O . GLN A 1 403 ? 9.451 12.931 19.903 1.00 82.12 403 GLN A O 1
ATOM 3157 N N . SER A 1 404 ? 10.135 12.379 21.965 1.00 86.56 404 SER A N 1
ATOM 3158 C CA . SER A 1 404 ? 11.508 12.831 21.730 1.00 86.56 404 SER A CA 1
ATOM 3159 C C . SER A 1 404 ? 12.202 11.959 20.679 1.00 86.56 404 SER A C 1
ATOM 3161 O O . SER A 1 404 ? 12.000 10.741 20.645 1.00 86.56 404 SER A O 1
ATOM 3163 N N . ARG A 1 405 ? 13.093 12.548 19.872 1.00 88.06 405 ARG A N 1
ATOM 3164 C CA . ARG A 1 405 ? 13.891 11.797 18.883 1.00 88.06 405 ARG A CA 1
ATOM 3165 C C . ARG A 1 405 ? 14.740 10.693 19.508 1.00 88.06 405 ARG A C 1
ATOM 3167 O O . ARG A 1 405 ? 14.898 9.643 18.899 1.00 88.06 405 ARG A O 1
ATOM 3174 N N . ASN A 1 406 ? 15.222 10.879 20.739 1.00 90.44 406 ASN A N 1
ATOM 3175 C CA . ASN A 1 406 ? 15.962 9.840 21.462 1.00 90.44 406 ASN A CA 1
ATOM 3176 C C . ASN A 1 406 ? 15.076 8.624 21.757 1.00 90.44 406 ASN A C 1
ATOM 3178 O O . ASN A 1 406 ? 15.501 7.485 21.564 1.00 90.44 406 ASN A O 1
ATOM 3182 N N . THR A 1 407 ? 13.829 8.861 22.177 1.00 90.00 407 THR A N 1
ATOM 3183 C CA . THR A 1 407 ? 12.832 7.800 22.369 1.00 90.00 407 THR A CA 1
ATOM 3184 C C . THR A 1 407 ? 12.516 7.113 21.046 1.00 90.00 407 THR A C 1
ATOM 3186 O O . THR A 1 407 ? 12.577 5.891 20.984 1.00 90.00 407 THR A O 1
ATOM 3189 N N . ILE A 1 408 ? 12.248 7.882 19.988 1.00 90.44 408 ILE A N 1
ATOM 3190 C CA . ILE A 1 408 ? 11.930 7.351 18.655 1.00 90.44 408 ILE A CA 1
ATOM 3191 C C . ILE A 1 408 ? 13.093 6.511 18.117 1.00 90.44 408 ILE A C 1
ATOM 3193 O O . ILE A 1 408 ? 12.879 5.391 17.679 1.00 90.44 408 ILE A O 1
ATOM 3197 N N . SER A 1 409 ? 14.331 6.999 18.209 1.00 91.00 409 SER A N 1
ATOM 3198 C CA . SER A 1 409 ? 15.533 6.271 17.787 1.00 91.00 409 SER A CA 1
ATOM 3199 C C . SER A 1 409 ? 15.715 4.955 18.547 1.00 91.00 409 SER A C 1
ATOM 3201 O O . SER A 1 409 ? 16.041 3.934 17.943 1.00 91.00 409 SER A O 1
ATOM 3203 N N . LYS A 1 410 ? 15.485 4.952 19.868 1.00 92.31 410 LYS A N 1
ATOM 3204 C CA . LYS A 1 410 ? 15.544 3.727 20.679 1.00 92.31 410 LYS A CA 1
ATOM 3205 C C . LYS A 1 410 ? 14.444 2.739 20.287 1.00 92.31 410 LYS A C 1
ATOM 3207 O O . LYS A 1 410 ? 14.724 1.554 20.156 1.00 92.31 410 LYS A O 1
ATOM 3212 N N . VAL A 1 411 ? 13.223 3.232 20.079 1.00 91.88 411 VAL A N 1
ATOM 3213 C CA . VAL A 1 411 ? 12.084 2.415 19.652 1.00 91.88 411 VAL A CA 1
ATOM 3214 C C . VAL A 1 411 ? 12.327 1.816 18.270 1.00 91.88 411 VAL A C 1
ATOM 3216 O O . VAL A 1 411 ? 12.192 0.613 18.119 1.00 91.88 411 VAL A O 1
ATOM 3219 N N . LEU A 1 412 ? 12.732 2.618 17.283 1.00 90.75 412 LEU A N 1
ATOM 3220 C CA . LEU A 1 412 ? 13.006 2.142 15.926 1.00 90.75 412 LEU A CA 1
ATOM 3221 C C . LEU A 1 412 ? 14.079 1.053 15.907 1.00 90.75 412 LEU A C 1
ATOM 3223 O O . LEU A 1 412 ? 13.901 0.064 15.208 1.00 90.75 412 LEU A O 1
ATOM 3227 N N . ARG A 1 413 ? 15.157 1.208 16.689 1.00 89.25 413 ARG A N 1
ATOM 3228 C CA . ARG A 1 413 ? 16.188 0.168 16.821 1.00 89.25 413 ARG A CA 1
ATOM 3229 C C . ARG A 1 413 ? 15.612 -1.130 17.366 1.00 89.25 413 ARG A C 1
ATOM 3231 O O . ARG A 1 413 ? 15.720 -2.143 16.699 1.00 89.25 413 ARG A O 1
ATOM 3238 N N . GLN A 1 414 ? 14.906 -1.070 18.492 1.00 86.94 414 GLN A N 1
ATOM 3239 C CA . GLN A 1 414 ? 14.294 -2.263 19.075 1.00 86.94 414 GLN A CA 1
ATOM 3240 C C . GLN A 1 414 ? 13.290 -2.927 18.125 1.00 86.94 414 GLN A C 1
ATOM 3242 O O . GLN A 1 414 ? 13.279 -4.139 18.006 1.00 86.94 414 GLN A O 1
ATOM 3247 N N . LEU A 1 415 ? 12.463 -2.151 17.416 1.00 86.12 415 LEU A N 1
ATOM 3248 C CA . LEU A 1 415 ? 11.506 -2.700 16.452 1.00 86.12 415 LEU A CA 1
ATOM 3249 C C . LEU A 1 415 ? 12.198 -3.391 15.271 1.00 86.12 415 LEU A C 1
ATOM 3251 O O . LEU A 1 415 ? 11.627 -4.315 14.699 1.00 86.12 415 LEU A O 1
ATOM 3255 N N . VAL A 1 416 ? 13.396 -2.941 14.892 1.00 81.25 416 VAL A N 1
ATOM 3256 C CA . VAL A 1 416 ? 14.230 -3.633 13.904 1.00 81.25 416 VAL A CA 1
ATOM 3257 C C . VAL A 1 416 ? 14.843 -4.897 14.500 1.00 81.25 416 VAL A C 1
ATOM 3259 O O . VAL A 1 416 ? 14.763 -5.949 13.872 1.00 81.25 416 VAL A O 1
ATOM 3262 N N . ASP A 1 417 ? 15.387 -4.813 15.714 1.00 79.25 417 ASP A N 1
ATOM 3263 C CA . ASP A 1 417 ? 15.996 -5.946 16.421 1.00 79.25 417 ASP A CA 1
ATOM 3264 C C . ASP A 1 417 ? 14.975 -7.073 16.672 1.00 79.25 417 ASP A C 1
ATOM 3266 O O . ASP A 1 417 ? 15.280 -8.249 16.489 1.00 79.25 417 ASP A O 1
ATOM 3270 N N . ASP A 1 418 ? 13.735 -6.713 17.005 1.00 73.31 418 ASP A N 1
ATOM 3271 C CA . ASP A 1 418 ? 12.617 -7.637 17.218 1.00 73.31 418 ASP A CA 1
ATOM 3272 C C . ASP A 1 418 ? 11.997 -8.141 15.904 1.00 73.31 418 ASP A C 1
ATOM 3274 O O . ASP A 1 418 ? 11.073 -8.955 15.913 1.00 73.31 418 ASP A O 1
ATOM 3278 N N . GLY A 1 419 ? 12.463 -7.636 14.758 1.00 67.69 419 GLY A N 1
ATOM 3279 C CA . GLY A 1 419 ? 11.968 -8.019 13.441 1.00 67.69 419 GLY A CA 1
ATOM 3280 C C . GLY A 1 419 ? 10.559 -7.516 13.119 1.00 67.69 419 GLY A C 1
ATOM 3281 O O . GLY A 1 419 ? 9.945 -8.036 12.192 1.00 67.69 419 GLY A O 1
ATOM 3282 N N . VAL A 1 420 ? 10.034 -6.519 13.839 1.00 75.44 420 VAL A N 1
ATOM 3283 C CA . VAL A 1 420 ? 8.756 -5.846 13.525 1.00 75.44 420 VAL A CA 1
ATOM 3284 C C . VAL A 1 420 ? 8.911 -4.930 12.309 1.00 75.44 420 VAL A C 1
ATOM 3286 O O . VAL A 1 420 ? 8.035 -4.858 11.443 1.00 75.44 420 VAL A O 1
ATOM 3289 N N . LEU A 1 421 ? 10.042 -4.229 12.234 1.00 76.75 421 LEU A N 1
ATOM 3290 C CA . LEU A 1 421 ? 10.425 -3.378 11.114 1.00 76.75 421 LEU A CA 1
ATOM 3291 C C . LEU A 1 421 ? 11.656 -3.946 10.420 1.00 76.75 421 LEU A C 1
ATOM 3293 O O . LEU A 1 421 ? 12.586 -4.416 11.060 1.00 76.75 421 LEU A O 1
ATOM 3297 N N . VAL A 1 422 ? 11.704 -3.820 9.101 1.00 70.88 422 VAL A N 1
ATOM 3298 C CA . VAL A 1 422 ? 12.906 -4.125 8.322 1.00 70.88 422 VAL A CA 1
ATOM 3299 C C . VAL A 1 422 ? 13.422 -2.822 7.738 1.00 70.88 422 VAL A C 1
ATOM 3301 O O . VAL A 1 422 ? 12.716 -2.169 6.966 1.00 70.88 422 VAL A O 1
ATOM 3304 N N . LYS A 1 423 ? 14.646 -2.429 8.107 1.00 75.00 423 LYS A N 1
ATOM 3305 C CA . LYS A 1 423 ? 15.329 -1.280 7.504 1.00 75.00 423 LYS A CA 1
ATOM 3306 C C . LYS A 1 423 ? 15.732 -1.655 6.077 1.00 75.00 423 LYS A C 1
ATOM 3308 O O . LYS A 1 423 ? 16.587 -2.511 5.878 1.00 75.00 423 LYS A O 1
ATOM 3313 N N . THR A 1 424 ? 15.081 -1.056 5.085 1.00 62.09 424 THR A N 1
ATOM 3314 C CA . THR A 1 424 ? 15.263 -1.406 3.666 1.00 62.09 424 THR A CA 1
ATOM 3315 C C . THR A 1 424 ? 16.279 -0.517 2.970 1.00 62.09 424 THR A C 1
ATOM 3317 O O . THR A 1 424 ? 16.907 -0.944 1.999 1.00 62.09 424 THR A O 1
ATOM 3320 N N . ARG A 1 425 ? 16.465 0.709 3.466 1.00 66.62 425 ARG A N 1
ATOM 3321 C CA . ARG A 1 425 ? 17.455 1.652 2.953 1.00 66.62 425 ARG A CA 1
ATOM 3322 C C . ARG A 1 425 ? 18.030 2.474 4.088 1.00 66.62 425 ARG A C 1
ATOM 3324 O O . ARG A 1 425 ? 17.290 2.972 4.934 1.00 66.62 425 ARG A O 1
ATOM 3331 N N . GLU A 1 426 ? 19.341 2.650 4.067 1.00 76.12 426 GLU A N 1
ATOM 3332 C CA . GLU A 1 426 ? 19.999 3.614 4.935 1.00 76.12 426 GLU A CA 1
ATOM 3333 C C . GLU A 1 426 ? 19.998 4.996 4.297 1.00 76.12 426 GLU A C 1
ATOM 3335 O O . GLU A 1 426 ? 20.094 5.138 3.073 1.00 76.12 426 GLU A O 1
ATOM 3340 N N . TYR A 1 427 ? 19.890 6.015 5.142 1.00 73.81 427 TYR A N 1
ATOM 3341 C CA . TYR A 1 427 ? 20.105 7.389 4.741 1.00 73.81 427 TYR A CA 1
ATOM 3342 C C . TYR A 1 427 ? 21.439 7.519 3.996 1.00 73.81 427 TYR A C 1
ATOM 3344 O O . TYR A 1 427 ? 22.512 7.272 4.544 1.00 73.81 427 TYR A O 1
ATOM 3352 N N . ASP A 1 428 ? 21.351 7.957 2.744 1.00 67.25 428 ASP A N 1
ATOM 3353 C CA . ASP A 1 428 ? 22.497 8.299 1.919 1.00 67.25 428 ASP A CA 1
ATOM 3354 C C . ASP A 1 428 ? 22.486 9.803 1.670 1.00 67.25 428 ASP A C 1
ATOM 3356 O O . ASP A 1 428 ? 21.568 10.352 1.054 1.00 67.25 428 ASP A O 1
ATOM 3360 N N . GLN A 1 429 ? 23.542 10.465 2.132 1.00 65.62 429 GLN A N 1
ATOM 3361 C CA . GLN A 1 429 ? 23.704 11.899 1.984 1.00 65.62 429 GLN A CA 1
ATOM 3362 C C . GLN A 1 429 ? 23.681 12.328 0.508 1.00 65.62 429 GLN A C 1
ATOM 3364 O O . GLN A 1 429 ? 23.127 13.380 0.204 1.00 65.62 429 GLN A O 1
ATOM 3369 N N . ALA A 1 430 ? 24.187 11.518 -0.429 1.00 59.78 430 ALA A N 1
ATOM 3370 C CA . ALA A 1 430 ? 24.169 11.846 -1.858 1.00 59.78 430 ALA A CA 1
ATOM 3371 C C . ALA A 1 430 ? 22.747 11.918 -2.449 1.00 59.78 430 ALA A C 1
ATOM 3373 O O . ALA A 1 430 ? 22.534 12.560 -3.479 1.00 59.78 430 ALA A O 1
ATOM 3374 N N . SER A 1 431 ? 21.763 11.318 -1.773 1.00 57.91 431 SER A N 1
ATOM 3375 C CA . SER A 1 431 ? 20.361 11.276 -2.200 1.00 57.91 431 SER A CA 1
ATOM 3376 C C . SER A 1 431 ? 19.577 12.567 -1.895 1.00 57.91 431 SER A C 1
ATOM 3378 O O . SER A 1 431 ? 18.423 12.698 -2.300 1.00 57.91 431 SER A O 1
ATOM 3380 N N . GLY A 1 432 ? 20.202 13.561 -1.254 1.00 64.12 432 GLY A N 1
ATOM 3381 C CA . GLY A 1 432 ? 19.675 14.922 -1.152 1.00 64.12 432 GLY A CA 1
ATOM 3382 C C . GLY A 1 432 ? 18.809 15.217 0.074 1.00 64.12 432 GLY A C 1
ATOM 3383 O O . GLY A 1 432 ? 18.766 14.461 1.037 1.00 64.12 432 GLY A O 1
ATOM 3384 N N . THR A 1 433 ? 18.105 16.356 0.046 1.00 62.72 433 THR A N 1
ATOM 3385 C CA . THR A 1 433 ? 17.335 16.876 1.197 1.00 62.72 433 THR A CA 1
ATOM 3386 C C . THR A 1 433 ? 16.112 16.058 1.590 1.00 62.72 433 THR A C 1
ATOM 3388 O O . THR A 1 433 ? 15.537 16.304 2.646 1.00 62.72 433 THR A O 1
ATOM 3391 N N . GLU A 1 434 ? 15.708 15.124 0.736 1.00 59.69 434 GLU A N 1
ATOM 3392 C CA . GLU A 1 434 ? 14.558 14.241 0.944 1.00 59.69 434 GLU A CA 1
ATOM 3393 C C . GLU A 1 434 ? 14.988 12.817 1.328 1.00 59.69 434 GLU A C 1
ATOM 3395 O O . GLU A 1 434 ? 14.145 11.939 1.498 1.00 59.69 434 GLU A O 1
ATOM 3400 N N . ALA A 1 435 ? 16.295 12.575 1.477 1.00 65.25 435 ALA A N 1
ATOM 3401 C CA . ALA A 1 435 ? 16.815 11.284 1.889 1.00 65.25 435 ALA A CA 1
ATOM 3402 C C . ALA A 1 435 ? 16.483 11.001 3.360 1.00 65.25 435 ALA A C 1
ATOM 3404 O O . ALA A 1 435 ? 16.614 11.858 4.235 1.00 65.25 435 ALA A O 1
ATOM 3405 N N . SER A 1 436 ? 16.081 9.766 3.634 1.00 73.81 436 SER A N 1
ATOM 3406 C CA . SER A 1 436 ? 15.792 9.245 4.966 1.00 73.81 436 SER A CA 1
ATOM 3407 C C . SER A 1 436 ? 16.098 7.755 4.984 1.00 73.81 436 SER A C 1
ATOM 3409 O O . SER A 1 436 ? 16.094 7.118 3.930 1.00 73.81 436 SER A O 1
ATOM 3411 N N . ASP A 1 437 ? 16.288 7.195 6.178 1.00 79.62 437 ASP A N 1
ATOM 3412 C CA . ASP A 1 437 ? 16.138 5.755 6.358 1.00 79.62 437 ASP A CA 1
ATOM 3413 C C . ASP A 1 437 ? 14.729 5.340 5.884 1.00 79.62 437 ASP A C 1
ATOM 3415 O O . ASP A 1 437 ? 13.728 5.991 6.228 1.00 79.62 437 ASP A O 1
ATOM 3419 N N . GLU A 1 438 ? 14.666 4.289 5.066 1.00 74.56 438 GLU A N 1
ATOM 3420 C CA . GLU A 1 438 ? 13.422 3.656 4.618 1.00 74.56 438 GLU A CA 1
ATOM 3421 C C . GLU A 1 438 ? 13.221 2.355 5.401 1.00 74.56 438 GLU A C 1
ATOM 3423 O O . GLU A 1 438 ? 14.160 1.583 5.617 1.00 74.56 438 GLU A O 1
ATOM 3428 N N . PHE A 1 439 ? 11.983 2.116 5.825 1.00 77.56 439 PHE A N 1
ATOM 3429 C CA . PHE A 1 439 ? 11.590 0.926 6.573 1.00 77.56 439 PHE A CA 1
ATOM 3430 C C . PHE A 1 439 ? 10.390 0.256 5.909 1.00 77.56 439 PHE A C 1
ATOM 3432 O O . PHE A 1 439 ? 9.584 0.909 5.246 1.00 77.56 439 PHE A O 1
ATOM 3439 N N . SER A 1 440 ? 10.238 -1.043 6.128 1.00 65.62 440 SER A N 1
ATOM 3440 C CA . SER A 1 440 ? 9.055 -1.822 5.752 1.00 65.62 440 SER A CA 1
ATOM 3441 C C . SER A 1 440 ? 8.503 -2.561 6.968 1.00 65.62 440 SER A C 1
ATOM 3443 O O . SER A 1 440 ? 9.256 -2.846 7.904 1.00 65.62 440 SER A O 1
ATOM 3445 N N . LEU A 1 441 ? 7.195 -2.842 6.977 1.00 67.62 441 LEU A N 1
ATOM 3446 C CA . LEU A 1 441 ? 6.613 -3.708 8.005 1.00 67.62 441 LEU A CA 1
ATOM 3447 C C . LEU A 1 441 ? 6.989 -5.153 7.724 1.00 67.62 441 LEU A C 1
ATOM 3449 O O . LEU A 1 441 ? 6.854 -5.630 6.593 1.00 67.62 441 LEU A O 1
ATOM 3453 N N . ASN A 1 442 ? 7.336 -5.884 8.775 1.00 64.50 442 ASN A N 1
ATOM 3454 C CA . ASN A 1 442 ? 7.259 -7.325 8.705 1.00 64.50 442 ASN A CA 1
ATOM 3455 C C . ASN A 1 442 ? 5.785 -7.746 8.741 1.00 64.50 442 ASN A C 1
ATOM 3457 O O . ASN A 1 442 ? 5.117 -7.676 9.770 1.00 64.50 442 ASN A O 1
ATOM 3461 N N . LEU A 1 443 ? 5.267 -8.206 7.602 1.00 57.66 443 LEU A N 1
ATOM 3462 C CA . LEU A 1 443 ? 3.871 -8.637 7.482 1.00 57.66 443 LEU A CA 1
ATOM 3463 C C . LEU A 1 443 ? 3.530 -9.830 8.399 1.00 57.66 443 LEU A C 1
ATOM 3465 O O . LEU A 1 443 ? 2.356 -10.113 8.604 1.00 57.66 443 LEU A O 1
ATOM 3469 N N . LEU A 1 444 ? 4.533 -10.526 8.955 1.00 52.75 444 LEU A N 1
ATOM 3470 C CA . LEU A 1 444 ? 4.355 -11.567 9.978 1.00 52.75 444 LEU A CA 1
ATOM 3471 C C . LEU A 1 444 ? 3.858 -11.033 11.322 1.00 52.75 444 LEU A C 1
ATOM 3473 O O . LEU A 1 444 ? 3.341 -11.810 12.121 1.00 52.75 444 LEU A O 1
ATOM 3477 N N . THR A 1 445 ? 4.047 -9.743 11.578 1.00 63.00 445 THR A N 1
ATOM 3478 C CA . THR A 1 445 ? 3.617 -9.094 12.815 1.00 63.00 445 THR A CA 1
ATOM 3479 C C . THR A 1 445 ? 2.170 -8.598 12.720 1.00 63.00 445 THR A C 1
ATOM 3481 O O . THR A 1 445 ? 1.658 -8.029 13.673 1.00 63.00 445 THR A O 1
ATOM 3484 N N . LEU A 1 446 ? 1.490 -8.777 11.582 1.00 64.81 446 LEU A N 1
ATOM 3485 C CA . LEU A 1 446 ? 0.092 -8.376 11.428 1.00 64.81 446 LEU A CA 1
ATOM 3486 C C . LEU A 1 446 ? -0.845 -9.496 11.899 1.00 64.81 446 LEU A C 1
ATOM 3488 O O . LEU A 1 446 ? -0.787 -10.607 11.376 1.00 64.81 446 LEU A O 1
ATOM 3492 N N . ASP A 1 447 ? -1.752 -9.179 12.822 1.00 71.25 447 ASP A N 1
ATOM 3493 C CA . ASP A 1 447 ? -2.884 -10.031 13.192 1.00 71.25 447 ASP A CA 1
ATOM 3494 C C . ASP A 1 447 ? -4.186 -9.503 12.569 1.00 71.25 447 ASP A C 1
ATOM 3496 O O . ASP A 1 447 ? -4.859 -8.616 13.098 1.00 71.25 447 ASP A O 1
ATOM 3500 N N . PHE A 1 448 ? -4.571 -10.071 11.427 1.00 67.50 448 PHE A N 1
ATOM 3501 C CA . PHE A 1 448 ? -5.761 -9.643 10.686 1.00 67.50 448 PHE A CA 1
ATOM 3502 C C . PHE A 1 448 ? -7.091 -9.963 11.388 1.00 67.50 448 PHE A C 1
ATOM 3504 O O . PHE A 1 448 ? -8.134 -9.464 10.967 1.00 67.50 448 PHE A O 1
ATOM 3511 N N . ARG A 1 449 ? -7.101 -10.705 12.508 1.00 67.31 449 ARG A N 1
ATOM 3512 C CA . ARG A 1 449 ? -8.317 -10.832 13.338 1.00 67.31 449 ARG A CA 1
ATOM 3513 C C . ARG A 1 449 ? -8.791 -9.465 13.843 1.00 67.31 449 ARG A C 1
ATOM 3515 O O . ARG A 1 449 ? -9.991 -9.257 14.026 1.00 67.31 449 ARG A O 1
ATOM 3522 N N . ALA A 1 450 ? -7.867 -8.515 13.988 1.00 66.94 450 ALA A N 1
ATOM 3523 C CA . ALA A 1 450 ? -8.148 -7.144 14.389 1.00 66.94 450 ALA A CA 1
ATOM 3524 C C . ALA A 1 450 ? -8.690 -6.242 13.259 1.00 66.94 450 ALA A C 1
ATOM 3526 O O . ALA A 1 450 ? -8.951 -5.066 13.508 1.00 66.94 450 ALA A O 1
ATOM 3527 N N . GLU A 1 451 ? -8.928 -6.743 12.038 1.00 65.50 451 GLU A N 1
ATOM 3528 C CA . GLU A 1 451 ? -9.504 -5.935 10.942 1.00 65.50 451 GLU A CA 1
ATOM 3529 C C . GLU A 1 451 ? -10.912 -5.402 11.245 1.00 65.50 451 GLU A C 1
ATOM 3531 O O . GLU A 1 451 ? -11.344 -4.394 10.686 1.00 65.50 451 GLU A O 1
ATOM 3536 N N . LYS A 1 452 ? -11.628 -6.066 12.157 1.00 66.25 452 LYS A N 1
ATOM 3537 C CA . LYS A 1 452 ? -12.974 -5.676 12.597 1.00 66.25 452 LYS A CA 1
ATOM 3538 C C . LYS A 1 452 ? -12.967 -4.608 13.696 1.00 66.25 452 LYS A C 1
ATOM 3540 O O . LYS A 1 452 ? -14.035 -4.188 14.127 1.00 66.25 452 LYS A O 1
ATOM 3545 N N . THR A 1 453 ? -11.791 -4.193 14.168 1.00 68.69 453 THR A N 1
ATOM 3546 C CA . THR A 1 453 ? -11.663 -3.225 15.265 1.00 68.69 453 THR A CA 1
ATOM 3547 C C . THR A 1 453 ? -11.942 -1.808 14.784 1.00 68.69 453 THR A C 1
ATOM 3549 O O . THR A 1 453 ? -11.565 -1.419 13.675 1.00 68.69 453 THR A O 1
ATOM 3552 N N . GLU A 1 454 ? -12.602 -1.014 15.622 1.00 69.38 454 GLU A N 1
ATOM 3553 C CA . GLU A 1 454 ? -12.804 0.402 15.334 1.00 69.38 454 GLU A CA 1
ATOM 3554 C C . GLU A 1 454 ? -11.569 1.214 15.742 1.00 69.38 454 GLU A C 1
ATOM 3556 O O . GLU A 1 454 ? -10.931 0.912 16.753 1.00 69.38 454 GLU A O 1
ATOM 3561 N N . PRO A 1 455 ? -11.190 2.244 14.964 1.00 70.12 455 PRO A N 1
ATOM 3562 C CA . PRO A 1 455 ? -10.044 3.066 15.296 1.00 70.12 455 PRO A CA 1
ATOM 3563 C C . PRO A 1 455 ? -10.305 3.856 16.586 1.00 70.12 455 PRO A C 1
ATOM 3565 O O . PRO A 1 455 ? -11.354 4.486 16.722 1.00 70.12 455 PRO A O 1
ATOM 3568 N N . PRO A 1 456 ? -9.310 3.984 17.473 1.00 67.19 456 PRO A N 1
ATOM 3569 C CA . PRO A 1 456 ? -9.386 4.833 18.656 1.00 67.19 456 PRO A CA 1
ATOM 3570 C C . PRO A 1 456 ? -9.265 6.338 18.338 1.00 67.19 456 PRO A C 1
ATOM 3572 O O . PRO A 1 456 ? -8.851 7.095 19.208 1.00 67.19 456 PRO A O 1
ATOM 3575 N N . CYS A 1 457 ? -9.633 6.788 17.127 1.00 57.09 457 CYS A N 1
ATOM 3576 C CA . CYS A 1 457 ? -9.352 8.089 16.476 1.00 57.09 457 CYS A CA 1
ATOM 3577 C C . CYS A 1 457 ? -7.999 8.188 15.744 1.00 57.09 457 CYS A C 1
ATOM 3579 O O . CYS A 1 457 ? -6.979 7.658 16.178 1.00 57.09 457 CYS A O 1
ATOM 3581 N N . SER A 1 458 ? -7.974 8.939 14.633 1.00 51.91 458 SER A N 1
ATOM 3582 C CA . SER A 1 458 ? -6.763 9.184 13.838 1.00 51.91 458 SER A CA 1
ATOM 3583 C C . SER A 1 458 ? -5.731 10.016 14.602 1.00 51.91 458 SER A C 1
ATOM 3585 O O . SER A 1 458 ? -6.067 11.099 15.073 1.00 51.91 458 SER A O 1
ATOM 3587 N N . HIS A 1 459 ? -4.487 9.530 14.643 1.00 50.56 459 HIS A N 1
ATOM 3588 C CA . HIS A 1 459 ? -3.220 10.202 14.992 1.00 50.56 459 HIS A CA 1
ATOM 3589 C C . HIS A 1 459 ? -3.350 11.714 15.255 1.00 50.56 459 HIS A C 1
ATOM 3591 O O . HIS A 1 459 ? -3.139 12.548 14.374 1.00 50.56 459 HIS A O 1
ATOM 3597 N N . SER A 1 460 ? -3.759 12.087 16.465 1.00 48.59 460 SER A N 1
ATOM 3598 C CA . SER A 1 460 ? -3.826 13.472 16.946 1.00 48.59 460 SER A CA 1
ATOM 3599 C C . SER A 1 460 ? -3.700 13.480 18.474 1.00 48.59 460 SER A C 1
ATOM 3601 O O . SER A 1 460 ? -3.934 12.450 19.102 1.00 48.59 460 SER A O 1
ATOM 3603 N N . PRO A 1 461 ? -3.155 14.562 19.063 1.00 53.06 461 PRO A N 1
ATOM 3604 C CA . PRO A 1 461 ? -1.989 14.449 19.939 1.00 53.06 461 PRO A CA 1
ATOM 3605 C C . PRO A 1 461 ? -2.246 13.820 21.305 1.00 53.06 461 PRO A C 1
ATOM 3607 O O . PRO A 1 461 ? -3.359 13.749 21.808 1.00 53.06 461 PRO A O 1
ATOM 3610 N N . ALA A 1 462 ? -1.146 13.461 21.960 1.00 54.03 462 ALA A N 1
ATOM 3611 C CA . ALA A 1 462 ? -1.175 12.937 23.310 1.00 54.03 462 ALA A CA 1
ATOM 3612 C C . ALA A 1 462 ? -1.620 13.972 24.365 1.00 54.03 462 ALA A C 1
ATOM 3614 O O . ALA A 1 462 ? -0.956 15.016 24.513 1.00 54.03 462 ALA A O 1
ATOM 3615 N N . PRO A 1 463 ? -2.652 13.682 25.184 1.00 58.69 463 PRO A N 1
ATOM 3616 C CA . PRO A 1 463 ? -2.744 14.242 26.527 1.00 58.69 463 PRO A CA 1
ATOM 3617 C C . PRO A 1 463 ? -1.443 13.976 27.301 1.00 58.69 463 PRO A C 1
ATOM 3619 O O . PRO A 1 463 ? -0.610 13.156 26.912 1.00 58.69 463 PRO A O 1
ATOM 3622 N N . ARG A 1 464 ? -1.213 14.722 28.388 1.00 57.62 464 ARG A N 1
ATOM 3623 C CA . ARG A 1 464 ? 0.037 14.631 29.172 1.00 57.62 464 ARG A CA 1
ATOM 3624 C C . ARG A 1 464 ? 0.285 13.240 29.770 1.00 57.62 464 ARG A C 1
ATOM 3626 O O . ARG A 1 464 ? 1.430 12.924 30.085 1.00 57.62 464 ARG A O 1
ATOM 3633 N N . SER A 1 465 ? -0.762 12.424 29.901 1.00 62.56 465 SER A N 1
ATOM 3634 C CA . SER A 1 465 ? -0.647 11.024 30.304 1.00 62.56 465 SER A CA 1
ATOM 3635 C C . SER A 1 465 ? 0.236 10.252 29.319 1.00 62.56 465 SER A C 1
ATOM 3637 O O . SER A 1 465 ? 0.117 10.397 28.105 1.00 62.56 465 SER A O 1
ATOM 3639 N N . ARG A 1 466 ? 1.155 9.424 29.823 1.00 61.00 466 ARG A N 1
ATOM 3640 C CA . ARG A 1 466 ? 2.066 8.636 28.973 1.00 61.00 466 ARG A CA 1
ATOM 3641 C C . ARG A 1 466 ? 1.374 7.461 28.274 1.00 61.00 466 ARG A C 1
ATOM 3643 O O . ARG A 1 466 ? 1.931 6.926 27.324 1.00 61.00 466 ARG A O 1
ATOM 3650 N N . SER A 1 467 ? 0.177 7.095 28.714 1.00 71.56 467 SER A N 1
ATOM 3651 C CA . SER A 1 467 ? -0.401 5.766 28.496 1.00 71.56 467 SER A CA 1
ATOM 3652 C C . SER A 1 467 ? -1.851 5.789 28.002 1.00 71.56 467 SER A C 1
ATOM 3654 O O . SER A 1 467 ? -2.439 4.733 27.779 1.00 71.56 467 SER A O 1
ATOM 3656 N N . TRP A 1 468 ? -2.424 6.976 27.765 1.00 79.00 468 TRP A N 1
ATOM 3657 C CA . TRP A 1 468 ? -3.758 7.118 27.158 1.00 79.00 468 TRP A CA 1
ATOM 3658 C C . TRP A 1 468 ? -3.855 6.393 25.807 1.00 79.00 468 TRP A C 1
ATOM 3660 O O . TRP A 1 468 ? -4.884 5.797 25.517 1.00 79.00 468 TRP A O 1
ATOM 3670 N N . TYR A 1 469 ? -2.789 6.428 24.990 1.00 81.56 469 TYR A N 1
ATOM 3671 C CA . TYR A 1 469 ? -2.814 5.835 23.652 1.00 81.56 469 TYR A CA 1
ATOM 3672 C C . TYR A 1 469 ? -2.960 4.325 23.766 1.00 81.56 469 TYR A C 1
ATOM 3674 O O . TYR A 1 469 ? -3.858 3.750 23.171 1.00 81.56 469 TYR A O 1
ATOM 3682 N N . THR A 1 470 ? -2.152 3.702 24.620 1.00 87.38 470 THR A N 1
ATOM 3683 C CA . THR A 1 470 ? -2.238 2.276 24.932 1.00 87.38 470 THR A CA 1
ATOM 3684 C C . THR A 1 470 ? -3.613 1.890 25.473 1.00 87.38 470 THR A C 1
ATOM 3686 O O . THR A 1 470 ? -4.153 0.873 25.051 1.00 87.38 470 THR A O 1
ATOM 3689 N N . LEU A 1 471 ? -4.226 2.704 26.342 1.00 88.50 471 LEU A N 1
ATOM 3690 C CA . LEU A 1 471 ? -5.603 2.471 26.799 1.00 88.50 471 LEU A CA 1
ATOM 3691 C C . LEU A 1 471 ? -6.613 2.531 25.647 1.00 88.50 471 LEU A C 1
ATOM 3693 O O . LEU A 1 471 ? -7.453 1.644 25.527 1.00 88.50 471 LEU A O 1
ATOM 3697 N N . ALA A 1 472 ? -6.505 3.532 24.774 1.00 87.06 472 ALA A N 1
ATOM 3698 C CA . ALA A 1 472 ? -7.393 3.680 23.628 1.00 87.06 472 ALA A CA 1
ATOM 3699 C C . ALA A 1 472 ? -7.233 2.521 22.630 1.00 87.06 472 ALA A C 1
ATOM 3701 O O . ALA A 1 472 ? -8.226 1.974 22.162 1.00 87.06 472 ALA A O 1
ATOM 3702 N N . VAL A 1 473 ? -5.995 2.090 22.359 1.00 87.75 473 VAL A N 1
ATOM 3703 C CA . VAL A 1 473 ? -5.717 0.902 21.539 1.00 87.75 473 VAL A CA 1
ATOM 3704 C C . VAL A 1 473 ? -6.277 -0.355 22.205 1.00 87.75 473 VAL A C 1
ATOM 3706 O O . VAL A 1 473 ? -6.829 -1.202 21.516 1.00 87.75 473 VAL A O 1
ATOM 3709 N N . THR A 1 474 ? -6.206 -0.481 23.533 1.00 90.44 474 THR A N 1
ATOM 3710 C CA . THR A 1 474 ? -6.819 -1.619 24.235 1.00 90.44 474 THR A CA 1
ATOM 3711 C C . THR A 1 474 ? -8.325 -1.643 24.024 1.00 90.44 474 THR A C 1
ATOM 3713 O O . THR A 1 474 ? -8.858 -2.673 23.631 1.00 90.44 474 THR A O 1
ATOM 3716 N N . LEU A 1 475 ? -9.004 -0.512 24.209 1.00 89.31 475 LEU A N 1
ATOM 3717 C CA . LEU A 1 475 ? -10.439 -0.420 23.942 1.00 89.31 475 LEU A CA 1
ATOM 3718 C C . LEU A 1 475 ? -10.771 -0.673 22.457 1.00 89.31 475 LEU A C 1
ATOM 3720 O O . LEU A 1 475 ? -11.821 -1.219 22.156 1.00 89.31 475 LEU A O 1
ATOM 3724 N N . ALA A 1 476 ? -9.875 -0.329 21.525 1.00 86.62 476 ALA A N 1
ATOM 3725 C CA . ALA A 1 476 ? -10.043 -0.622 20.098 1.00 86.62 476 ALA A CA 1
ATOM 3726 C C . ALA A 1 476 ? -9.956 -2.115 19.789 1.00 86.62 476 ALA A C 1
ATOM 3728 O O . ALA A 1 476 ? -10.787 -2.653 19.061 1.00 86.62 476 ALA A O 1
ATOM 3729 N N . LEU A 1 477 ? -8.952 -2.792 20.346 1.00 87.00 477 LEU A N 1
ATOM 3730 C CA . LEU A 1 477 ? -8.705 -4.209 20.094 1.00 87.00 477 LEU A CA 1
ATOM 3731 C C . LEU A 1 477 ? -9.707 -5.133 20.804 1.00 87.00 477 LEU A C 1
ATOM 3733 O O . LEU A 1 477 ? -9.797 -6.311 20.457 1.00 87.00 477 LEU A O 1
ATOM 3737 N N . HIS A 1 478 ? -10.480 -4.609 21.758 1.00 87.62 478 HIS A N 1
ATOM 3738 C CA . HIS A 1 478 ? -11.504 -5.344 22.489 1.00 87.62 478 HIS A CA 1
ATOM 3739 C C . HIS A 1 478 ? -12.889 -4.722 22.249 1.00 87.62 478 HIS A C 1
ATOM 3741 O O . HIS A 1 478 ? -13.230 -3.738 22.894 1.00 87.62 478 HIS A O 1
ATOM 3747 N N . PRO A 1 479 ? -13.731 -5.309 21.378 1.00 76.06 479 PRO A N 1
ATOM 3748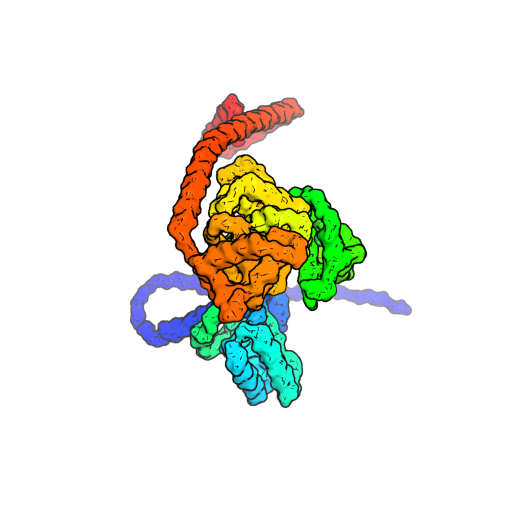 C CA . PRO A 1 479 ? -15.022 -4.731 20.982 1.00 76.06 479 PRO A CA 1
ATOM 3749 C C . PRO A 1 479 ? -16.111 -4.782 22.073 1.00 76.06 479 PRO A C 1
ATOM 3751 O O . PRO A 1 479 ? -17.275 -4.528 21.781 1.00 76.06 479 PRO A O 1
ATOM 3754 N N . ARG A 1 480 ? -15.757 -5.131 23.315 1.00 88.56 480 ARG A N 1
ATOM 3755 C CA . ARG A 1 480 ? -16.661 -5.175 24.471 1.00 88.56 480 ARG A CA 1
ATOM 3756 C C . ARG A 1 480 ? -16.254 -4.116 25.499 1.00 88.56 480 ARG A C 1
ATOM 3758 O O . ARG A 1 480 ? -15.061 -3.811 25.578 1.00 88.56 480 ARG A O 1
ATOM 3765 N N . PRO A 1 481 ? -17.187 -3.624 26.329 1.00 91.19 481 PRO A N 1
ATOM 3766 C CA . PRO A 1 481 ? -16.835 -2.812 27.484 1.00 91.19 481 PRO A CA 1
ATOM 3767 C C . PRO A 1 481 ? -15.837 -3.529 28.407 1.00 91.19 481 PRO A C 1
ATOM 3769 O O . PRO A 1 481 ? -15.870 -4.757 28.555 1.00 91.19 481 PRO A O 1
ATOM 3772 N N . LEU A 1 482 ? -14.918 -2.757 28.992 1.00 94.12 482 LEU A N 1
ATOM 3773 C CA . LEU A 1 482 ? -13.863 -3.246 29.879 1.00 94.12 482 LEU A CA 1
ATOM 3774 C C . LEU A 1 482 ? -13.885 -2.526 31.229 1.00 94.12 482 LEU A C 1
ATOM 3776 O O . LEU A 1 482 ? -14.043 -1.306 31.313 1.00 94.12 482 LEU A O 1
ATOM 3780 N N . THR A 1 483 ? -13.630 -3.271 32.297 1.00 94.44 483 THR A N 1
ATOM 3781 C CA . THR A 1 483 ? -13.404 -2.712 33.635 1.00 94.44 483 THR A CA 1
ATOM 3782 C C . THR A 1 483 ? -12.023 -2.050 33.745 1.00 94.44 483 THR A C 1
ATOM 3784 O O . THR A 1 483 ? -11.096 -2.348 32.988 1.00 94.44 483 THR A O 1
ATOM 3787 N N . VAL A 1 484 ? -11.835 -1.174 34.741 1.00 92.31 484 VAL A N 1
ATOM 3788 C CA . VAL A 1 484 ? -10.529 -0.530 35.016 1.00 92.31 484 VAL A CA 1
ATOM 3789 C C . VAL A 1 484 ? -9.438 -1.575 35.294 1.00 92.31 484 VAL A C 1
ATOM 3791 O O . VAL A 1 484 ? -8.301 -1.427 34.843 1.00 92.31 484 VAL A O 1
ATOM 3794 N N . THR A 1 485 ? -9.786 -2.660 35.990 1.00 90.75 485 THR A N 1
ATOM 3795 C CA . THR A 1 485 ? -8.871 -3.767 36.299 1.00 90.75 485 THR A CA 1
ATOM 3796 C C . THR A 1 485 ? -8.460 -4.530 35.040 1.00 90.75 485 THR A C 1
ATOM 3798 O O . THR A 1 485 ? -7.274 -4.788 34.840 1.00 90.75 485 THR A O 1
ATOM 3801 N N . GLU A 1 486 ? -9.401 -4.852 34.149 1.00 91.50 486 GLU A N 1
ATOM 3802 C CA . GLU A 1 486 ? -9.070 -5.483 32.864 1.00 91.50 486 GLU A CA 1
ATOM 3803 C C . GLU A 1 486 ? -8.194 -4.572 32.007 1.00 91.50 486 GLU A C 1
ATOM 3805 O O . GLU A 1 486 ? -7.186 -5.019 31.459 1.00 91.50 486 GLU A O 1
ATOM 3810 N N . LEU A 1 487 ? -8.526 -3.280 31.940 1.00 91.25 487 LEU A N 1
ATOM 3811 C CA . LEU A 1 487 ? -7.733 -2.295 31.214 1.00 91.25 487 LEU A CA 1
ATOM 3812 C C . LEU A 1 487 ? -6.308 -2.218 31.743 1.00 91.25 487 LEU A C 1
ATOM 3814 O O . LEU A 1 487 ? -5.379 -2.203 30.940 1.00 91.25 487 LEU A O 1
ATOM 3818 N N . TYR A 1 488 ? -6.114 -2.219 33.060 1.00 89.38 488 TYR A N 1
ATOM 3819 C CA . TYR A 1 488 ? -4.790 -2.242 33.678 1.00 89.38 488 TYR A CA 1
ATOM 3820 C C . TYR A 1 488 ? -3.932 -3.418 33.175 1.00 89.38 488 TYR A C 1
ATOM 3822 O O . TYR A 1 488 ? -2.779 -3.211 32.776 1.00 89.38 488 TYR A O 1
ATOM 3830 N N . HIS A 1 489 ? -4.497 -4.629 33.136 1.00 87.44 489 HIS A N 1
ATOM 3831 C CA . HIS A 1 489 ? -3.785 -5.825 32.684 1.00 87.44 489 HIS A CA 1
ATOM 3832 C C . HIS A 1 489 ? -3.548 -5.815 31.168 1.00 87.44 489 HIS A C 1
ATOM 3834 O O . HIS A 1 489 ? -2.416 -5.993 30.717 1.00 87.44 489 HIS A O 1
ATOM 3840 N N . LEU A 1 490 ? -4.588 -5.538 30.379 1.00 88.88 490 LEU A N 1
ATOM 3841 C CA . LEU A 1 490 ? -4.546 -5.603 28.915 1.00 88.88 490 LEU A CA 1
ATOM 3842 C C . LEU A 1 490 ? -3.720 -4.474 28.278 1.00 88.88 490 LEU A C 1
ATOM 3844 O O . LEU A 1 490 ? -3.152 -4.651 27.205 1.00 88.88 490 LEU A O 1
ATOM 3848 N N . SER A 1 491 ? -3.619 -3.312 28.931 1.00 86.69 491 SER A N 1
ATOM 3849 C CA . SER A 1 491 ? -2.749 -2.202 28.499 1.00 86.69 491 SER A CA 1
ATOM 3850 C C . SER A 1 491 ? -1.319 -2.298 29.058 1.00 86.69 491 SER A C 1
ATOM 3852 O O . SER A 1 491 ? -0.475 -1.436 28.806 1.00 86.69 491 SER A O 1
ATOM 3854 N N . GLY A 1 492 ? -1.003 -3.359 29.806 1.00 79.62 492 GLY A N 1
ATOM 3855 C CA . GLY A 1 492 ? 0.363 -3.679 30.209 1.00 79.62 492 GLY A CA 1
ATOM 3856 C C . GLY A 1 492 ? 1.028 -2.647 31.124 1.00 79.62 492 GLY A C 1
ATOM 3857 O O . GLY A 1 492 ? 2.252 -2.511 31.047 1.00 79.62 492 GLY A O 1
ATOM 3858 N N . TYR A 1 493 ? 0.258 -1.938 31.967 1.00 74.56 493 TYR A N 1
ATOM 3859 C CA . TYR A 1 493 ? 0.785 -0.946 32.921 1.00 74.56 493 TYR A CA 1
ATOM 3860 C C . TYR A 1 493 ? 1.760 -1.558 33.922 1.00 74.56 493 TYR A C 1
ATOM 3862 O O . TYR A 1 493 ? 2.735 -0.905 34.278 1.00 74.56 493 TYR A O 1
ATOM 3870 N N . THR A 1 494 ? 1.544 -2.804 34.346 1.00 69.31 494 THR A N 1
ATOM 3871 C CA . THR A 1 494 ? 2.485 -3.531 35.209 1.00 69.31 494 THR A CA 1
ATOM 3872 C C . THR A 1 494 ? 2.182 -5.033 35.201 1.00 69.31 494 THR A C 1
ATOM 3874 O O . THR A 1 494 ? 1.040 -5.422 34.974 1.00 69.31 494 THR A O 1
ATOM 3877 N N . PRO A 1 495 ? 3.177 -5.896 35.478 1.00 61.03 495 PRO A N 1
ATOM 3878 C CA . PRO A 1 495 ? 2.989 -7.346 35.555 1.00 61.03 495 PRO A CA 1
ATOM 3879 C C . PRO A 1 495 ? 2.375 -7.808 36.890 1.00 61.03 495 PRO A C 1
ATOM 3881 O O . PRO A 1 495 ? 2.337 -9.005 37.155 1.00 61.03 495 PRO A O 1
ATOM 3884 N N . CYS A 1 496 ? 1.939 -6.888 37.762 1.00 69.06 496 CYS A N 1
ATOM 3885 C CA . CYS A 1 496 ? 1.392 -7.267 39.060 1.00 69.06 496 CYS A CA 1
ATOM 3886 C C . CYS A 1 496 ? 0.020 -7.936 38.865 1.00 69.06 496 CYS A C 1
ATOM 3888 O O . CYS A 1 496 ? -0.867 -7.302 38.289 1.00 69.06 496 CYS A O 1
ATOM 3890 N N . PRO A 1 497 ? -0.196 -9.167 39.365 1.00 73.19 497 PRO A N 1
ATOM 3891 C CA . PRO A 1 497 ? -1.482 -9.847 39.229 1.00 73.19 497 PRO A CA 1
ATOM 3892 C C . PRO A 1 497 ? -2.605 -9.136 39.991 1.00 73.19 497 PRO A C 1
ATOM 3894 O O . PRO A 1 497 ? -3.769 -9.279 39.638 1.00 73.19 497 PRO A O 1
ATOM 3897 N N . LYS A 1 498 ? -2.264 -8.363 41.032 1.00 84.31 498 LYS A N 1
ATOM 3898 C CA . LYS A 1 498 ? -3.210 -7.552 41.805 1.00 84.31 498 LYS A CA 1
ATOM 3899 C C . LYS A 1 498 ? -2.791 -6.080 41.754 1.00 84.31 498 LYS A C 1
ATOM 3901 O O . LYS A 1 498 ? -1.775 -5.732 42.361 1.00 84.31 498 LYS A O 1
ATOM 3906 N N . PRO A 1 499 ? -3.519 -5.213 41.035 1.00 85.06 499 PRO A N 1
ATOM 3907 C CA . PRO A 1 499 ? -3.169 -3.803 40.952 1.00 85.06 499 PRO A CA 1
ATOM 3908 C C . PRO A 1 499 ? -3.316 -3.110 42.308 1.00 85.06 499 PRO A C 1
ATOM 3910 O O . PRO A 1 499 ? -4.268 -3.352 43.050 1.00 85.06 499 PRO A O 1
ATOM 3913 N N . THR A 1 500 ? -2.388 -2.210 42.630 1.00 88.75 500 THR A N 1
ATOM 3914 C CA . THR A 1 500 ? -2.536 -1.332 43.798 1.00 88.75 500 THR A CA 1
ATOM 3915 C C . THR A 1 500 ? -3.546 -0.217 43.508 1.00 88.75 500 THR A C 1
ATOM 3917 O O . THR A 1 500 ? -3.764 0.153 42.353 1.00 88.75 500 THR A O 1
ATOM 3920 N N . ARG A 1 501 ? -4.131 0.391 44.552 1.00 89.62 501 ARG A N 1
ATOM 3921 C CA . ARG A 1 501 ? -5.041 1.547 44.414 1.00 89.62 501 ARG A CA 1
ATOM 3922 C C . ARG A 1 501 ? -4.415 2.664 43.569 1.00 89.62 501 ARG A C 1
ATOM 3924 O O . ARG A 1 501 ? -5.040 3.139 42.633 1.00 89.62 501 ARG A O 1
ATOM 3931 N N . ALA A 1 502 ? -3.156 3.011 43.844 1.00 85.75 502 ALA A N 1
ATOM 3932 C CA . ALA A 1 502 ? -2.423 4.038 43.102 1.00 85.75 502 ALA A CA 1
ATOM 3933 C C . ALA A 1 502 ? -2.236 3.688 41.612 1.00 85.75 502 ALA A C 1
ATOM 3935 O O . ALA A 1 502 ? -2.267 4.566 40.753 1.00 85.75 502 ALA A O 1
ATOM 3936 N N . GLN A 1 503 ? -2.061 2.404 41.285 1.00 85.75 503 GLN A N 1
ATOM 3937 C CA . GLN A 1 503 ? -1.964 1.946 39.900 1.00 85.75 503 GLN A CA 1
ATOM 3938 C C . GLN A 1 503 ? -3.302 2.038 39.161 1.00 85.75 503 GLN A C 1
ATOM 3940 O O . GLN A 1 503 ? -3.315 2.463 38.007 1.00 85.75 503 GLN A O 1
ATOM 3945 N N . LEU A 1 504 ? -4.411 1.694 39.821 1.00 88.81 504 LEU A N 1
ATOM 3946 C CA . LEU A 1 504 ? -5.751 1.878 39.257 1.00 88.81 504 LEU A CA 1
ATOM 3947 C C . LEU A 1 504 ? -6.058 3.362 39.043 1.00 88.81 504 LEU A C 1
ATOM 3949 O O . LEU A 1 504 ? -6.503 3.726 37.962 1.00 88.81 504 LEU A O 1
ATOM 3953 N N . THR A 1 505 ? -5.693 4.231 39.990 1.00 88.06 505 THR A N 1
ATOM 3954 C CA . THR A 1 505 ? -5.854 5.688 39.846 1.00 88.06 505 THR A CA 1
ATOM 3955 C C . THR A 1 505 ? -5.082 6.254 38.651 1.00 88.06 505 THR A C 1
ATOM 3957 O O . THR A 1 505 ? -5.560 7.165 37.977 1.00 88.06 505 THR A O 1
ATOM 3960 N N . ASN A 1 506 ? -3.916 5.693 38.313 1.00 84.62 506 ASN A N 1
ATOM 3961 C CA . ASN A 1 506 ? -3.198 6.079 37.093 1.00 84.62 506 ASN A CA 1
ATOM 3962 C C . ASN A 1 506 ? -3.952 5.684 35.812 1.00 84.62 506 ASN A C 1
ATOM 3964 O O . ASN A 1 506 ? -3.914 6.429 34.830 1.00 84.62 506 ASN A O 1
ATOM 3968 N N . VAL A 1 507 ? -4.625 4.528 35.808 1.00 88.50 507 VAL A N 1
ATOM 3969 C CA . VAL A 1 507 ? -5.474 4.095 34.687 1.00 88.50 507 VAL A CA 1
ATOM 3970 C C . VAL A 1 507 ? -6.709 4.987 34.586 1.00 88.50 507 VAL A C 1
ATOM 3972 O O . 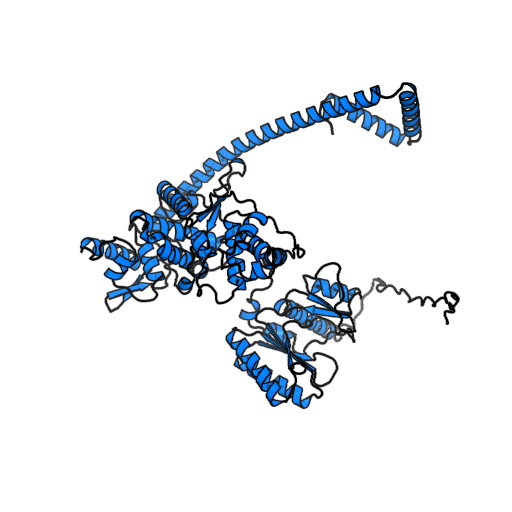VAL A 1 507 ? -6.997 5.476 33.497 1.00 88.50 507 VAL A O 1
ATOM 3975 N N . GLU A 1 508 ? -7.368 5.275 35.709 1.00 89.44 508 GLU A N 1
ATOM 3976 C CA . GLU A 1 508 ? -8.511 6.197 35.803 1.00 89.44 508 GLU A CA 1
ATOM 3977 C C . GLU A 1 508 ? -8.148 7.588 35.274 1.00 89.44 508 GLU A C 1
ATOM 3979 O O . GLU A 1 508 ? -8.815 8.086 34.378 1.00 89.44 508 GLU A O 1
ATOM 3984 N N . THR A 1 509 ? -7.004 8.146 35.682 1.00 86.69 509 THR A N 1
ATOM 3985 C CA . THR A 1 509 ? -6.502 9.431 35.155 1.00 86.69 509 THR A CA 1
ATOM 3986 C C . THR A 1 509 ? -6.316 9.395 33.630 1.00 86.69 509 THR A C 1
ATOM 3988 O O . THR A 1 509 ? -6.523 10.385 32.927 1.00 86.69 509 THR A O 1
ATOM 3991 N N . GLY A 1 510 ? -5.891 8.249 33.086 1.00 86.12 510 GLY A N 1
ATOM 3992 C CA . GLY A 1 510 ? -5.795 8.041 31.642 1.00 86.12 510 GLY A CA 1
ATOM 3993 C C . GLY A 1 510 ? -7.161 7.972 30.955 1.00 86.12 510 GLY A C 1
ATOM 3994 O O . GLY A 1 510 ? -7.303 8.505 29.856 1.00 86.12 510 GLY A O 1
ATOM 3995 N N . LEU A 1 511 ? -8.149 7.343 31.592 1.00 88.50 511 LEU A N 1
ATOM 3996 C CA . LEU A 1 511 ? -9.521 7.217 31.098 1.00 88.50 511 LEU A CA 1
ATOM 3997 C C . LEU A 1 511 ? -10.279 8.546 31.161 1.00 88.50 511 LEU A C 1
ATOM 3999 O O . LEU A 1 511 ? -10.963 8.884 30.200 1.00 88.50 511 LEU A O 1
ATOM 4003 N N . ASP A 1 512 ? -10.069 9.347 32.204 1.00 87.56 512 ASP A N 1
ATOM 4004 C CA . ASP A 1 512 ? -10.598 10.710 32.306 1.00 87.56 512 ASP A CA 1
ATOM 4005 C C . ASP A 1 512 ? -10.082 11.577 31.153 1.00 87.56 512 ASP A C 1
ATOM 4007 O O . ASP A 1 512 ? -10.850 12.277 30.494 1.00 87.56 512 ASP A O 1
ATOM 4011 N N . ALA A 1 513 ? -8.796 11.447 30.807 1.00 84.00 513 ALA A N 1
ATOM 4012 C CA . ALA A 1 513 ? -8.247 12.116 29.631 1.00 84.00 513 ALA A CA 1
ATOM 4013 C C . ALA A 1 513 ? -8.901 11.630 28.321 1.00 84.00 513 ALA A C 1
ATOM 4015 O O . ALA A 1 513 ? -9.124 12.431 27.415 1.00 84.00 513 ALA A O 1
ATOM 4016 N N . LEU A 1 514 ? -9.227 10.337 28.189 1.00 85.19 514 LEU A N 1
ATOM 4017 C CA . LEU A 1 514 ? -9.954 9.818 27.019 1.00 85.19 514 LEU A CA 1
ATOM 4018 C C . LEU A 1 514 ? -11.404 10.314 26.967 1.00 85.19 514 LEU A C 1
ATOM 4020 O O . LEU A 1 514 ? -11.913 10.567 25.872 1.00 85.19 514 LEU A O 1
ATOM 4024 N N . LEU A 1 515 ? -12.045 10.482 28.124 1.00 87.31 515 LEU A N 1
ATOM 4025 C CA . LEU A 1 515 ? -13.393 11.025 28.259 1.00 87.31 515 LEU A CA 1
ATOM 4026 C C . LEU A 1 515 ? -13.441 12.503 27.849 1.00 87.31 515 LEU A C 1
ATOM 4028 O O . LEU A 1 515 ? -14.283 12.889 27.038 1.00 87.31 515 LEU A O 1
ATOM 4032 N N . GLU A 1 516 ? -12.497 13.321 28.327 1.00 84.00 516 GLU A N 1
ATOM 4033 C CA . GLU A 1 516 ? -12.358 14.733 27.933 1.00 84.00 516 GLU A CA 1
ATOM 4034 C C . GLU A 1 516 ? -12.176 14.895 26.416 1.00 84.00 516 GLU A C 1
ATOM 4036 O O . GLU A 1 516 ? -12.729 15.810 25.794 1.00 84.00 516 GLU A O 1
ATOM 4041 N N . LEU A 1 517 ? -11.424 13.973 25.809 1.00 79.44 517 LEU A N 1
ATOM 4042 C CA . LEU A 1 517 ? -11.184 13.923 24.369 1.00 79.44 517 LEU A CA 1
ATOM 4043 C C . LEU A 1 517 ? -12.344 13.295 23.584 1.00 79.44 517 LEU A C 1
ATOM 4045 O O . LEU A 1 517 ? -12.292 13.300 22.356 1.00 79.44 517 LEU A O 1
ATOM 4049 N N . ARG A 1 518 ? -13.388 12.786 24.255 1.00 82.81 518 ARG A N 1
ATOM 4050 C CA . ARG A 1 518 ? -14.527 12.051 23.671 1.00 82.81 518 ARG A CA 1
ATOM 4051 C C . ARG A 1 518 ? -14.141 10.780 22.912 1.00 82.81 518 ARG A C 1
ATOM 4053 O O . ARG A 1 518 ? -14.876 10.349 22.031 1.00 82.81 518 ARG A O 1
ATOM 4060 N N . VAL A 1 519 ? -13.006 10.175 23.251 1.00 81.50 519 VAL A N 1
ATOM 4061 C CA . VAL A 1 519 ? -12.513 8.931 22.635 1.00 81.50 519 VAL A CA 1
ATOM 4062 C C . VAL A 1 519 ? -13.160 7.710 23.282 1.00 81.50 519 VAL A C 1
ATOM 4064 O O . VAL A 1 519 ? -13.513 6.752 22.599 1.00 81.50 519 VAL A O 1
ATOM 4067 N N . ALA A 1 520 ? -13.338 7.758 24.601 1.00 87.81 520 ALA A N 1
ATOM 4068 C CA . ALA A 1 520 ? -13.973 6.706 25.382 1.00 87.81 520 ALA A CA 1
ATOM 4069 C C . ALA A 1 520 ? -15.151 7.270 26.180 1.00 87.81 520 ALA A C 1
ATOM 4071 O O . ALA A 1 520 ? -15.198 8.466 26.478 1.00 87.81 520 ALA A O 1
ATOM 4072 N N . ARG A 1 521 ? -16.096 6.401 26.533 1.00 90.44 521 ARG A N 1
ATOM 4073 C CA . ARG A 1 521 ? -17.192 6.707 27.455 1.00 90.44 521 ARG A CA 1
ATOM 4074 C C . ARG A 1 521 ? -17.317 5.621 28.509 1.00 90.44 521 ARG A C 1
ATOM 4076 O O . ARG A 1 521 ? -16.876 4.491 28.300 1.00 90.44 521 ARG A O 1
ATOM 4083 N N . ARG A 1 522 ? -17.949 5.987 29.620 1.00 93.50 522 ARG A N 1
ATOM 4084 C CA . ARG A 1 522 ? -18.322 5.058 30.680 1.00 93.50 522 ARG A CA 1
ATOM 4085 C C . ARG A 1 522 ? -19.745 4.549 30.441 1.00 93.50 522 ARG A C 1
ATOM 4087 O O . ARG A 1 522 ? -20.630 5.353 30.151 1.00 93.50 522 ARG A O 1
ATOM 4094 N N . THR A 1 523 ? -19.949 3.241 30.533 1.00 91.56 523 THR A N 1
ATOM 4095 C CA . THR A 1 523 ? -21.267 2.599 30.470 1.00 91.56 523 THR A CA 1
ATOM 4096 C C . THR A 1 523 ? -22.016 2.784 31.792 1.00 91.56 523 THR A C 1
ATOM 4098 O O . THR A 1 523 ? -21.432 3.177 32.805 1.00 91.56 523 THR A O 1
ATOM 4101 N N . GLU A 1 524 ? -23.312 2.467 31.811 1.00 88.25 524 GLU A N 1
ATOM 4102 C CA . GLU A 1 524 ? -24.144 2.524 33.026 1.00 88.25 524 GLU A CA 1
ATOM 4103 C C . GLU A 1 524 ? -23.631 1.595 34.138 1.00 88.25 524 GLU A C 1
ATOM 4105 O O . GLU A 1 524 ? -23.724 1.916 35.319 1.00 88.25 524 GLU A O 1
ATOM 4110 N N . GLN A 1 525 ? -23.009 0.477 33.758 1.00 88.25 525 GLN A N 1
ATOM 4111 C CA . GLN A 1 525 ? -22.401 -0.495 34.674 1.00 88.25 525 GLN A CA 1
ATOM 4112 C C . GLN A 1 525 ? -21.016 -0.053 35.176 1.00 88.25 525 GLN A C 1
ATOM 4114 O O . GLN A 1 525 ? -20.370 -0.743 35.961 1.00 88.25 525 GLN A O 1
ATOM 4119 N N . GLY A 1 526 ? -20.548 1.121 34.745 1.00 88.62 526 GLY A N 1
ATOM 4120 C CA . GLY A 1 526 ? -19.278 1.694 35.160 1.00 88.62 526 GLY A CA 1
ATOM 4121 C C . GLY A 1 526 ? -18.060 1.186 34.385 1.00 88.62 526 GLY A C 1
ATOM 4122 O O . GLY A 1 526 ? -16.942 1.544 34.765 1.00 88.62 526 GLY A O 1
ATOM 4123 N N . GLU A 1 527 ? -18.270 0.407 33.324 1.00 94.25 527 GLU A N 1
ATOM 4124 C CA . GLU A 1 527 ? -17.249 -0.107 32.405 1.00 94.25 527 GLU A CA 1
ATOM 4125 C C . GLU A 1 527 ? -16.918 0.923 31.317 1.00 94.25 527 GLU A C 1
ATOM 4127 O O . GLU A 1 527 ? -17.588 1.945 31.193 1.00 94.25 527 GLU A O 1
ATOM 4132 N N . TRP A 1 528 ? -15.874 0.681 30.530 1.00 93.50 528 TRP A N 1
ATOM 4133 C CA . TRP A 1 528 ? -15.366 1.624 29.536 1.00 93.50 528 TRP A CA 1
ATOM 4134 C C . TRP A 1 528 ? -15.388 1.038 28.132 1.00 93.50 528 TRP A C 1
ATOM 4136 O O . TRP A 1 528 ? -14.961 -0.093 27.921 1.00 93.50 528 TRP A O 1
ATOM 4146 N N . GLU A 1 529 ? -15.819 1.840 27.162 1.00 90.69 529 GLU A N 1
ATOM 4147 C CA . GLU A 1 529 ? -15.842 1.482 25.740 1.00 90.69 529 GLU A CA 1
ATOM 4148 C C . GLU A 1 529 ? -15.472 2.680 24.850 1.00 90.69 529 GLU A C 1
ATOM 4150 O O . GLU A 1 529 ? -15.502 3.837 25.287 1.00 90.69 529 GLU A O 1
ATOM 4155 N N . LEU A 1 530 ? -15.115 2.413 23.589 1.00 87.56 530 LEU A N 1
ATOM 4156 C CA . LEU A 1 530 ? -14.881 3.459 22.588 1.00 87.56 530 LEU A CA 1
ATOM 4157 C C . LEU A 1 530 ? -16.192 4.097 22.124 1.00 87.56 530 LEU A C 1
ATOM 4159 O O . LEU A 1 530 ? -17.205 3.429 21.951 1.00 87.56 530 LEU A O 1
ATOM 4163 N N . THR A 1 531 ? -16.151 5.396 21.841 1.00 78.38 531 THR A N 1
ATOM 4164 C CA . THR A 1 531 ? -17.310 6.154 21.335 1.00 78.38 531 THR A CA 1
ATOM 4165 C C . THR A 1 531 ? -17.448 6.115 19.810 1.00 78.38 531 THR A C 1
ATOM 4167 O O . THR A 1 531 ? -18.489 6.506 19.286 1.00 78.38 531 THR A O 1
ATOM 4170 N N . GLY A 1 532 ? -16.384 5.735 19.088 1.00 67.31 532 GLY A N 1
ATOM 4171 C CA . GLY A 1 532 ? -16.287 5.854 17.626 1.00 67.31 532 GLY A CA 1
ATOM 4172 C C . GLY A 1 532 ? -16.214 7.301 17.104 1.00 67.31 532 GLY A C 1
ATOM 4173 O O . GLY A 1 532 ? -16.194 7.518 15.894 1.00 67.31 532 GLY A O 1
ATOM 4174 N N . GLN A 1 533 ? -16.173 8.304 17.989 1.00 65.62 533 GLN A N 1
ATOM 4175 C CA . GLN A 1 533 ? -16.097 9.723 17.624 1.00 65.62 533 GLN A CA 1
ATOM 4176 C C . GLN A 1 533 ? -14.649 10.172 17.426 1.00 65.62 533 GLN A C 1
ATOM 4178 O O . GLN A 1 533 ? -13.745 9.640 18.056 1.00 65.62 533 GLN A O 1
ATOM 4183 N N . ALA A 1 534 ? -14.415 11.188 16.589 1.00 64.19 534 ALA A N 1
ATOM 4184 C CA . ALA A 1 534 ? -13.089 11.787 16.451 1.00 64.19 534 ALA A CA 1
ATOM 4185 C C . ALA A 1 534 ? -12.680 12.551 17.724 1.00 64.19 534 ALA A C 1
ATOM 4187 O O . ALA A 1 534 ? -13.471 13.319 18.275 1.00 64.19 534 ALA A O 1
ATOM 4188 N N . ALA A 1 535 ? -11.422 12.384 18.146 1.00 70.00 535 ALA A N 1
ATOM 4189 C CA . ALA A 1 535 ? -10.881 13.033 19.335 1.00 70.00 535 ALA A CA 1
ATOM 4190 C C . ALA A 1 535 ? -11.013 14.565 19.272 1.00 70.00 535 ALA A C 1
ATOM 4192 O O . ALA A 1 535 ? -10.586 15.207 18.307 1.00 70.00 535 ALA A O 1
ATOM 4193 N N . ARG A 1 536 ? -11.550 15.170 20.336 1.00 73.62 536 ARG A N 1
ATOM 4194 C CA . ARG A 1 536 ? -11.636 16.626 20.487 1.00 73.62 536 ARG A CA 1
ATOM 4195 C C . ARG A 1 536 ? -10.261 17.200 20.824 1.00 73.62 536 ARG A C 1
ATOM 4197 O O . ARG A 1 536 ? -9.773 17.044 21.938 1.00 73.62 536 ARG A O 1
ATOM 4204 N N . GLU A 1 537 ? -9.641 17.915 19.890 1.00 73.75 537 GLU A N 1
ATOM 4205 C CA . GLU A 1 537 ? -8.354 18.567 20.151 1.00 73.75 537 GLU A CA 1
ATOM 4206 C C . GLU A 1 537 ? -8.507 19.740 21.140 1.00 73.75 537 GLU A C 1
ATOM 4208 O O . GLU A 1 537 ? -9.327 20.640 20.944 1.00 73.75 537 GLU A O 1
ATOM 4213 N N . THR A 1 538 ? -7.704 19.749 22.211 1.00 77.31 538 THR A N 1
ATOM 4214 C CA . THR A 1 538 ? -7.682 20.867 23.171 1.00 77.31 538 THR A CA 1
ATOM 4215 C C . THR A 1 538 ? -6.772 22.009 22.686 1.00 77.31 538 THR A C 1
ATOM 4217 O O . THR A 1 538 ? -5.771 21.755 22.007 1.00 77.31 538 THR A O 1
ATOM 4220 N N . PRO A 1 539 ? -7.012 23.274 23.092 1.00 80.06 539 PRO A N 1
ATOM 4221 C CA . PRO A 1 539 ? -6.149 24.402 22.715 1.00 80.06 539 PRO A CA 1
ATOM 4222 C C . PRO A 1 539 ? -4.673 24.204 23.099 1.00 80.06 539 PRO A C 1
ATOM 4224 O O . PRO A 1 539 ? -3.762 24.563 22.352 1.00 80.06 539 PRO A O 1
ATOM 4227 N N . SER A 1 540 ? -4.422 23.571 24.251 1.00 78.19 540 SER A N 1
ATOM 4228 C CA . SER A 1 540 ? -3.067 23.267 24.729 1.00 78.19 540 SER A CA 1
ATOM 4229 C C . SER A 1 540 ? -2.335 22.238 23.855 1.00 78.19 540 SER A C 1
ATOM 4231 O O . SER A 1 540 ? -1.106 22.264 23.750 1.00 78.19 540 SER A O 1
ATOM 4233 N N . MET A 1 541 ? -3.071 21.306 23.241 1.00 76.56 541 MET A N 1
ATOM 4234 C CA . MET A 1 541 ? -2.531 20.310 22.315 1.00 76.56 541 MET A CA 1
ATOM 4235 C C . MET A 1 541 ? -2.180 20.963 20.986 1.00 76.56 541 MET A C 1
ATOM 4237 O O . MET A 1 541 ? -1.049 20.805 20.523 1.00 76.56 541 MET A O 1
ATOM 4241 N N . LYS A 1 542 ? -3.098 21.774 20.452 1.00 79.75 542 LYS A N 1
ATOM 4242 C CA . LYS A 1 542 ? -2.895 22.529 19.216 1.00 79.75 542 LYS A CA 1
ATOM 4243 C C . LYS A 1 542 ? -1.643 23.410 19.289 1.00 79.75 542 LYS A C 1
ATOM 4245 O O . LYS A 1 542 ? -0.751 23.271 18.457 1.00 79.75 542 LYS A O 1
ATOM 4250 N N . LYS A 1 543 ? -1.492 24.200 20.361 1.00 83.00 543 LYS A N 1
ATOM 4251 C CA . LYS A 1 543 ? -0.314 25.064 20.573 1.00 83.00 543 LYS A CA 1
ATOM 4252 C C . LYS A 1 543 ? 1.006 24.282 20.612 1.00 83.00 543 LYS A C 1
ATOM 4254 O O . LYS A 1 543 ? 2.011 24.728 20.065 1.00 83.00 543 LYS A O 1
ATOM 4259 N N . ARG A 1 544 ? 1.028 23.107 21.256 1.00 79.69 544 ARG A N 1
ATOM 4260 C CA . ARG A 1 544 ? 2.225 22.244 21.299 1.00 79.69 544 ARG A CA 1
ATOM 4261 C C . ARG A 1 544 ? 2.568 21.690 19.919 1.00 79.69 544 ARG A C 1
ATOM 4263 O O . ARG A 1 544 ? 3.732 21.725 19.537 1.00 79.69 544 ARG A O 1
ATOM 4270 N N . LYS A 1 545 ? 1.565 21.218 19.175 1.00 77.31 545 LYS A N 1
ATOM 4271 C CA . LYS A 1 545 ? 1.732 20.702 17.811 1.00 77.31 545 LYS A CA 1
ATOM 4272 C C . LYS A 1 545 ? 2.286 21.776 16.878 1.00 77.31 545 LYS A C 1
ATOM 4274 O O . LYS A 1 545 ? 3.266 21.526 16.186 1.00 77.31 545 LYS A O 1
ATOM 4279 N N . GLU A 1 546 ? 1.719 22.979 16.926 1.00 83.38 546 GLU A N 1
ATOM 4280 C CA . GLU A 1 546 ? 2.187 24.135 16.153 1.00 83.38 546 GLU A CA 1
ATOM 4281 C C . GLU A 1 546 ? 3.634 24.503 16.502 1.00 83.38 546 GLU A C 1
ATOM 4283 O O . GLU A 1 546 ? 4.449 24.702 15.603 1.00 83.38 546 GLU A O 1
ATOM 4288 N N . ALA A 1 547 ? 3.996 24.513 17.790 1.00 85.25 547 ALA A N 1
ATOM 4289 C CA . ALA A 1 547 ? 5.369 24.777 18.221 1.00 85.25 547 ALA A CA 1
ATOM 4290 C C . ALA A 1 547 ? 6.359 23.702 17.729 1.00 85.25 547 ALA A C 1
ATOM 4292 O O . ALA A 1 547 ? 7.443 24.030 17.238 1.00 85.25 547 ALA A O 1
ATOM 4293 N N . THR A 1 548 ? 5.992 22.418 17.819 1.00 83.06 548 THR A N 1
ATOM 4294 C CA . THR A 1 548 ? 6.810 21.306 17.313 1.00 83.06 548 THR A CA 1
ATOM 4295 C C . THR A 1 548 ? 6.980 21.388 15.796 1.00 83.06 548 THR A C 1
ATOM 4297 O O . THR A 1 548 ? 8.113 21.297 15.317 1.00 83.06 548 THR A O 1
ATOM 4300 N N . ALA A 1 549 ? 5.895 21.623 15.055 1.00 82.31 549 ALA A N 1
ATOM 4301 C CA . ALA A 1 549 ? 5.913 21.763 13.602 1.00 82.31 549 ALA A CA 1
ATOM 4302 C C . ALA A 1 549 ? 6.762 22.965 13.155 1.00 82.31 549 ALA A C 1
ATOM 4304 O O . ALA A 1 549 ? 7.614 22.827 12.278 1.00 82.31 549 ALA A O 1
ATOM 4305 N N . ALA A 1 550 ? 6.616 24.123 13.810 1.00 86.31 550 ALA A N 1
ATOM 4306 C CA . ALA A 1 550 ? 7.404 25.319 13.514 1.00 86.31 550 ALA A CA 1
ATOM 4307 C C . ALA A 1 550 ? 8.910 25.091 13.726 1.00 86.31 550 ALA A C 1
ATOM 4309 O O . ALA A 1 550 ? 9.727 25.474 12.883 1.00 86.31 550 ALA A O 1
ATOM 4310 N N . ARG A 1 551 ? 9.295 24.415 14.818 1.00 90.19 551 ARG A N 1
ATOM 4311 C CA . ARG A 1 551 ? 10.696 24.043 15.067 1.00 90.19 551 ARG A CA 1
ATOM 4312 C C . ARG A 1 551 ? 11.231 23.108 13.979 1.00 90.19 551 ARG A C 1
ATOM 4314 O O . ARG A 1 551 ? 12.313 23.355 13.453 1.00 90.19 551 ARG A O 1
ATOM 4321 N N . ILE A 1 552 ? 10.479 22.065 13.620 1.00 85.69 552 ILE A N 1
ATOM 4322 C CA . ILE A 1 552 ? 10.882 21.104 12.579 1.00 85.69 552 ILE A CA 1
ATOM 4323 C C . ILE A 1 552 ? 11.038 21.800 11.224 1.00 85.69 552 ILE A C 1
ATOM 4325 O O . ILE A 1 552 ? 12.009 21.539 10.512 1.00 85.69 552 ILE A O 1
ATOM 4329 N N . GLU A 1 553 ? 10.134 22.714 10.874 1.00 86.69 553 GLU A N 1
ATOM 4330 C CA . GLU A 1 553 ? 10.218 23.448 9.612 1.00 86.69 553 GLU A CA 1
ATOM 4331 C C . GLU A 1 553 ? 11.437 24.380 9.569 1.00 86.69 553 GLU A C 1
ATOM 4333 O O . GLU A 1 553 ? 12.135 24.445 8.552 1.00 86.69 553 GLU A O 1
ATOM 4338 N N . ASN A 1 554 ? 11.775 25.027 10.689 1.00 87.94 554 ASN A N 1
ATOM 4339 C CA . ASN A 1 554 ? 13.009 25.804 10.805 1.00 87.94 554 ASN A CA 1
ATOM 4340 C C . ASN A 1 554 ? 14.257 24.924 10.621 1.00 87.94 554 ASN A C 1
ATOM 4342 O O . ASN A 1 554 ? 15.160 25.287 9.865 1.00 87.94 554 ASN A O 1
ATOM 4346 N N . GLU A 1 555 ? 14.293 23.731 11.220 1.00 86.31 555 GLU A N 1
ATOM 4347 C CA . GLU A 1 555 ? 15.388 22.775 11.014 1.00 86.31 555 GLU A CA 1
ATOM 4348 C C . GLU A 1 555 ? 15.467 22.262 9.566 1.00 86.31 555 GLU A C 1
ATOM 4350 O O . GLU A 1 555 ? 16.562 22.038 9.042 1.00 86.31 555 GLU A O 1
ATOM 4355 N N . ARG A 1 556 ? 14.327 22.043 8.894 1.00 84.69 556 ARG A N 1
ATOM 4356 C CA . ARG A 1 556 ? 14.287 21.668 7.468 1.00 84.69 556 ARG A CA 1
ATOM 4357 C C . ARG A 1 556 ? 14.820 22.799 6.594 1.00 84.69 556 ARG A C 1
ATOM 4359 O O . ARG A 1 556 ? 15.560 22.546 5.645 1.00 84.69 556 ARG A O 1
ATOM 4366 N N . ARG A 1 557 ? 14.476 24.051 6.905 1.00 85.25 557 ARG A N 1
ATOM 4367 C CA . ARG A 1 557 ? 14.995 25.233 6.202 1.00 85.25 557 ARG A CA 1
ATOM 4368 C C . ARG A 1 557 ? 16.510 25.364 6.372 1.00 85.25 557 ARG A C 1
ATOM 4370 O O . ARG A 1 557 ? 17.202 25.510 5.368 1.00 85.25 557 ARG A O 1
ATOM 4377 N N . ALA A 1 558 ? 17.016 25.226 7.598 1.00 86.06 558 ALA A N 1
ATOM 4378 C CA . ALA A 1 558 ? 18.450 25.262 7.890 1.00 86.06 558 ALA A CA 1
ATOM 4379 C C . ALA A 1 558 ? 19.220 24.125 7.197 1.00 86.06 558 ALA A C 1
ATOM 4381 O O . ALA A 1 558 ? 20.302 24.333 6.657 1.00 86.06 558 ALA A O 1
ATOM 4382 N N . PHE A 1 559 ? 18.652 22.918 7.143 1.00 82.69 559 PHE A N 1
ATOM 4383 C CA . PHE A 1 559 ? 19.282 21.813 6.422 1.00 82.69 559 PHE A CA 1
ATOM 4384 C C . PHE A 1 559 ? 19.311 22.046 4.904 1.00 82.69 559 PHE A C 1
ATOM 4386 O O . PHE A 1 559 ? 20.340 21.820 4.270 1.00 82.69 559 PHE A O 1
ATOM 4393 N N . ARG A 1 560 ? 18.215 22.550 4.314 1.00 82.62 560 ARG A N 1
ATOM 4394 C CA . ARG A 1 560 ? 18.140 22.864 2.875 1.00 82.62 560 ARG A CA 1
ATOM 4395 C C . ARG A 1 560 ? 19.172 23.910 2.451 1.00 82.62 560 ARG A C 1
ATOM 4397 O O . ARG A 1 560 ? 19.768 23.754 1.385 1.00 82.62 560 ARG A O 1
ATOM 4404 N N . SER A 1 561 ? 19.416 24.939 3.267 1.00 81.19 561 SER A N 1
ATOM 4405 C CA . SER A 1 561 ? 20.427 25.957 2.952 1.00 81.19 561 SER A CA 1
ATOM 4406 C C . SER A 1 561 ? 21.846 25.382 2.968 1.00 81.19 561 SER A C 1
ATOM 4408 O O . SER A 1 561 ? 22.597 25.593 2.016 1.00 81.19 561 SER A O 1
ATOM 4410 N N . VAL A 1 562 ? 22.192 24.582 3.983 1.00 83.75 562 VAL A N 1
ATOM 4411 C CA . VAL A 1 562 ? 23.498 23.906 4.072 1.00 83.75 562 VAL A CA 1
ATOM 4412 C C . VAL A 1 562 ? 23.682 22.902 2.931 1.00 83.75 562 VAL A C 1
ATOM 4414 O O . VAL A 1 562 ? 24.739 22.859 2.302 1.00 83.75 562 VAL A O 1
ATOM 4417 N N . TRP A 1 563 ? 22.651 22.112 2.617 1.00 79.56 563 TRP A N 1
ATOM 4418 C CA . TRP A 1 563 ? 22.724 21.114 1.553 1.00 79.56 563 TRP A CA 1
ATOM 4419 C C . TRP A 1 563 ? 22.945 21.733 0.174 1.00 79.56 563 TRP A C 1
ATOM 4421 O O . TRP A 1 563 ? 23.725 21.193 -0.606 1.00 79.56 563 TRP A O 1
ATOM 4431 N N . LYS A 1 564 ? 22.315 22.876 -0.125 1.00 76.94 564 LYS A N 1
ATOM 4432 C CA . LYS A 1 564 ? 22.526 23.584 -1.395 1.00 76.94 564 LYS A CA 1
ATOM 4433 C C . LYS A 1 564 ? 24.008 23.927 -1.600 1.00 76.94 564 LYS A C 1
ATOM 4435 O O . LYS A 1 564 ? 24.571 23.576 -2.635 1.00 76.94 564 LYS A O 1
ATOM 4440 N N . ALA A 1 565 ? 24.652 24.490 -0.577 1.00 78.81 565 ALA A N 1
ATOM 4441 C CA . ALA A 1 565 ? 26.080 24.809 -0.610 1.00 78.81 565 ALA A CA 1
ATOM 4442 C C . ALA A 1 565 ? 26.964 23.551 -0.741 1.00 78.81 565 ALA A C 1
ATOM 4444 O O . ALA A 1 565 ? 27.970 23.552 -1.452 1.00 78.81 565 ALA A O 1
ATOM 4445 N N . THR A 1 566 ? 26.592 22.452 -0.079 1.00 79.12 566 THR A N 1
ATOM 4446 C CA . THR A 1 566 ? 27.303 21.166 -0.191 1.00 79.12 566 THR A CA 1
ATOM 4447 C C . THR A 1 566 ? 27.151 20.545 -1.582 1.00 79.12 566 THR A C 1
ATOM 4449 O O . THR A 1 566 ? 28.129 20.050 -2.142 1.00 79.12 566 THR A O 1
ATOM 4452 N N . ARG A 1 567 ? 25.955 20.609 -2.177 1.00 76.19 567 ARG A N 1
ATOM 4453 C CA . ARG A 1 567 ? 25.663 20.083 -3.517 1.00 76.19 567 ARG A CA 1
ATOM 4454 C C . ARG A 1 567 ? 26.456 20.810 -4.596 1.00 76.19 567 ARG A C 1
ATOM 4456 O O . ARG A 1 567 ? 27.013 20.148 -5.463 1.00 76.19 567 ARG A O 1
ATOM 4463 N N . GLU A 1 568 ? 26.552 22.135 -4.525 1.00 78.12 568 GLU A N 1
ATOM 4464 C CA . GLU A 1 568 ? 27.368 22.934 -5.453 1.00 78.12 568 GLU A CA 1
ATOM 4465 C C . GLU A 1 568 ? 28.851 22.537 -5.377 1.00 78.12 568 GLU A C 1
ATOM 4467 O O . GLU A 1 568 ? 29.495 22.317 -6.403 1.00 78.12 568 GLU A O 1
ATOM 4472 N N . LYS A 1 569 ? 29.384 22.329 -4.163 1.00 79.81 569 LYS A N 1
ATOM 4473 C CA . LYS A 1 569 ? 30.759 21.833 -3.971 1.00 79.81 569 LYS A CA 1
ATOM 4474 C C . LYS A 1 569 ? 30.967 20.432 -4.554 1.00 79.81 569 LYS A C 1
ATOM 4476 O O . LYS A 1 569 ? 32.009 20.183 -5.160 1.00 79.81 569 LYS A O 1
ATOM 4481 N N . LEU A 1 570 ? 30.013 19.518 -4.356 1.00 75.31 570 LEU A N 1
ATOM 4482 C CA . LEU A 1 570 ? 30.076 18.156 -4.899 1.00 75.31 570 LEU A CA 1
ATOM 4483 C C . LEU A 1 570 ? 29.972 18.147 -6.429 1.00 75.31 570 LEU A C 1
ATOM 4485 O O . LEU A 1 570 ? 30.734 17.432 -7.073 1.00 75.31 570 LEU A O 1
ATOM 4489 N N . HIS A 1 571 ? 29.088 18.965 -7.006 1.00 72.94 571 HIS A N 1
ATOM 4490 C CA . HIS A 1 571 ? 28.932 19.096 -8.455 1.00 72.94 571 HIS A CA 1
ATOM 4491 C C . HIS A 1 571 ? 30.218 19.596 -9.108 1.00 72.94 571 HIS A C 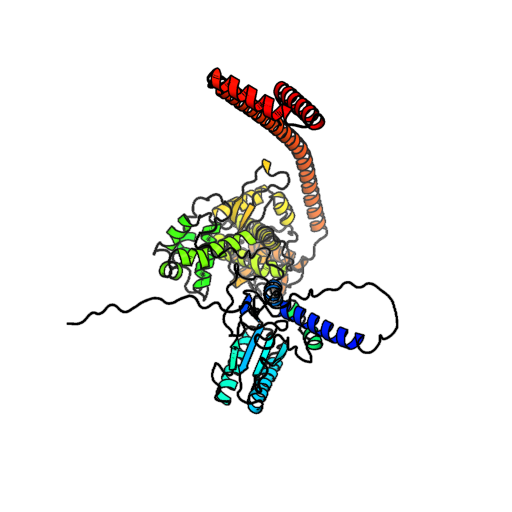1
ATOM 4493 O O . HIS A 1 571 ? 30.720 18.956 -10.025 1.00 72.94 571 HIS A O 1
ATOM 4499 N N . ARG A 1 572 ? 30.813 20.661 -8.557 1.00 80.50 572 ARG A N 1
ATOM 4500 C CA . ARG A 1 572 ? 32.085 21.201 -9.045 1.00 80.50 572 ARG A CA 1
ATOM 4501 C C . ARG A 1 572 ? 33.201 20.152 -9.015 1.00 80.50 572 ARG A C 1
ATOM 4503 O O . ARG A 1 572 ? 33.908 19.979 -9.998 1.00 80.50 572 ARG A O 1
ATOM 4510 N N . ARG A 1 573 ? 33.319 19.387 -7.921 1.00 78.31 573 ARG A N 1
ATOM 4511 C CA . ARG A 1 573 ? 34.287 18.276 -7.836 1.00 78.31 573 ARG A CA 1
ATOM 4512 C C . ARG A 1 573 ? 34.034 17.196 -8.889 1.00 78.31 573 ARG A C 1
ATOM 4514 O O . ARG A 1 573 ? 34.989 16.647 -9.432 1.00 78.31 573 ARG A O 1
ATOM 4521 N N . TRP A 1 574 ? 32.773 16.864 -9.157 1.00 75.56 574 TRP A N 1
ATOM 4522 C CA . TRP A 1 574 ? 32.419 15.882 -10.181 1.00 75.56 574 TRP A CA 1
ATOM 4523 C C . TRP A 1 574 ? 32.740 16.388 -11.592 1.00 75.56 574 TRP A C 1
ATOM 4525 O O . TRP A 1 574 ? 33.300 15.633 -12.383 1.00 75.56 574 TRP A O 1
ATOM 4535 N N . GLU A 1 575 ? 32.461 17.658 -11.895 1.00 74.00 575 GLU A N 1
ATOM 4536 C CA . GLU A 1 575 ? 32.824 18.291 -13.170 1.00 74.00 575 GLU A CA 1
ATOM 4537 C C . GLU A 1 575 ? 34.340 18.296 -13.378 1.00 74.00 575 GLU A C 1
ATOM 4539 O O . GLU A 1 575 ? 34.807 17.816 -14.409 1.00 74.00 575 GLU A O 1
ATOM 4544 N N . GLU A 1 576 ? 35.111 18.703 -12.364 1.00 81.00 576 GLU A N 1
ATOM 4545 C CA . GLU A 1 576 ? 36.580 18.658 -12.388 1.00 81.00 576 GLU A CA 1
ATOM 4546 C C . GLU A 1 576 ? 37.112 17.231 -12.633 1.00 81.00 576 GLU A C 1
ATOM 4548 O O . GLU A 1 576 ? 38.077 17.025 -13.373 1.00 81.00 576 GLU A O 1
ATOM 4553 N N . GLN A 1 577 ? 36.501 16.213 -12.014 1.00 75.44 577 GLN A N 1
ATOM 4554 C CA . GLN A 1 577 ? 36.885 14.812 -12.221 1.00 75.44 577 GLN A CA 1
ATOM 4555 C C . GLN A 1 577 ? 36.506 14.304 -13.614 1.00 75.44 577 GLN A C 1
ATOM 4557 O O . GLN A 1 577 ? 37.298 13.595 -14.242 1.00 75.44 577 GLN A O 1
ATOM 4562 N N . ARG A 1 578 ? 35.316 14.660 -14.105 1.00 73.38 578 ARG A N 1
ATOM 4563 C CA . ARG A 1 578 ? 34.837 14.301 -15.442 1.00 73.38 578 ARG A CA 1
ATOM 4564 C C . ARG A 1 578 ? 35.726 14.912 -16.517 1.00 73.38 578 ARG A C 1
ATOM 4566 O O . ARG A 1 578 ? 36.120 14.200 -17.436 1.00 73.38 578 ARG A O 1
ATOM 4573 N N . GLU A 1 579 ? 36.073 16.186 -16.385 1.00 76.44 579 GLU A N 1
ATOM 4574 C CA . GLU A 1 579 ? 36.962 16.883 -17.312 1.00 76.44 579 GLU A CA 1
ATOM 4575 C C . GLU A 1 579 ? 38.346 16.225 -17.343 1.00 76.44 579 GLU A C 1
ATOM 4577 O O . GLU A 1 579 ? 38.824 15.840 -18.411 1.00 76.44 579 GLU A O 1
ATOM 4582 N N . LYS A 1 580 ? 38.939 15.947 -16.174 1.00 77.19 580 LYS A N 1
ATOM 4583 C CA . LYS A 1 580 ? 40.205 15.199 -16.082 1.00 77.19 580 LYS A CA 1
ATOM 4584 C C . LYS A 1 580 ? 40.120 13.811 -16.723 1.00 77.19 580 LYS A C 1
ATOM 4586 O O . LYS A 1 580 ? 41.082 13.360 -17.346 1.00 77.19 580 LYS A O 1
ATOM 4591 N N . ALA A 1 581 ? 39.000 13.106 -16.573 1.00 70.25 581 ALA A N 1
ATOM 4592 C CA . ALA A 1 581 ? 38.802 11.795 -17.189 1.00 70.25 581 ALA A CA 1
ATOM 4593 C C . ALA A 1 581 ? 38.690 11.884 -18.722 1.00 70.25 581 ALA A C 1
ATOM 4595 O O . ALA A 1 581 ? 39.290 11.066 -19.423 1.00 70.25 581 ALA A O 1
ATOM 4596 N N . LEU A 1 582 ? 37.976 12.888 -19.242 1.00 73.06 582 LEU A N 1
ATOM 4597 C CA . LEU A 1 582 ? 37.872 13.150 -20.680 1.00 73.06 582 LEU A CA 1
ATOM 4598 C C . LEU A 1 582 ? 39.229 13.527 -21.278 1.00 73.06 582 LEU A C 1
ATOM 4600 O O . LEU A 1 582 ? 39.622 12.935 -22.280 1.00 73.06 582 LEU A O 1
ATOM 4604 N N . GLN A 1 583 ? 39.992 14.401 -20.618 1.00 76.00 583 GLN A N 1
ATOM 4605 C CA . GLN A 1 583 ? 41.355 14.757 -21.026 1.00 76.00 583 GLN A CA 1
ATOM 4606 C C . GLN A 1 583 ? 42.273 13.527 -21.077 1.00 76.00 583 GLN A C 1
ATOM 4608 O O . GLN A 1 583 ? 42.982 13.310 -22.060 1.00 76.00 583 GLN A O 1
ATOM 4613 N N . ARG A 1 584 ? 42.228 12.657 -20.054 1.00 77.00 584 ARG A N 1
ATOM 4614 C CA . ARG A 1 584 ? 42.994 11.395 -20.042 1.00 77.00 584 ARG A CA 1
ATOM 4615 C C . ARG A 1 584 ? 42.604 10.470 -21.192 1.00 77.00 584 ARG A C 1
ATOM 4617 O O . ARG A 1 584 ? 43.481 9.866 -21.811 1.00 77.00 584 ARG A O 1
ATOM 4624 N N . ARG A 1 585 ? 41.306 10.351 -21.484 1.00 73.19 585 ARG A N 1
ATOM 4625 C CA . ARG A 1 585 ? 40.803 9.532 -22.593 1.00 73.19 585 ARG A CA 1
ATOM 4626 C C . ARG A 1 585 ? 41.242 10.096 -23.942 1.00 73.19 585 ARG A C 1
ATOM 4628 O O . ARG A 1 585 ? 41.782 9.342 -24.743 1.00 73.19 585 ARG A O 1
ATOM 4635 N N . ALA A 1 586 ? 41.100 11.404 -24.151 1.00 71.94 586 ALA A N 1
ATOM 4636 C CA . ALA A 1 586 ? 41.546 12.092 -25.358 1.00 71.94 586 ALA A CA 1
ATOM 4637 C C . ALA A 1 586 ? 43.051 11.895 -25.598 1.00 71.94 586 ALA A C 1
ATOM 4639 O O . ALA A 1 586 ? 43.457 11.512 -26.693 1.00 71.94 586 ALA A O 1
ATOM 4640 N N . ALA A 1 587 ? 43.872 12.054 -24.556 1.00 77.25 587 ALA A N 1
ATOM 4641 C CA . ALA A 1 587 ? 45.310 11.808 -24.630 1.00 77.25 587 ALA A CA 1
ATOM 4642 C C . ALA A 1 587 ? 45.642 10.339 -24.955 1.00 77.25 587 ALA A C 1
ATOM 4644 O O . ALA A 1 587 ? 46.563 10.065 -25.725 1.00 77.25 587 ALA A O 1
ATOM 4645 N N . SER A 1 588 ? 44.896 9.379 -24.396 1.00 77.00 588 SER A N 1
ATOM 4646 C CA . SER A 1 588 ? 45.056 7.952 -24.708 1.00 77.00 588 SER A CA 1
ATOM 4647 C C . SER A 1 588 ? 44.674 7.629 -26.156 1.00 77.00 588 SER A C 1
ATOM 4649 O O . SER A 1 588 ? 45.413 6.920 -26.842 1.00 77.00 588 SER A O 1
ATOM 4651 N N . ASP A 1 589 ? 43.561 8.177 -26.643 1.00 75.06 589 ASP A N 1
ATOM 4652 C CA . ASP A 1 589 ? 43.094 7.982 -28.015 1.00 75.06 589 ASP A CA 1
ATOM 4653 C C . ASP A 1 589 ? 44.050 8.628 -29.027 1.00 75.06 589 ASP A C 1
ATOM 4655 O O . ASP A 1 589 ? 44.338 8.026 -30.063 1.00 75.06 589 ASP A O 1
ATOM 4659 N N . GLN A 1 590 ? 44.609 9.800 -28.708 1.00 80.12 590 GLN A N 1
ATOM 4660 C CA . GLN A 1 590 ? 45.642 10.445 -29.519 1.00 80.12 590 GLN A CA 1
ATOM 4661 C C . GLN A 1 590 ? 46.906 9.580 -29.598 1.00 80.12 590 GLN A C 1
ATOM 4663 O O . GLN A 1 590 ? 47.339 9.240 -30.697 1.00 80.12 590 GLN A O 1
ATOM 4668 N N . LYS A 1 591 ? 47.427 9.101 -28.458 1.00 81.12 591 LYS A N 1
ATOM 4669 C CA . LYS A 1 591 ? 48.566 8.163 -28.435 1.00 81.12 591 LYS A CA 1
ATOM 4670 C C . LYS A 1 591 ? 48.296 6.897 -29.248 1.00 81.12 591 LYS A C 1
ATOM 4672 O O . LYS A 1 591 ? 49.188 6.409 -29.935 1.00 81.12 591 LYS A O 1
ATOM 4677 N N . ARG A 1 592 ? 47.071 6.362 -29.199 1.00 82.19 592 ARG A N 1
ATOM 4678 C CA . ARG A 1 592 ? 46.675 5.186 -29.988 1.00 82.19 592 ARG A CA 1
ATOM 4679 C C . ARG A 1 592 ? 46.663 5.480 -31.485 1.00 82.19 592 ARG A C 1
ATOM 4681 O O . ARG A 1 592 ? 47.107 4.638 -32.258 1.00 82.19 592 ARG A O 1
ATOM 4688 N N . ARG A 1 593 ? 46.168 6.651 -31.900 1.00 81.81 593 ARG A N 1
ATOM 4689 C CA . ARG A 1 593 ? 46.172 7.084 -33.308 1.00 81.81 593 ARG A CA 1
ATOM 4690 C C . ARG A 1 593 ? 47.589 7.285 -33.826 1.00 81.81 593 ARG A C 1
ATOM 4692 O O . ARG A 1 593 ? 47.899 6.788 -34.905 1.00 81.81 593 ARG A O 1
ATOM 4699 N N . ASP A 1 594 ? 48.435 7.944 -33.043 1.00 85.56 594 ASP A N 1
ATOM 4700 C CA . ASP A 1 594 ? 49.832 8.189 -33.400 1.00 85.56 594 ASP A CA 1
ATOM 4701 C C . ASP A 1 594 ? 50.615 6.872 -33.470 1.00 85.56 594 ASP A C 1
ATOM 4703 O O . ASP A 1 594 ? 51.340 6.642 -34.435 1.00 85.56 594 ASP A O 1
ATOM 4707 N N . GLY A 1 595 ? 50.388 5.964 -32.513 1.00 87.62 595 GLY A N 1
ATOM 4708 C CA . GLY A 1 595 ? 50.951 4.611 -32.513 1.00 87.62 595 GLY A CA 1
ATOM 4709 C C . GLY A 1 595 ? 50.467 3.746 -33.681 1.00 87.62 595 GLY A C 1
ATOM 4710 O O . GLY A 1 595 ? 51.260 3.070 -34.329 1.00 87.62 595 GLY A O 1
ATOM 4711 N N . TRP A 1 596 ? 49.174 3.787 -34.012 1.00 91.00 596 TRP A N 1
ATOM 4712 C CA . TRP A 1 596 ? 48.647 3.097 -35.191 1.00 91.00 596 TRP A CA 1
ATOM 4713 C C . TRP A 1 596 ? 49.268 3.649 -36.476 1.00 91.00 596 TRP A C 1
ATOM 4715 O O . TRP A 1 596 ? 49.750 2.882 -37.306 1.00 91.00 596 TRP A O 1
ATOM 4725 N N . TRP A 1 597 ? 49.319 4.972 -36.631 1.00 88.81 597 TRP A N 1
ATOM 4726 C CA . TRP A 1 597 ? 49.892 5.596 -37.818 1.00 88.81 597 TRP A CA 1
ATOM 4727 C C . TRP A 1 597 ? 51.388 5.289 -37.960 1.00 88.81 597 TRP A C 1
ATOM 4729 O O . TRP A 1 597 ? 51.854 4.993 -39.065 1.00 88.81 597 TRP A O 1
ATOM 4739 N N . SER A 1 598 ? 52.134 5.294 -36.851 1.00 89.94 598 SER A N 1
ATOM 4740 C CA . SER A 1 598 ? 53.555 4.938 -36.829 1.00 89.94 598 SER A CA 1
ATOM 4741 C C . SER A 1 598 ? 53.814 3.439 -37.042 1.00 89.94 598 SER A C 1
ATOM 4743 O O . SER A 1 598 ? 54.879 3.078 -37.534 1.00 89.94 598 SER A O 1
ATOM 4745 N N . SER A 1 599 ? 52.839 2.566 -36.776 1.00 90.62 599 SER A N 1
ATOM 4746 C CA . SER A 1 599 ? 52.953 1.127 -37.063 1.00 90.62 599 SER A CA 1
ATOM 4747 C C . SER A 1 599 ? 52.818 0.769 -38.550 1.00 90.62 599 SER A C 1
ATOM 4749 O O . SER A 1 599 ? 53.258 -0.298 -38.968 1.00 90.62 599 SER A O 1
ATOM 4751 N N . LEU A 1 600 ? 52.234 1.654 -39.369 1.00 92.19 600 LEU A N 1
ATOM 4752 C CA . LEU A 1 600 ? 52.099 1.432 -40.813 1.00 92.19 600 LEU A CA 1
ATOM 4753 C C . LEU A 1 600 ? 53.446 1.591 -41.529 1.00 92.19 600 LEU A C 1
ATOM 4755 O O . LEU A 1 600 ? 54.219 2.497 -41.203 1.00 92.19 600 LEU A O 1
ATOM 4759 N N . SER A 1 601 ? 53.685 0.775 -42.559 1.00 92.69 601 SER A N 1
ATOM 4760 C CA . SER A 1 601 ? 54.854 0.914 -43.440 1.00 92.69 601 SER A CA 1
ATOM 4761 C C . SER A 1 601 ? 54.809 2.215 -44.256 1.00 92.69 601 SER A C 1
ATOM 4763 O O . SER A 1 601 ? 53.750 2.828 -44.440 1.00 92.69 601 SER A O 1
ATOM 4765 N N . ALA A 1 602 ? 55.961 2.649 -44.777 1.00 90.56 602 ALA A N 1
ATOM 4766 C CA . ALA A 1 602 ? 56.058 3.869 -45.581 1.00 90.56 602 ALA A CA 1
ATOM 4767 C C . ALA A 1 602 ? 55.145 3.830 -46.825 1.00 90.56 602 ALA A C 1
ATOM 4769 O O . ALA A 1 602 ? 54.475 4.820 -47.129 1.00 90.56 602 ALA A O 1
ATOM 4770 N N . GLU A 1 603 ? 55.047 2.674 -47.484 1.00 90.00 603 GLU A N 1
ATOM 4771 C CA . GLU A 1 603 ? 54.183 2.448 -48.649 1.00 90.00 603 GLU A CA 1
ATOM 4772 C C . GLU A 1 603 ? 52.695 2.539 -48.290 1.00 90.00 603 GLU A C 1
ATOM 4774 O O . GLU A 1 603 ? 51.932 3.234 -48.960 1.00 90.00 603 GLU A O 1
ATOM 4779 N N . GLN A 1 604 ? 52.281 1.933 -47.172 1.00 90.06 604 GLN A N 1
ATOM 4780 C CA . GLN A 1 604 ? 50.896 2.008 -46.691 1.00 90.06 604 GLN A CA 1
ATOM 4781 C C . GLN A 1 604 ? 50.493 3.432 -46.293 1.00 90.06 604 GLN A C 1
ATOM 4783 O O . GLN A 1 604 ? 49.370 3.860 -46.573 1.00 90.06 604 GLN A O 1
ATOM 4788 N N . ARG A 1 605 ? 51.396 4.194 -45.659 1.00 90.81 605 ARG A N 1
ATOM 4789 C CA . ARG A 1 605 ? 51.145 5.610 -45.350 1.00 90.81 605 ARG A CA 1
ATOM 4790 C C . ARG A 1 605 ? 50.999 6.438 -46.624 1.00 90.81 605 ARG A C 1
ATOM 4792 O O . ARG A 1 605 ? 50.131 7.309 -46.664 1.00 90.81 605 ARG A O 1
ATOM 4799 N N . LYS A 1 606 ? 51.824 6.179 -47.645 1.00 90.81 606 LYS A N 1
ATOM 4800 C CA . LYS A 1 606 ? 51.763 6.868 -48.942 1.00 90.81 606 LYS A CA 1
ATOM 4801 C C . LYS A 1 606 ? 50.440 6.579 -49.658 1.00 90.81 606 LYS A C 1
ATOM 4803 O O . LYS A 1 606 ? 49.700 7.519 -49.932 1.00 90.81 606 LYS A O 1
ATOM 4808 N N . SER A 1 607 ? 50.088 5.302 -49.820 1.00 90.62 607 SER A N 1
ATOM 4809 C CA . SER A 1 607 ? 48.831 4.869 -50.448 1.00 90.62 607 SER A CA 1
ATOM 4810 C C . SER A 1 607 ? 47.595 5.468 -49.760 1.00 90.62 607 SER A C 1
ATOM 4812 O O . SER A 1 607 ? 46.708 6.007 -50.417 1.00 90.62 607 SER A O 1
ATOM 4814 N N . ARG A 1 608 ? 47.556 5.484 -48.420 1.00 89.81 608 ARG A N 1
ATOM 4815 C CA . ARG A 1 608 ? 46.433 6.086 -47.678 1.00 89.81 608 ARG A CA 1
ATOM 4816 C C . ARG A 1 608 ? 46.366 7.609 -47.794 1.00 89.81 608 ARG A C 1
ATOM 4818 O O . ARG A 1 608 ? 45.268 8.160 -47.819 1.00 89.81 608 ARG A O 1
ATOM 4825 N N . ARG A 1 609 ? 47.507 8.308 -47.863 1.00 90.94 609 ARG A N 1
ATOM 4826 C CA . ARG A 1 609 ? 47.519 9.760 -48.129 1.00 90.94 609 ARG A CA 1
ATOM 4827 C C . ARG A 1 609 ? 46.953 10.061 -49.511 1.00 90.94 609 ARG A C 1
ATOM 4829 O O . ARG A 1 609 ? 46.141 10.973 -49.628 1.00 90.94 609 ARG A O 1
ATOM 4836 N N . GLU A 1 610 ? 47.341 9.282 -50.516 1.00 90.88 610 GLU A N 1
ATOM 4837 C CA . GLU A 1 610 ? 46.832 9.400 -51.885 1.00 90.88 610 GLU A CA 1
ATOM 4838 C C . GLU A 1 610 ? 45.324 9.122 -51.940 1.00 90.88 610 GLU A C 1
ATOM 4840 O O . GLU A 1 610 ? 44.577 9.919 -52.506 1.00 90.88 610 GLU A O 1
ATOM 4845 N N . GLU A 1 611 ? 44.848 8.076 -51.258 1.00 91.62 611 GLU A N 1
ATOM 4846 C CA . GLU A 1 611 ? 43.420 7.759 -51.142 1.00 91.62 611 GLU A CA 1
ATOM 4847 C C . GLU A 1 611 ? 42.629 8.900 -50.483 1.00 91.62 611 GLU A C 1
ATOM 4849 O O . GLU A 1 611 ? 41.591 9.330 -50.991 1.00 91.62 611 GLU A O 1
ATOM 4854 N N . TRP A 1 612 ? 43.105 9.429 -49.354 1.00 89.25 612 TRP A N 1
ATOM 4855 C CA . TRP A 1 612 ? 42.440 10.540 -48.670 1.00 89.25 612 TRP A CA 1
ATOM 4856 C C . TRP A 1 612 ? 42.462 11.825 -49.492 1.00 89.25 612 TRP A C 1
ATOM 4858 O O . TRP A 1 612 ? 41.478 12.565 -49.493 1.00 89.25 612 TRP A O 1
ATOM 4868 N N . GLN A 1 613 ? 43.548 12.080 -50.220 1.00 90.69 613 GLN A N 1
ATOM 4869 C CA . GLN A 1 613 ? 43.659 13.225 -51.113 1.00 90.69 613 GLN A CA 1
ATOM 4870 C C . GLN A 1 613 ? 42.711 13.091 -52.312 1.00 90.69 613 GLN A C 1
ATOM 4872 O O . GLN A 1 613 ? 42.054 14.067 -52.670 1.00 90.69 613 GLN A O 1
ATOM 4877 N N . ALA A 1 614 ? 42.564 11.892 -52.881 1.00 90.19 614 ALA A N 1
ATOM 4878 C CA . ALA A 1 614 ? 41.590 11.604 -53.932 1.00 90.19 614 ALA A CA 1
ATOM 4879 C C . ALA A 1 614 ? 40.147 11.778 -53.430 1.00 90.19 614 ALA A C 1
ATOM 4881 O O . ALA A 1 614 ? 39.358 12.476 -54.064 1.00 90.19 614 ALA A O 1
ATOM 4882 N N . ARG A 1 615 ? 39.821 11.242 -52.244 1.00 88.75 615 ARG A N 1
ATOM 4883 C CA . ARG A 1 615 ? 38.505 11.426 -51.605 1.00 88.75 615 ARG A CA 1
ATOM 4884 C C . ARG A 1 615 ? 38.195 12.894 -51.326 1.00 88.75 615 ARG A C 1
ATOM 4886 O O . ARG A 1 615 ? 37.064 13.316 -51.525 1.00 88.75 615 ARG A O 1
ATOM 4893 N N . PHE A 1 616 ? 39.180 13.678 -50.886 1.00 90.69 616 PHE A N 1
ATOM 4894 C CA . PHE A 1 616 ? 39.001 15.113 -50.666 1.00 90.69 616 PHE A CA 1
ATOM 4895 C C . PHE A 1 616 ? 38.777 15.867 -51.983 1.00 90.69 616 PHE A C 1
ATOM 4897 O O . PHE A 1 616 ? 37.882 16.702 -52.057 1.00 90.69 616 PHE A O 1
ATOM 4904 N N . ARG A 1 617 ? 39.533 15.538 -53.038 1.00 89.94 617 ARG A N 1
ATOM 4905 C CA . ARG A 1 617 ? 39.368 16.133 -54.376 1.00 89.94 617 ARG A CA 1
ATOM 4906 C C . ARG A 1 617 ? 38.025 15.789 -55.025 1.00 89.94 617 ARG A C 1
ATOM 4908 O O . ARG A 1 617 ? 37.513 16.603 -55.780 1.00 89.94 617 ARG A O 1
ATOM 4915 N N . ALA A 1 618 ? 37.453 14.626 -54.711 1.00 90.62 618 ALA A N 1
ATOM 4916 C CA . ALA A 1 618 ? 36.133 14.211 -55.185 1.00 90.62 618 ALA A CA 1
ATOM 4917 C C . ALA A 1 618 ? 34.967 14.982 -54.530 1.00 90.62 618 ALA A C 1
ATOM 4919 O O . ALA A 1 618 ? 33.841 14.921 -55.019 1.00 90.62 618 ALA A O 1
ATOM 4920 N N . LEU A 1 619 ? 35.212 15.705 -53.431 1.00 91.25 619 LEU A N 1
ATOM 4921 C CA . LEU A 1 619 ? 34.214 16.587 -52.822 1.00 91.25 619 LEU A CA 1
ATOM 4922 C C . LEU A 1 619 ? 34.052 17.870 -53.641 1.00 91.25 619 LEU A C 1
ATOM 4924 O O . LEU A 1 619 ? 35.011 18.379 -54.219 1.00 91.25 619 LEU A O 1
ATOM 4928 N N . THR A 1 620 ? 32.856 18.455 -53.610 1.00 94.00 620 THR A N 1
ATOM 4929 C CA . THR A 1 620 ? 32.612 19.774 -54.219 1.00 94.00 620 THR A CA 1
ATOM 4930 C C . THR A 1 620 ? 33.420 20.880 -53.515 1.00 94.00 620 THR A C 1
ATOM 4932 O O . THR A 1 620 ? 33.725 20.750 -52.325 1.00 94.00 620 THR A O 1
ATOM 4935 N N . PRO A 1 621 ? 33.719 22.018 -54.174 1.00 91.25 621 PRO A N 1
ATOM 4936 C CA . PRO A 1 621 ? 34.475 23.115 -53.556 1.00 91.25 621 PRO A CA 1
ATOM 4937 C C . PRO A 1 621 ? 33.870 23.645 -52.241 1.00 91.25 621 PRO A C 1
ATOM 4939 O O . PRO A 1 621 ? 34.598 24.004 -51.314 1.00 91.25 621 PRO A O 1
ATOM 4942 N N . ALA A 1 622 ? 32.537 23.650 -52.122 1.00 87.50 622 ALA A N 1
ATOM 4943 C CA . ALA A 1 622 ? 31.844 24.031 -50.890 1.00 87.50 622 ALA A CA 1
ATOM 4944 C C . ALA A 1 622 ? 32.068 23.011 -49.756 1.00 87.50 622 ALA A C 1
ATOM 4946 O O . ALA A 1 622 ? 32.363 23.388 -48.621 1.00 87.50 622 ALA A O 1
ATOM 4947 N N . GLN A 1 623 ? 32.003 21.713 -50.066 1.00 88.56 623 GLN A N 1
ATOM 4948 C CA . GLN A 1 623 ? 32.265 20.635 -49.106 1.00 88.56 623 GLN A CA 1
ATOM 4949 C C . GLN A 1 623 ? 33.741 20.566 -48.697 1.00 88.56 623 GLN A C 1
ATOM 4951 O O . GLN A 1 623 ? 34.039 20.296 -47.536 1.00 88.56 623 GLN A O 1
ATOM 4956 N N . GLN A 1 624 ? 34.668 20.857 -49.612 1.00 89.12 624 GLN A N 1
ATOM 4957 C CA . GLN A 1 624 ? 36.095 20.959 -49.301 1.00 89.12 624 GLN A CA 1
ATOM 4958 C C . GLN A 1 624 ? 36.365 22.074 -48.283 1.00 89.12 624 GLN A C 1
ATOM 4960 O O . GLN A 1 624 ? 37.058 21.836 -47.293 1.00 89.12 624 GLN A O 1
ATOM 4965 N N . LYS A 1 625 ? 35.767 23.264 -48.467 1.00 88.88 625 LYS A N 1
ATOM 4966 C CA . LYS A 1 625 ? 35.861 24.366 -47.491 1.00 88.88 625 LYS A CA 1
ATOM 4967 C C . LYS A 1 625 ? 35.318 23.962 -46.120 1.00 88.88 625 LYS A C 1
ATOM 4969 O O . LYS A 1 625 ? 36.012 24.149 -45.124 1.00 88.88 625 LYS A O 1
ATOM 4974 N N . LEU A 1 626 ? 34.131 23.352 -46.066 1.00 88.62 626 LEU A N 1
ATOM 4975 C CA . LEU A 1 626 ? 33.546 22.855 -44.813 1.00 88.62 626 LEU A CA 1
ATOM 4976 C C . LEU A 1 626 ? 34.441 21.817 -44.131 1.00 88.62 626 LEU A C 1
ATOM 4978 O O . LEU A 1 626 ? 34.651 21.876 -42.923 1.00 88.62 626 LEU A O 1
ATOM 4982 N N . ARG A 1 627 ? 35.028 20.901 -44.904 1.00 89.00 627 ARG A N 1
ATOM 4983 C CA . ARG A 1 627 ? 35.901 19.854 -44.372 1.00 89.00 627 ARG A CA 1
ATOM 4984 C C . ARG A 1 627 ? 37.216 20.406 -43.821 1.00 89.00 627 ARG A C 1
ATOM 4986 O O . ARG A 1 627 ? 37.714 19.892 -42.824 1.00 89.00 627 ARG A O 1
ATOM 4993 N N . VAL A 1 628 ? 37.779 21.445 -44.437 1.00 90.50 628 VAL A N 1
ATOM 4994 C CA . VAL A 1 628 ? 38.971 22.136 -43.916 1.00 90.50 628 VAL A CA 1
ATOM 4995 C C . VAL A 1 628 ? 38.656 22.847 -42.602 1.00 90.50 628 VAL A C 1
ATOM 4997 O O . VAL A 1 628 ? 39.443 22.736 -41.664 1.00 90.50 628 VAL A O 1
ATOM 5000 N N . VAL A 1 629 ? 37.502 23.517 -42.507 1.00 88.94 629 VAL A N 1
ATOM 5001 C CA . VAL A 1 629 ? 37.038 24.148 -41.260 1.00 88.94 629 VAL A CA 1
ATOM 5002 C C . VAL A 1 629 ? 36.844 23.094 -40.166 1.00 88.94 629 VAL A C 1
ATOM 5004 O O . VAL A 1 629 ? 37.446 23.213 -39.107 1.00 88.94 629 VAL A O 1
ATOM 5007 N N . GLU A 1 630 ? 36.144 21.994 -40.455 1.00 87.81 630 GLU A N 1
ATOM 5008 C CA . GLU A 1 630 ? 35.939 20.884 -39.510 1.00 87.81 630 GLU A CA 1
ATOM 5009 C C . GLU A 1 630 ? 37.266 20.291 -39.002 1.00 87.81 630 GLU A C 1
ATOM 5011 O O . GLU A 1 630 ? 37.420 20.001 -37.816 1.00 87.81 630 GLU A O 1
ATOM 5016 N N . LEU A 1 631 ? 38.250 20.099 -39.888 1.00 84.69 631 LEU A N 1
ATOM 5017 C CA . LEU A 1 631 ? 39.566 19.582 -39.507 1.00 84.69 631 LEU A CA 1
ATOM 5018 C C . LEU A 1 631 ? 40.381 20.597 -38.695 1.00 84.69 631 LEU A C 1
ATOM 5020 O O . LEU A 1 631 ? 41.129 20.186 -37.806 1.00 84.69 631 LEU A O 1
ATOM 5024 N N . ARG A 1 632 ? 40.238 21.897 -38.976 1.00 84.50 632 ARG A N 1
ATOM 5025 C CA . ARG A 1 632 ? 40.866 22.973 -38.199 1.00 84.50 632 ARG A CA 1
ATOM 5026 C C . ARG A 1 632 ? 40.274 23.046 -36.795 1.00 84.50 632 ARG A C 1
ATOM 5028 O O . ARG A 1 632 ? 41.031 23.060 -35.830 1.00 84.50 632 ARG A O 1
ATOM 5035 N N . ASP A 1 633 ? 38.953 22.996 -36.683 1.00 76.69 633 ASP A N 1
ATOM 5036 C CA . ASP A 1 633 ? 38.249 23.042 -35.402 1.00 76.69 633 ASP A CA 1
ATOM 5037 C C . ASP A 1 633 ? 38.561 21.798 -34.565 1.00 76.69 633 ASP A C 1
ATOM 5039 O O . ASP A 1 633 ? 38.819 21.898 -33.369 1.00 76.69 633 ASP A O 1
ATOM 5043 N N . ARG A 1 634 ? 38.670 20.621 -35.195 1.00 75.69 634 ARG A N 1
ATOM 5044 C CA . ARG A 1 634 ? 39.133 19.401 -34.516 1.00 75.69 634 ARG A CA 1
ATOM 5045 C C . ARG A 1 634 ? 40.564 19.496 -33.998 1.00 75.69 634 ARG A C 1
ATOM 5047 O O . ARG A 1 634 ? 40.839 18.942 -32.938 1.00 75.69 634 ARG A O 1
ATOM 5054 N N . ARG A 1 635 ? 41.474 20.151 -34.727 1.00 75.81 635 ARG A N 1
ATOM 5055 C CA . ARG A 1 635 ? 42.852 20.382 -34.256 1.00 75.81 635 ARG A CA 1
ATOM 5056 C C . ARG A 1 635 ? 42.875 21.353 -33.081 1.00 75.81 635 ARG A C 1
ATOM 5058 O O . ARG A 1 635 ? 43.471 21.032 -32.065 1.00 75.81 635 ARG A O 1
ATOM 5065 N N . TYR A 1 636 ? 42.145 22.458 -33.188 1.00 72.25 636 TYR A N 1
ATOM 5066 C CA . TYR A 1 636 ? 42.021 23.452 -32.123 1.00 72.25 636 TYR A CA 1
ATOM 5067 C C . TYR A 1 636 ? 41.427 22.858 -30.830 1.00 72.25 636 TYR A C 1
ATOM 5069 O O . TYR A 1 636 ? 41.958 23.057 -29.741 1.00 72.25 636 TYR A O 1
ATOM 5077 N N . LEU A 1 637 ? 40.372 22.046 -30.947 1.00 62.72 637 LEU A N 1
ATOM 5078 C CA . LEU A 1 637 ? 39.760 21.341 -29.814 1.00 62.72 637 LEU A CA 1
ATOM 5079 C C . LEU A 1 637 ? 40.685 20.274 -29.204 1.00 62.72 637 LEU A C 1
ATOM 5081 O O . LEU A 1 637 ? 40.716 20.102 -27.986 1.00 62.72 637 LEU A O 1
ATOM 5085 N N . ALA A 1 638 ? 41.474 19.582 -30.031 1.00 64.75 638 ALA A N 1
ATOM 5086 C CA . ALA A 1 638 ? 42.476 18.632 -29.552 1.00 64.75 638 ALA A CA 1
ATOM 5087 C C . ALA A 1 638 ? 43.632 19.325 -28.804 1.00 64.75 638 ALA A C 1
ATOM 5089 O O . ALA A 1 638 ? 44.088 18.802 -27.789 1.00 64.75 638 ALA A O 1
ATOM 5090 N N . GLU A 1 639 ? 44.068 20.504 -29.259 1.00 64.81 639 GLU A N 1
ATOM 5091 C CA . GLU A 1 639 ? 45.109 21.320 -28.610 1.00 64.81 639 GLU A CA 1
ATOM 5092 C C . GLU A 1 639 ? 44.653 21.894 -27.258 1.00 64.81 639 GLU A C 1
ATOM 5094 O O . GLU A 1 639 ? 45.453 21.995 -26.331 1.00 64.81 639 GLU A O 1
ATOM 5099 N N . LEU A 1 640 ? 43.358 22.185 -27.101 1.00 58.91 640 LEU A N 1
ATOM 5100 C CA . LEU A 1 640 ? 42.763 22.637 -25.837 1.00 58.91 640 LEU A CA 1
ATOM 5101 C C . LEU A 1 640 ? 42.431 21.500 -24.852 1.00 58.91 640 LEU A C 1
ATOM 5103 O O . LEU A 1 640 ? 41.898 21.754 -23.774 1.00 58.91 640 LEU A O 1
ATOM 5107 N N . GLY A 1 641 ? 42.699 20.237 -25.203 1.00 56.88 641 GLY A N 1
ATOM 5108 C CA . GLY A 1 641 ? 42.365 19.077 -24.364 1.00 56.88 641 GLY A CA 1
ATOM 5109 C C . GLY A 1 641 ? 40.859 18.801 -24.222 1.00 56.88 641 GLY A C 1
ATOM 5110 O O . GLY A 1 641 ? 40.470 17.864 -23.522 1.00 56.88 641 GLY A O 1
ATOM 5111 N N . ALA A 1 642 ? 40.012 19.571 -24.906 1.00 51.72 642 ALA A N 1
ATOM 5112 C CA . ALA A 1 642 ? 38.569 19.398 -24.967 1.00 51.72 642 ALA A CA 1
ATOM 5113 C C . ALA A 1 642 ? 38.219 18.597 -26.228 1.00 51.72 642 ALA A C 1
ATOM 5115 O O . ALA A 1 642 ? 37.813 19.150 -27.246 1.00 51.72 642 ALA A O 1
ATOM 5116 N N . ALA A 1 643 ? 38.416 17.279 -26.198 1.00 47.03 643 ALA A N 1
ATOM 5117 C CA . ALA A 1 643 ? 37.952 16.448 -27.304 1.00 47.03 643 ALA A CA 1
ATOM 5118 C C . ALA A 1 643 ? 36.416 16.342 -27.278 1.00 47.03 643 ALA A C 1
ATOM 5120 O O . ALA A 1 643 ? 35.843 16.029 -26.232 1.00 47.03 643 ALA A O 1
ATOM 5121 N N . ALA A 1 644 ? 35.816 16.621 -28.441 1.00 43.53 644 ALA A N 1
ATOM 5122 C CA . ALA A 1 644 ? 34.390 16.535 -28.773 1.00 43.53 644 ALA A CA 1
ATOM 5123 C C . ALA A 1 644 ? 33.656 15.308 -28.210 1.00 43.53 644 ALA A C 1
ATOM 5125 O O . ALA A 1 644 ? 34.243 14.198 -28.232 1.00 43.53 644 ALA A O 1
#

Secondary structure (DSSP, 8-state):
------------------------S------------SSHHHHHHHHHHHHHHHHHHHHHHEEEEEEEE-TTSPBPP-SS-B-SHHHHHHHHHTTS-SEEEEEEPTTEEEEEEE-SSHHHHHHHHHHHHHHHHHTT-EEEEEESSSSTTEEEEEEE-SSHHHHHHHHHHHHHHHHHTT--TTTEEEESEE--SSSPPTTT------TTHHHHHHHS-HHHHTS------TT-------SSPP-PPP--------SHHHHHHH---TTS-S-HHHHHHHHHHHHHHTT--HHHHHHHHH-TT-GGGHHHHHH-HHHHIIIIIHHHHHHHHHTSS------HHHHIIIIIHHHHHHHHHHTGGGS-HHHHHHHHHHHHHHHHHHHHH-SS-EE--HHHHHHHH---HHHHHHHHHHHHHTTSEEEEE---GGG-TT---EEEE-GGG--GGGGGPPPS-SS-PPPS-SSHHHHHHHHHH--S-B-HHHHHHHTTS---SS--HHHHHHHHHHHHHHHHTTSEEE-TTS-EEE--PPP---HHHHHHHHHHHHHHHHHHHHHHHHHHHHHHHHHHHHHHHHHHHHHHHHHHHHHHHHHHHHHS-HHHHHHHHHHHHHHHHTS-HHHHHHHHHHHHHHHHHHHTT---